Protein AF-0000000084589475 (afdb_homodimer)

Structure (mmCIF, N/CA/C/O backbone):
data_AF-0000000084589475-model_v1
#
loop_
_entity.id
_entity.type
_entity.pdbx_description
1 polymer "Pyridoxamine 5'-phosphate oxidase"
#
loop_
_atom_site.group_PDB
_atom_site.id
_atom_site.type_symbol
_atom_site.label_atom_id
_atom_site.label_alt_id
_atom_site.label_comp_id
_atom_site.label_asym_id
_atom_site.label_entity_id
_atom_site.label_seq_id
_atom_site.pdbx_PDB_ins_code
_atom_site.Cartn_x
_atom_site.Cartn_y
_atom_site.Cartn_z
_atom_site.occupancy
_atom_site.B_iso_or_equiv
_atom_site.auth_seq_id
_atom_site.auth_comp_id
_atom_site.auth_asym_id
_atom_site.auth_atom_id
_atom_site.pdbx_PDB_model_num
ATOM 1 N N . MET A 1 1 ? -31.75 2.504 0.513 1 37.03 1 MET A N 1
ATOM 2 C CA . MET A 1 1 ? -30.656 1.593 0.862 1 37.03 1 MET A CA 1
ATOM 3 C C . MET A 1 1 ? -29.625 1.536 -0.251 1 37.03 1 MET A C 1
ATOM 5 O O . MET A 1 1 ? -28.75 0.668 -0.245 1 37.03 1 MET A O 1
ATOM 9 N N . GLU A 1 2 ? -30.094 1.992 -1.42 1 51.59 2 GLU A N 1
ATOM 10 C CA . GLU A 1 2 ? -29.609 2.178 -2.785 1 51.59 2 GLU A CA 1
ATOM 11 C C . GLU A 1 2 ? -28.406 3.117 -2.82 1 51.59 2 GLU A C 1
ATOM 13 O O . GLU A 1 2 ? -27.469 2.904 -3.592 1 51.59 2 GLU A O 1
ATOM 18 N N . GLY A 1 3 ? -28.344 4.043 -1.794 1 65.69 3 GLY A N 1
ATOM 19 C CA . GLY A 1 3 ? -27.375 5.129 -1.724 1 65.69 3 GLY A CA 1
ATOM 20 C C . GLY A 1 3 ? -26.062 4.727 -1.061 1 65.69 3 GLY A C 1
ATOM 21 O O . GLY A 1 3 ? -25.109 5.508 -1.027 1 65.69 3 GLY A O 1
ATOM 22 N N . ASN A 1 4 ? -25.984 3.459 -0.778 1 86.69 4 ASN A N 1
ATOM 23 C CA . ASN A 1 4 ? -24.875 3.037 0.055 1 86.69 4 ASN A CA 1
ATOM 24 C C . ASN A 1 4 ? -23.828 2.271 -0.754 1 86.69 4 ASN A C 1
ATOM 26 O O . ASN A 1 4 ? -22.812 1.828 -0.208 1 86.69 4 ASN A O 1
ATOM 30 N N . LYS A 1 5 ? -24.172 2.186 -2.025 1 92.44 5 LYS A N 1
ATOM 31 C CA . LYS A 1 5 ? -23.25 1.469 -2.896 1 92.44 5 LYS A CA 1
ATOM 32 C C . LYS A 1 5 ? -22.922 2.285 -4.145 1 92.44 5 LYS A C 1
ATOM 34 O O . LYS A 1 5 ? -23.781 3.031 -4.641 1 92.44 5 LYS A O 1
ATOM 39 N N . PHE A 1 6 ? -21.812 2.109 -4.605 1 95 6 PHE A N 1
ATOM 40 C CA . PHE A 1 6 ? -21.484 2.664 -5.91 1 95 6 PHE A CA 1
ATOM 41 C C . PHE A 1 6 ? -22.047 1.799 -7.027 1 95 6 PHE A C 1
ATOM 43 O O . PHE A 1 6 ? -22.031 0.57 -6.938 1 95 6 PHE A O 1
ATOM 50 N N . GLU A 1 7 ? -22.5 2.445 -8.008 1 92.38 7 GLU A N 1
ATOM 51 C CA . GLU A 1 7 ? -22.938 1.721 -9.203 1 92.38 7 GLU A CA 1
ATOM 52 C C . GLU A 1 7 ? -21.75 1.103 -9.93 1 92.38 7 GLU A C 1
ATOM 54 O O . GLU A 1 7 ? -20.688 1.721 -10.039 1 92.38 7 GLU A O 1
ATOM 59 N N . LYS A 1 8 ? -22 -0.109 -10.422 1 91.31 8 LYS A N 1
ATOM 60 C CA . LYS A 1 8 ? -20.969 -0.748 -11.219 1 91.31 8 LYS A CA 1
ATOM 61 C C . LYS A 1 8 ? -20.812 -0.072 -12.578 1 91.31 8 LYS A C 1
ATOM 63 O O . LYS A 1 8 ? -21.812 0.191 -13.258 1 91.31 8 LYS A O 1
ATOM 68 N N . THR A 1 9 ? -19.656 0.261 -12.961 1 89.5 9 THR A N 1
ATOM 69 C CA . THR A 1 9 ? -19.281 0.829 -14.25 1 89.5 9 THR A CA 1
ATOM 70 C C . THR A 1 9 ? -18.109 0.063 -14.867 1 89.5 9 THR A C 1
ATOM 72 O O . THR A 1 9 ? -17.609 -0.896 -14.273 1 89.5 9 THR A O 1
ATOM 75 N N . THR A 1 10 ? -17.734 0.438 -16.031 1 85.12 10 THR A N 1
ATOM 76 C CA . THR A 1 10 ? -16.578 -0.18 -16.656 1 85.12 10 THR A CA 1
ATOM 77 C C . THR A 1 10 ? -15.312 0.078 -15.836 1 85.12 10 THR A C 1
ATOM 79 O O . THR A 1 10 ? -14.398 -0.744 -15.828 1 85.12 10 THR A O 1
ATOM 82 N N . LEU A 1 11 ? -15.312 1.094 -15.078 1 86 11 LEU A N 1
ATOM 83 C CA . LEU A 1 11 ? -14.117 1.531 -14.359 1 86 11 LEU A CA 1
ATOM 84 C C . LEU A 1 11 ? -13.945 0.752 -13.062 1 86 11 LEU A C 1
ATOM 86 O O . LEU A 1 11 ? -12.828 0.355 -12.711 1 86 11 LEU A O 1
ATOM 90 N N . ASN A 1 12 ? -15 0.449 -12.422 1 87.75 12 ASN A N 1
ATOM 91 C CA . ASN A 1 12 ? -14.828 -0.038 -11.055 1 87.75 12 ASN A CA 1
ATOM 92 C C . ASN A 1 12 ? -15.18 -1.52 -10.945 1 87.75 12 ASN A C 1
ATOM 94 O O . ASN A 1 12 ? -15.016 -2.117 -9.875 1 87.75 12 ASN A O 1
ATOM 98 N N . THR A 1 13 ? -15.594 -2.09 -11.945 1 87.75 13 THR A N 1
ATOM 99 C CA . THR A 1 13 ? -16.094 -3.455 -11.828 1 87.75 13 THR A CA 1
ATOM 100 C C . THR A 1 13 ? -14.945 -4.449 -11.703 1 87.75 13 THR A C 1
ATOM 102 O O . THR A 1 13 ? -14.062 -4.492 -12.562 1 87.75 13 THR A O 1
ATOM 105 N N . VAL A 1 14 ? -15.016 -5.207 -10.672 1 87.62 14 VAL A N 1
ATOM 106 C CA . VAL A 1 14 ? -14.07 -6.305 -10.477 1 87.62 14 VAL A CA 1
ATOM 107 C C . VAL A 1 14 ? -14.414 -7.457 -11.414 1 87.62 14 VAL A C 1
ATOM 109 O O . VAL A 1 14 ? -15.492 -8.047 -11.32 1 87.62 14 VAL A O 1
ATOM 112 N N . ARG A 1 15 ? -13.516 -7.793 -12.266 1 81.5 15 ARG A N 1
ATOM 113 C CA . ARG A 1 15 ? -13.812 -8.789 -13.289 1 81.5 15 ARG A CA 1
ATOM 114 C C . ARG A 1 15 ? -13.258 -10.156 -12.898 1 81.5 15 ARG A C 1
ATOM 116 O O . ARG A 1 15 ? -13.953 -11.172 -13.023 1 81.5 15 ARG A O 1
ATOM 123 N N . ARG A 1 16 ? -12.031 -10.203 -12.523 1 81.25 16 ARG A N 1
ATOM 124 C CA . ARG A 1 16 ? -11.477 -11.469 -12.062 1 81.25 16 ARG A CA 1
ATOM 125 C C . ARG A 1 16 ? -11.953 -11.797 -10.648 1 81.25 16 ARG A C 1
ATOM 127 O O . ARG A 1 16 ? -11.734 -11.016 -9.719 1 81.25 16 ARG A O 1
ATOM 134 N N . ARG A 1 17 ? -12.547 -12.93 -10.453 1 87.06 17 ARG A N 1
ATOM 135 C CA . ARG A 1 17 ? -13.141 -13.336 -9.188 1 87.06 17 ARG A CA 1
ATOM 136 C C . ARG A 1 17 ? -14.141 -12.289 -8.695 1 87.06 17 ARG A C 1
ATOM 138 O O . ARG A 1 17 ? -13.984 -11.727 -7.609 1 87.06 17 ARG A O 1
ATOM 145 N N . PRO A 1 18 ? -15.242 -12.078 -9.484 1 86.19 18 PRO A N 1
ATOM 146 C CA . PRO A 1 18 ? -16.219 -11.023 -9.188 1 86.19 18 PRO A CA 1
ATOM 147 C C . PRO A 1 18 ? -16.906 -11.211 -7.836 1 86.19 18 PRO A C 1
ATOM 149 O O . PRO A 1 18 ? -17.438 -10.25 -7.273 1 86.19 18 PRO A O 1
ATOM 152 N N . ASP A 1 19 ? -16.781 -12.383 -7.352 1 89.81 19 ASP A N 1
ATOM 153 C CA . ASP A 1 19 ? -17.375 -12.656 -6.051 1 89.81 19 ASP A CA 1
ATOM 154 C C . ASP A 1 19 ? -16.641 -11.938 -4.93 1 89.81 19 ASP A C 1
ATOM 156 O O . ASP A 1 19 ? -17.172 -11.766 -3.832 1 89.81 19 ASP A O 1
ATOM 160 N N . ARG A 1 20 ? -15.484 -11.445 -5.199 1 92.75 20 ARG A N 1
ATOM 161 C CA . ARG A 1 20 ? -14.68 -10.734 -4.211 1 92.75 20 ARG A CA 1
ATOM 162 C C . ARG A 1 20 ? -14.906 -9.227 -4.305 1 92.75 20 ARG A C 1
ATOM 164 O O . ARG A 1 20 ? -14.352 -8.461 -3.514 1 92.75 20 ARG A O 1
ATOM 171 N N . GLY A 1 21 ? -15.719 -8.852 -5.262 1 95.75 21 GLY A N 1
ATOM 172 C CA . GLY A 1 21 ? -15.992 -7.438 -5.461 1 95.75 21 GLY A CA 1
ATOM 173 C C . GLY A 1 21 ? -17.062 -6.902 -4.531 1 95.75 21 GLY A C 1
ATOM 174 O O . GLY A 1 21 ? -18.094 -7.539 -4.34 1 95.75 21 GLY A O 1
ATOM 175 N N . ILE A 1 22 ? -16.766 -5.816 -3.904 1 95.75 22 ILE A N 1
ATOM 176 C CA . ILE A 1 22 ? -17.688 -5.125 -3.012 1 95.75 22 ILE A CA 1
ATOM 177 C C . ILE A 1 22 ? -17.812 -3.66 -3.424 1 95.75 22 ILE A C 1
ATOM 179 O O . ILE A 1 22 ? -16.812 -3 -3.689 1 95.75 22 ILE A O 1
ATOM 183 N N . TYR A 1 23 ? -19 -3.139 -3.34 1 96.69 23 TYR A N 1
ATOM 184 C CA . TYR A 1 23 ? -19.219 -1.808 -3.9 1 96.69 23 TYR A CA 1
ATOM 185 C C . TYR A 1 23 ? -19.891 -0.89 -2.889 1 96.69 23 TYR A C 1
ATOM 187 O O . TYR A 1 23 ? -20.219 0.259 -3.201 1 96.69 23 TYR A O 1
ATOM 195 N N . ASP A 1 24 ? -20.094 -1.402 -1.76 1 96.5 24 ASP A N 1
ATOM 196 C CA . ASP A 1 24 ? -20.75 -0.555 -0.771 1 96.5 24 ASP A CA 1
ATOM 197 C C . ASP A 1 24 ? -19.766 0.432 -0.148 1 96.5 24 ASP A C 1
ATOM 199 O O . ASP A 1 24 ? -18.609 0.094 0.082 1 96.5 24 ASP A O 1
ATOM 203 N N . LYS A 1 25 ? -20.234 1.585 0.193 1 97.25 25 LYS A N 1
ATOM 204 C CA . LYS A 1 25 ? -19.438 2.705 0.682 1 97.25 25 LYS A CA 1
ATOM 205 C C . LYS A 1 25 ? -18.828 2.389 2.045 1 97.25 25 LYS A C 1
ATOM 207 O O . LYS A 1 25 ? -17.688 2.768 2.322 1 97.25 25 LYS A O 1
ATOM 212 N N . GLU A 1 26 ? -19.516 1.747 2.855 1 96.94 26 GLU A N 1
ATOM 213 C CA . GLU A 1 26 ? -19.062 1.461 4.215 1 96.94 26 GLU A CA 1
ATOM 214 C C . GLU A 1 26 ? -17.797 0.602 4.207 1 96.94 26 GLU A C 1
ATOM 216 O O . GLU A 1 26 ? -16.844 0.889 4.926 1 96.94 26 GLU A O 1
ATOM 221 N N . THR A 1 27 ? -17.797 -0.473 3.424 1 97.62 27 THR A N 1
ATOM 222 C CA . THR A 1 27 ? -16.641 -1.348 3.32 1 97.62 27 THR A CA 1
ATOM 223 C C . THR A 1 27 ? -15.438 -0.588 2.764 1 97.62 27 THR A C 1
ATOM 225 O O . THR A 1 27 ? -14.336 -0.678 3.303 1 97.62 27 THR A O 1
ATOM 228 N N . ILE A 1 28 ? -15.68 0.18 1.75 1 98.06 28 ILE A N 1
ATOM 229 C CA . ILE A 1 28 ? -14.617 0.95 1.11 1 98.06 28 ILE A CA 1
ATOM 230 C C . ILE A 1 28 ? -14.047 1.958 2.104 1 98.06 28 ILE A C 1
ATOM 232 O O . ILE A 1 28 ? -12.828 2.039 2.277 1 98.06 28 ILE A O 1
ATOM 236 N N . ALA A 1 29 ? -14.906 2.613 2.803 1 97.38 29 ALA A N 1
ATOM 237 C CA . ALA A 1 29 ? -14.484 3.59 3.803 1 97.38 29 ALA A CA 1
ATOM 238 C C . ALA A 1 29 ? -13.672 2.926 4.91 1 97.38 29 ALA A C 1
ATOM 240 O O . ALA A 1 29 ? -12.656 3.467 5.352 1 97.38 29 ALA A O 1
ATOM 241 N N . SER A 1 30 ? -14.109 1.786 5.34 1 97.06 30 SER A N 1
ATOM 242 C CA . SER A 1 30 ? -13.438 1.089 6.434 1 97.06 30 SER A CA 1
ATOM 243 C C . SER A 1 30 ? -12.031 0.664 6.035 1 97.06 30 SER A C 1
ATOM 245 O O . SER A 1 30 ? -11.102 0.742 6.844 1 97.06 30 SER A O 1
ATOM 247 N N . ILE A 1 31 ? -11.844 0.221 4.82 1 97.38 31 ILE A N 1
ATOM 248 C CA . ILE A 1 31 ? -10.531 -0.182 4.324 1 97.38 31 ILE A CA 1
ATOM 249 C C . ILE A 1 31 ? -9.602 1.027 4.293 1 97.38 31 ILE A C 1
ATOM 251 O O . ILE A 1 31 ? -8.461 0.953 4.758 1 97.38 31 ILE A O 1
ATOM 255 N N . ILE A 1 32 ? -10.102 2.117 3.785 1 97.44 32 ILE A N 1
ATOM 256 C CA . ILE A 1 32 ? -9.305 3.328 3.645 1 97.44 32 ILE A CA 1
ATOM 257 C C . ILE A 1 32 ? -8.922 3.855 5.027 1 97.44 32 ILE A C 1
ATOM 259 O O . ILE A 1 32 ? -7.77 4.23 5.258 1 97.44 32 ILE A O 1
ATOM 263 N N . LYS A 1 33 ? -9.859 3.824 5.906 1 94.69 33 LYS A N 1
ATOM 264 C CA . LYS A 1 33 ? -9.625 4.309 7.262 1 94.69 33 LYS A CA 1
ATOM 265 C C . LYS A 1 33 ? -8.547 3.475 7.957 1 94.69 33 LYS A C 1
ATOM 267 O O . LYS A 1 33 ? -7.695 4.02 8.664 1 94.69 33 LYS A O 1
ATOM 272 N N . GLU A 1 34 ? -8.609 2.236 7.789 1 93.69 34 GLU A N 1
ATOM 273 C CA . GLU A 1 34 ? -7.641 1.357 8.438 1 93.69 34 GLU A CA 1
ATOM 274 C C . GLU A 1 34 ? -6.266 1.471 7.793 1 93.69 34 GLU A C 1
ATOM 276 O O . GLU A 1 34 ? -5.246 1.463 8.484 1 93.69 34 GLU A O 1
ATOM 281 N N . ALA A 1 35 ? -6.188 1.608 6.5 1 94.62 35 ALA A N 1
ATOM 282 C CA . ALA A 1 35 ? -4.922 1.671 5.781 1 94.62 35 ALA A CA 1
ATOM 283 C C . ALA A 1 35 ? -4.191 2.982 6.062 1 94.62 35 ALA A C 1
ATOM 285 O O . ALA A 1 35 ? -2.961 3.01 6.148 1 94.62 35 ALA A O 1
ATOM 286 N N . LYS A 1 36 ? -4.906 4.086 6.176 1 93.38 36 LYS A N 1
ATOM 287 C CA . LYS A 1 36 ? -4.426 5.441 6.418 1 93.38 36 LYS A CA 1
ATOM 288 C C . LYS A 1 36 ? -3.689 5.992 5.199 1 93.38 36 LYS A C 1
ATOM 290 O O . LYS A 1 36 ? -3.822 7.172 4.867 1 93.38 36 LYS A O 1
ATOM 295 N N . VAL A 1 37 ? -2.898 5.117 4.555 1 96.56 37 VAL A N 1
ATOM 296 C CA . VAL A 1 37 ? -2.137 5.516 3.375 1 96.56 37 VAL A CA 1
ATOM 297 C C . VAL A 1 37 ? -2.828 5 2.115 1 96.56 37 VAL A C 1
ATOM 299 O O . VAL A 1 37 ? -3.322 3.869 2.09 1 96.56 37 VAL A O 1
ATOM 302 N N . MET A 1 38 ? -2.857 5.836 1.142 1 98.12 38 MET A N 1
ATOM 303 C CA . MET A 1 38 ? -3.32 5.457 -0.189 1 98.12 38 MET A CA 1
ATOM 304 C C . MET A 1 38 ? -2.264 5.766 -1.243 1 98.12 38 MET A C 1
ATOM 306 O O . MET A 1 38 ? -1.429 6.652 -1.051 1 98.12 38 MET A O 1
ATOM 310 N N . HIS A 1 39 ? -2.24 4.984 -2.26 1 98.69 39 HIS A N 1
ATOM 311 C CA . HIS A 1 39 ? -1.357 5.219 -3.396 1 98.69 39 HIS A CA 1
ATOM 312 C C . HIS A 1 39 ? -2.076 5.98 -4.504 1 98.69 39 HIS A C 1
ATOM 314 O O . HIS A 1 39 ? -2.961 5.43 -5.168 1 98.69 39 HIS A O 1
ATOM 320 N N . VAL A 1 40 ? -1.652 7.195 -4.699 1 98.31 40 VAL A N 1
ATOM 321 C CA . VAL A 1 40 ? -2.312 8.125 -5.609 1 98.31 40 VAL A CA 1
ATOM 322 C C . VAL A 1 40 ? -1.626 8.086 -6.973 1 98.31 40 VAL A C 1
ATOM 324 O O . VAL A 1 40 ? -0.446 8.43 -7.09 1 98.31 40 VAL A O 1
ATOM 327 N N . ALA A 1 41 ? -2.387 7.723 -7.957 1 98.25 41 ALA A N 1
ATOM 328 C CA . ALA A 1 41 ? -1.882 7.645 -9.328 1 98.25 41 ALA A CA 1
ATOM 329 C C . ALA A 1 41 ? -2.498 8.734 -10.203 1 98.25 41 ALA A C 1
ATOM 331 O O . ALA A 1 41 ? -3.688 9.039 -10.078 1 98.25 41 ALA A O 1
ATOM 332 N N . PHE A 1 42 ? -1.718 9.312 -11.062 1 97.38 42 PHE A N 1
ATOM 333 C CA . PHE A 1 42 ? -2.105 10.359 -12 1 97.38 42 PHE A CA 1
ATOM 334 C C . PHE A 1 42 ? -1.171 10.383 -13.203 1 97.38 42 PHE A C 1
ATOM 336 O O . PHE A 1 42 ? -0.174 9.664 -13.242 1 97.38 42 PHE A O 1
ATOM 343 N N . VAL A 1 43 ? -1.585 11.133 -14.195 1 96.62 43 VAL A N 1
ATOM 344 C CA . VAL A 1 43 ? -0.767 11.312 -15.391 1 96.62 43 VAL A CA 1
ATOM 345 C C . VAL A 1 43 ? -0.083 12.68 -15.352 1 96.62 43 VAL A C 1
ATOM 347 O O . VAL A 1 43 ? -0.746 13.703 -15.203 1 96.62 43 VAL A O 1
ATOM 350 N N . ASP A 1 44 ? 1.213 12.648 -15.445 1 94.06 44 ASP A N 1
ATOM 351 C CA . ASP A 1 44 ? 1.903 13.93 -15.359 1 94.06 44 ASP A CA 1
ATOM 352 C C . ASP A 1 44 ? 1.852 14.68 -16.688 1 94.06 44 ASP A C 1
ATOM 354 O O . ASP A 1 44 ? 1.195 14.234 -17.625 1 94.06 44 ASP A O 1
ATOM 358 N N . THR A 1 45 ? 2.518 15.836 -16.766 1 91.56 45 THR A N 1
ATOM 359 C CA . THR A 1 45 ? 2.418 16.734 -17.906 1 91.56 45 THR A CA 1
ATOM 360 C C . THR A 1 45 ? 3.076 16.109 -19.141 1 91.56 45 THR A C 1
ATOM 362 O O . THR A 1 45 ? 2.838 16.547 -20.266 1 91.56 45 THR A O 1
ATOM 365 N N . GLU A 1 46 ? 3.879 15.102 -18.969 1 92.25 46 GLU A N 1
ATOM 366 C CA . GLU A 1 46 ? 4.555 14.43 -20.062 1 92.25 46 GLU A CA 1
ATOM 367 C C . GLU A 1 46 ? 3.791 13.188 -20.5 1 92.25 46 GLU A C 1
ATOM 369 O O . GLU A 1 46 ? 4.266 12.43 -21.359 1 92.25 46 GLU A O 1
ATOM 374 N N . GLY A 1 47 ? 2.67 12.969 -19.891 1 93.69 47 GLY A N 1
ATOM 375 C CA . GLY A 1 47 ? 1.846 11.828 -20.25 1 93.69 47 GLY A CA 1
ATOM 376 C C . GLY A 1 47 ? 2.281 10.539 -19.562 1 93.69 47 GLY A C 1
ATOM 377 O O . GLY A 1 47 ? 1.857 9.453 -19.953 1 93.69 47 GLY A O 1
ATOM 378 N N . LEU A 1 48 ? 3.148 10.656 -18.609 1 95.25 48 LEU A N 1
ATOM 379 C CA . LEU A 1 48 ? 3.684 9.492 -17.922 1 95.25 48 LEU A CA 1
ATOM 380 C C . LEU A 1 48 ? 2.9 9.211 -16.641 1 95.25 48 LEU A C 1
ATOM 382 O O . LEU A 1 48 ? 2.496 10.133 -15.945 1 95.25 48 LEU A O 1
ATOM 386 N N . PRO A 1 49 ? 2.732 7.922 -16.344 1 97.12 49 PRO A N 1
ATOM 387 C CA . PRO A 1 49 ? 2.088 7.602 -15.07 1 97.12 49 PRO A CA 1
ATOM 388 C C . PRO A 1 49 ? 2.953 7.957 -13.859 1 97.12 49 PRO A C 1
ATOM 390 O O . PRO A 1 49 ? 4.18 7.863 -13.93 1 97.12 49 PRO A O 1
ATOM 393 N N . GLN A 1 50 ? 2.338 8.391 -12.859 1 97.19 50 GLN A N 1
ATOM 394 C CA . GLN A 1 50 ? 2.934 8.625 -11.555 1 97.19 50 GLN A CA 1
ATOM 395 C C . GLN A 1 50 ? 2.143 7.922 -10.453 1 97.19 50 GLN A C 1
ATOM 397 O O . GLN A 1 50 ? 0.951 7.652 -10.609 1 97.19 50 GLN A O 1
ATOM 402 N N . CYS A 1 51 ? 2.807 7.648 -9.375 1 97.69 51 CYS A N 1
ATOM 403 C CA . CYS A 1 51 ? 2.15 7.012 -8.234 1 97.69 51 CYS A CA 1
ATOM 404 C C . CYS A 1 51 ? 2.939 7.246 -6.953 1 97.69 51 CYS A C 1
ATOM 406 O O . CYS A 1 51 ? 4.078 6.793 -6.828 1 97.69 51 CYS A O 1
ATOM 408 N N . ILE A 1 52 ? 2.367 7.871 -6.004 1 96.81 52 ILE A N 1
ATOM 409 C CA . ILE A 1 52 ? 3.039 8.148 -4.742 1 96.81 52 ILE A CA 1
ATOM 410 C C . ILE A 1 52 ? 2.107 7.824 -3.576 1 96.81 52 ILE A C 1
ATOM 412 O O . ILE A 1 52 ? 0.889 7.977 -3.688 1 96.81 52 ILE A O 1
ATOM 416 N N . PRO A 1 53 ? 2.689 7.379 -2.51 1 97.38 53 PRO A N 1
ATOM 417 C CA . PRO A 1 53 ? 1.862 7.168 -1.319 1 97.38 53 PRO A CA 1
ATOM 418 C C . PRO A 1 53 ? 1.582 8.461 -0.558 1 97.38 53 PRO A C 1
ATOM 420 O O . PRO A 1 53 ? 2.479 9.289 -0.393 1 97.38 53 PRO A O 1
ATOM 423 N N . MET A 1 54 ? 0.388 8.648 -0.139 1 96.38 54 MET A N 1
ATOM 424 C CA . MET A 1 54 ? -0.023 9.812 0.638 1 96.38 54 MET A CA 1
ATOM 425 C C . MET A 1 54 ? -0.972 9.406 1.762 1 96.38 54 MET A C 1
ATOM 427 O O . MET A 1 54 ? -1.689 8.414 1.648 1 96.38 54 MET A O 1
ATOM 431 N N . LEU A 1 55 ? -0.933 10.18 2.771 1 94.81 55 LEU A N 1
ATOM 432 C CA . LEU A 1 55 ? -1.979 10.062 3.781 1 94.81 55 LEU A CA 1
ATOM 433 C C . LEU A 1 55 ? -3.312 10.578 3.244 1 94.81 55 LEU A C 1
ATOM 435 O O . LEU A 1 55 ? -3.408 11.719 2.791 1 94.81 55 LEU A O 1
ATOM 439 N N . GLY A 1 56 ? -4.277 9.711 3.26 1 94.31 56 GLY A N 1
ATOM 440 C CA . GLY A 1 56 ? -5.582 10.07 2.734 1 94.31 56 GLY A CA 1
ATOM 441 C C . GLY A 1 56 ? -6.719 9.75 3.684 1 94.31 56 GLY A C 1
ATOM 442 O O . GLY A 1 56 ? -6.648 8.773 4.434 1 94.31 56 GLY A O 1
ATOM 443 N N . VAL A 1 57 ? -7.758 10.531 3.574 1 96.19 57 VAL A N 1
ATOM 444 C CA . VAL A 1 57 ? -8.922 10.289 4.418 1 96.19 57 VAL A CA 1
ATOM 445 C C . VAL A 1 57 ? -10.195 10.336 3.572 1 96.19 57 VAL A C 1
ATOM 447 O O . VAL A 1 57 ? -10.312 11.156 2.666 1 96.19 57 VAL A O 1
ATOM 450 N N . TRP A 1 58 ? -11.07 9.469 3.885 1 97.19 58 TRP A N 1
ATOM 451 C CA . TRP A 1 58 ? -12.383 9.344 3.262 1 97.19 58 TRP A CA 1
ATOM 452 C C . TRP A 1 58 ? -13.414 10.211 3.986 1 97.19 58 TRP A C 1
ATOM 454 O O . TRP A 1 58 ? -13.414 10.289 5.219 1 97.19 58 TRP A O 1
ATOM 464 N N . ASP A 1 59 ? -14.188 10.875 3.211 1 96.06 59 ASP A N 1
ATOM 465 C CA . ASP A 1 59 ? -15.289 11.656 3.762 1 96.06 59 ASP A CA 1
ATOM 466 C C . ASP A 1 59 ? -16.547 11.492 2.918 1 96.06 59 ASP A C 1
ATOM 468 O O . ASP A 1 59 ? -16.469 11.297 1.704 1 96.06 59 ASP A O 1
ATOM 472 N N . GLU A 1 60 ? -17.656 11.539 3.576 1 95.94 60 GLU A N 1
ATOM 473 C CA . GLU A 1 60 ? -18.969 11.547 2.92 1 95.94 60 GLU A CA 1
ATOM 474 C C . GLU A 1 60 ? -19.844 12.68 3.449 1 95.94 60 GLU A C 1
ATOM 476 O O . GLU A 1 60 ? -20.031 12.805 4.66 1 95.94 60 GLU A O 1
ATOM 481 N N . ASP A 1 61 ? -20.375 13.43 2.564 1 94.19 61 ASP A N 1
ATOM 482 C CA . ASP A 1 61 ? -21.219 14.523 3.041 1 94.19 61 ASP A CA 1
ATOM 483 C C . ASP A 1 61 ? -22.672 14.094 3.174 1 94.19 61 ASP A C 1
ATOM 485 O O . ASP A 1 61 ? -23 12.922 2.969 1 94.19 61 ASP A O 1
ATOM 489 N N . GLU A 1 62 ? -23.469 15.008 3.471 1 94 62 GLU A N 1
ATOM 490 C CA . GLU A 1 62 ? -24.859 14.719 3.811 1 94 62 GLU A CA 1
ATOM 491 C C . GLU A 1 62 ? -25.641 14.227 2.59 1 94 62 GLU A C 1
ATOM 493 O O . GLU A 1 62 ? -26.688 13.586 2.729 1 94 62 GLU A O 1
ATOM 498 N N . THR A 1 63 ? -25.219 14.477 1.399 1 94.56 63 THR A N 1
ATOM 499 C CA . THR A 1 63 ? -25.922 14.07 0.186 1 94.56 63 THR A CA 1
ATOM 500 C C . THR A 1 63 ? -25.484 12.672 -0.25 1 94.56 63 THR A C 1
ATOM 502 O O . THR A 1 63 ? -26.047 12.102 -1.183 1 94.56 63 THR A O 1
ATOM 505 N N . GLY A 1 64 ? -24.453 12.211 0.41 1 94.88 64 GLY A N 1
ATOM 506 C CA . GLY A 1 64 ? -23.938 10.914 0.023 1 94.88 64 GLY A CA 1
ATOM 507 C C . GLY A 1 64 ? -22.75 11.008 -0.921 1 94.88 64 GLY A C 1
ATOM 508 O O . GLY A 1 64 ? -22.203 9.984 -1.352 1 94.88 64 GLY A O 1
ATOM 509 N N . GLN A 1 65 ? -22.391 12.258 -1.244 1 96.62 65 GLN A N 1
ATOM 510 C CA . GLN A 1 65 ? -21.188 12.438 -2.051 1 96.62 65 GLN A CA 1
ATOM 511 C C . GLN A 1 65 ? -19.938 12.141 -1.24 1 96.62 65 GLN A C 1
ATOM 513 O O . GLN A 1 65 ? -19.781 12.633 -0.122 1 96.62 65 GLN A O 1
ATOM 518 N N . CYS A 1 66 ? -19.109 11.344 -1.852 1 97.88 66 CYS A N 1
ATOM 519 C CA . CYS A 1 66 ? -17.875 10.961 -1.178 1 97.88 66 CYS A CA 1
ATOM 520 C C . CYS A 1 66 ? -16.703 11.789 -1.687 1 97.88 66 CYS A C 1
ATOM 522 O O . CYS A 1 66 ? -16.672 12.172 -2.855 1 97.88 66 CYS A O 1
ATOM 524 N N . TYR A 1 67 ? -15.797 12 -0.761 1 97.62 67 TYR A N 1
ATOM 525 C CA . TYR A 1 67 ? -14.578 12.758 -1.054 1 97.62 67 TYR A CA 1
ATOM 526 C C . TYR A 1 67 ? -13.359 12.078 -0.459 1 97.62 67 TYR A C 1
ATOM 528 O O . TYR A 1 67 ? -13.469 11.289 0.48 1 97.62 67 TYR A O 1
ATOM 536 N N . LEU A 1 68 ? -12.258 12.336 -1.066 1 97.62 68 LEU A N 1
ATOM 537 C CA . LEU A 1 68 ? -10.961 12.07 -0.466 1 97.62 68 LEU A CA 1
ATOM 538 C C . LEU A 1 68 ? -10.195 13.367 -0.225 1 97.62 68 LEU A C 1
ATOM 540 O O . LEU A 1 68 ? -10.242 14.281 -1.053 1 97.62 68 LEU A O 1
ATOM 544 N N . TYR A 1 69 ? -9.5 13.406 0.857 1 96.75 69 TYR A N 1
ATOM 545 C CA . TYR A 1 69 ? -8.555 14.477 1.148 1 96.75 69 TYR A CA 1
ATOM 546 C C . TYR A 1 69 ? -7.145 13.922 1.326 1 96.75 69 TYR A C 1
ATOM 548 O O . TYR A 1 69 ? -6.941 12.938 2.045 1 96.75 69 TYR A O 1
ATOM 556 N N . PHE A 1 70 ? -6.215 14.531 0.651 1 95.69 70 PHE A N 1
ATOM 557 C CA . PHE A 1 70 ? -4.82 14.125 0.776 1 95.69 70 PHE A CA 1
ATOM 558 C C . PHE A 1 70 ? -3.967 15.281 1.291 1 95.69 70 PHE A C 1
ATOM 560 O O . PHE A 1 70 ? -4.117 16.422 0.841 1 95.69 70 PHE A O 1
ATOM 567 N N . HIS A 1 71 ? -3.111 14.93 2.158 1 91.75 71 HIS A N 1
ATOM 568 C CA . HIS A 1 71 ? -2.172 15.883 2.736 1 91.75 71 HIS A CA 1
ATOM 569 C C . HIS A 1 71 ? -0.878 15.938 1.931 1 91.75 71 HIS A C 1
ATOM 571 O O . HIS A 1 71 ? -0.367 14.898 1.497 1 91.75 71 HIS A O 1
ATOM 577 N N . GLY A 1 72 ? -0.356 17.141 1.684 1 86.38 72 GLY A N 1
ATOM 578 C CA . GLY A 1 72 ? 0.938 17.312 1.045 1 86.38 72 GLY A CA 1
ATOM 579 C C . GLY A 1 72 ? 1.486 18.719 1.187 1 86.38 72 GLY A C 1
ATOM 580 O O . GLY A 1 72 ? 0.977 19.516 1.98 1 86.38 72 GLY A O 1
ATOM 581 N N . TYR A 1 73 ? 2.645 18.891 0.526 1 84.5 73 TYR A N 1
ATOM 582 C CA . TYR A 1 73 ? 3.225 20.219 0.464 1 84.5 73 TYR A CA 1
ATOM 583 C C . TYR A 1 73 ? 2.738 20.969 -0.771 1 84.5 73 TYR A C 1
ATOM 585 O O . TYR A 1 73 ? 2.645 20.391 -1.857 1 84.5 73 TYR A O 1
ATOM 593 N N . PRO A 1 74 ? 2.422 22.234 -0.618 1 83.62 74 PRO A N 1
ATOM 594 C CA . PRO A 1 74 ? 1.744 22.984 -1.682 1 83.62 74 PRO A CA 1
ATOM 595 C C . PRO A 1 74 ? 2.572 23.062 -2.961 1 83.62 74 PRO A C 1
ATOM 597 O O . PRO A 1 74 ? 2.016 23.219 -4.055 1 83.62 74 PRO A O 1
ATOM 600 N N . THR A 1 75 ? 3.91 22.906 -2.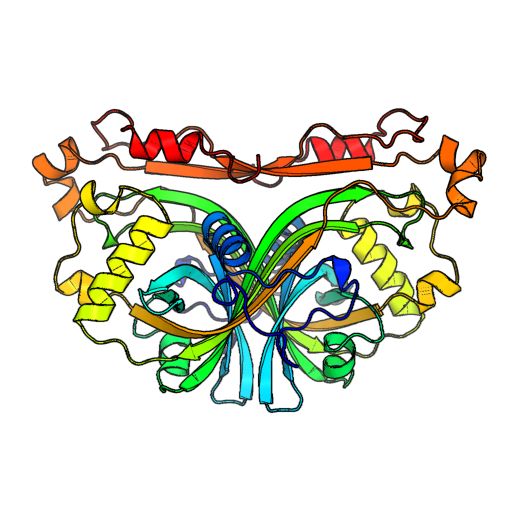857 1 81.44 75 THR A N 1
ATOM 601 C CA . THR A 1 75 ? 4.727 23.172 -4.039 1 81.44 75 THR A CA 1
ATOM 602 C C . THR A 1 75 ? 5.332 21.875 -4.578 1 81.44 75 THR A C 1
ATOM 604 O O . THR A 1 75 ? 6.293 21.906 -5.348 1 81.44 75 THR A O 1
ATOM 607 N N . THR A 1 76 ? 4.758 20.844 -4.117 1 82.88 76 THR A N 1
ATOM 608 C CA . THR A 1 76 ? 5.273 19.562 -4.59 1 82.88 76 THR A CA 1
ATOM 609 C C . THR A 1 76 ? 4.793 19.266 -6.012 1 82.88 76 THR A C 1
ATOM 611 O O . THR A 1 76 ? 3.812 19.859 -6.473 1 82.88 76 THR A O 1
ATOM 614 N N . ARG A 1 77 ? 5.473 18.391 -6.672 1 80.19 77 ARG A N 1
ATOM 615 C CA . ARG A 1 77 ? 5.148 18 -8.039 1 80.19 77 ARG A CA 1
ATOM 616 C C . ARG A 1 77 ? 3.713 17.5 -8.141 1 80.19 77 ARG A C 1
ATOM 618 O O . ARG A 1 77 ? 2.992 17.844 -9.078 1 80.19 77 ARG A O 1
ATOM 625 N N . ILE A 1 78 ? 3.268 16.688 -7.207 1 83.06 78 ILE A N 1
ATOM 626 C CA . ILE A 1 78 ? 1.926 16.125 -7.277 1 83.06 78 ILE A CA 1
ATOM 627 C C . ILE A 1 78 ? 0.888 17.234 -7.148 1 83.06 78 ILE A C 1
ATOM 629 O O . ILE A 1 78 ? -0.094 17.266 -7.895 1 83.06 78 ILE A O 1
ATOM 633 N N . MET A 1 79 ? 1.135 18.141 -6.27 1 86 79 MET A N 1
ATOM 634 C CA . MET A 1 79 ? 0.191 19.234 -6.078 1 86 79 MET A CA 1
ATOM 635 C C . MET A 1 79 ? 0.1 20.109 -7.332 1 86 79 MET A C 1
ATOM 637 O O . MET A 1 79 ? -0.988 20.547 -7.711 1 86 79 MET A O 1
ATOM 641 N N . ASN A 1 80 ? 1.25 20.281 -7.918 1 85.25 80 ASN A N 1
ATOM 642 C CA . ASN A 1 80 ? 1.269 21.047 -9.156 1 85.25 80 ASN A CA 1
ATOM 643 C C . ASN A 1 80 ? 0.575 20.312 -10.297 1 85.25 80 ASN A C 1
ATOM 645 O O . ASN A 1 80 ? -0.173 20.906 -11.062 1 85.25 80 ASN A O 1
ATOM 649 N N . ASN A 1 81 ? 0.809 19.062 -10.398 1 85.81 81 ASN A N 1
ATOM 650 C CA . ASN A 1 81 ? 0.211 18.25 -11.453 1 85.81 81 ASN A CA 1
ATOM 651 C C . ASN A 1 81 ? -1.3 18.141 -11.281 1 85.81 81 ASN A C 1
ATOM 653 O O . ASN A 1 81 ? -2.029 17.953 -12.258 1 85.81 81 ASN A O 1
ATOM 657 N N . LEU A 1 82 ? -1.697 18.219 -10.047 1 89.44 82 LEU A N 1
ATOM 658 C CA . LEU A 1 82 ? -3.113 18.031 -9.75 1 89.44 82 LEU A CA 1
ATOM 659 C C . LEU A 1 82 ? -3.779 19.359 -9.406 1 89.44 82 LEU A C 1
ATOM 661 O O . LEU A 1 82 ? -4.695 19.406 -8.578 1 89.44 82 LEU A O 1
ATOM 665 N N . SER A 1 83 ? -3.227 20.391 -9.945 1 86.5 83 SER A N 1
ATOM 666 C CA . SER A 1 83 ? -3.742 21.734 -9.656 1 86.5 83 SER A CA 1
ATOM 667 C C . SER A 1 83 ? -4.977 22.047 -10.5 1 86.5 83 SER A C 1
ATOM 669 O O . SER A 1 83 ? -5.781 22.906 -10.141 1 86.5 83 SER A O 1
ATOM 671 N N . ASP A 1 84 ? -5.203 21.359 -11.602 1 91.5 84 ASP A N 1
ATOM 672 C CA . ASP A 1 84 ? -6.316 21.625 -12.5 1 91.5 84 ASP A CA 1
ATOM 673 C C . ASP A 1 84 ? -7.574 20.875 -12.07 1 91.5 84 ASP A C 1
ATOM 675 O O . ASP A 1 84 ? -7.59 19.641 -12.055 1 91.5 84 ASP A O 1
ATOM 679 N N . PRO A 1 85 ? -8.602 21.656 -11.812 1 93.88 85 PRO A N 1
ATOM 680 C CA . PRO A 1 85 ? -9.859 20.984 -11.469 1 93.88 85 PRO A CA 1
ATOM 681 C C . PRO A 1 85 ? -10.328 20.031 -12.555 1 93.88 85 PRO A C 1
ATOM 683 O O . PRO A 1 85 ? -10.203 20.328 -13.75 1 93.88 85 PRO A O 1
ATOM 686 N N . GLY A 1 86 ? -10.812 18.891 -12.094 1 96.12 86 GLY A N 1
ATOM 687 C CA . GLY A 1 86 ? -11.305 17.906 -13.055 1 96.12 86 GLY A CA 1
ATOM 688 C C . GLY A 1 86 ? -10.258 16.891 -13.461 1 96.12 86 GLY A C 1
ATOM 689 O O . GLY A 1 86 ? -10.57 15.914 -14.141 1 96.12 86 GLY A O 1
ATOM 690 N N . THR A 1 87 ? -8.969 17.094 -13.117 1 96.44 87 THR A N 1
ATOM 691 C CA . THR A 1 87 ? -7.922 16.141 -13.438 1 96.44 87 THR A CA 1
ATOM 692 C C . THR A 1 87 ? -8.234 14.766 -12.828 1 96.44 87 THR A C 1
ATOM 694 O O . THR A 1 87 ? -8.492 14.664 -11.633 1 96.44 87 THR A O 1
ATOM 697 N N . PRO A 1 88 ? -8.242 13.711 -13.609 1 97.19 88 PRO A N 1
ATOM 698 C CA . PRO A 1 88 ? -8.539 12.383 -13.078 1 97.19 88 PRO A CA 1
ATOM 699 C C . PRO A 1 88 ? -7.41 11.828 -12.219 1 97.19 88 PRO A C 1
ATOM 701 O O . PRO A 1 88 ? -6.234 12.039 -12.523 1 97.19 88 PRO A O 1
ATOM 704 N N . ILE A 1 89 ? -7.754 11.164 -11.172 1 97.25 89 ILE A N 1
ATOM 705 C CA . ILE A 1 89 ? -6.793 10.438 -10.352 1 97.25 89 ILE A CA 1
ATOM 706 C C . ILE A 1 89 ? -7.383 9.094 -9.938 1 97.25 89 ILE A C 1
ATOM 708 O O . ILE A 1 89 ? -8.594 8.891 -9.992 1 97.25 89 ILE A O 1
ATOM 712 N N . VAL A 1 90 ? -6.562 8.203 -9.547 1 98.19 90 VAL A N 1
ATOM 713 C CA . VAL A 1 90 ? -6.934 6.941 -8.914 1 98.19 90 VAL A CA 1
ATOM 714 C C . VAL A 1 90 ? -6.18 6.781 -7.598 1 98.19 90 VAL A C 1
ATOM 716 O O . VAL A 1 90 ? -4.969 7.004 -7.539 1 98.19 90 VAL A O 1
ATOM 719 N N . ALA A 1 91 ? -6.852 6.484 -6.559 1 98.56 91 ALA A N 1
ATOM 720 C CA . ALA A 1 91 ? -6.242 6.238 -5.254 1 98.56 91 ALA A CA 1
ATOM 721 C C . ALA A 1 91 ? -6.574 4.836 -4.746 1 98.56 91 ALA A C 1
ATOM 723 O O . ALA A 1 91 ? -7.742 4.438 -4.727 1 98.56 91 ALA A O 1
ATOM 724 N N . THR A 1 92 ? -5.574 4.117 -4.32 1 98.81 92 THR A N 1
ATOM 725 C CA . THR A 1 92 ? -5.758 2.721 -3.934 1 98.81 92 THR A CA 1
ATOM 726 C C . THR A 1 92 ? -5.27 2.484 -2.508 1 98.81 92 THR A C 1
ATOM 728 O O . THR A 1 92 ? -4.164 2.891 -2.148 1 98.81 92 THR A O 1
ATOM 731 N N . ALA A 1 93 ? -6.078 1.901 -1.681 1 98.62 93 ALA A N 1
ATOM 732 C CA . ALA A 1 93 ? -5.719 1.429 -0.345 1 98.62 93 ALA A CA 1
ATOM 733 C C . ALA A 1 93 ? -5.676 -0.096 -0.297 1 98.62 93 ALA A C 1
ATOM 735 O O . ALA A 1 93 ? -6.523 -0.768 -0.891 1 98.62 93 ALA A O 1
ATOM 736 N N . THR A 1 94 ? -4.707 -0.611 0.418 1 98.19 94 THR A N 1
ATOM 737 C CA . THR A 1 94 ? -4.543 -2.059 0.474 1 98.19 94 THR A CA 1
ATOM 738 C C . THR A 1 94 ? -4.152 -2.506 1.879 1 98.19 94 THR A C 1
ATOM 740 O O . THR A 1 94 ? -3.305 -1.88 2.521 1 98.19 94 THR A O 1
ATOM 743 N N . LEU A 1 95 ? -4.758 -3.504 2.354 1 96.81 95 LEU A N 1
ATOM 744 C CA . LEU A 1 95 ? -4.422 -4.234 3.572 1 96.81 95 LEU A CA 1
ATOM 745 C C . LEU A 1 95 ? -4.137 -5.699 3.266 1 96.81 95 LEU A C 1
ATOM 747 O O . LEU A 1 95 ? -4.949 -6.379 2.635 1 96.81 95 LEU A O 1
ATOM 751 N N . VAL A 1 96 ? -3.002 -6.172 3.668 1 96.06 96 VAL A N 1
ATOM 752 C CA . VAL A 1 96 ? -2.658 -7.582 3.535 1 96.06 96 VAL A CA 1
ATOM 753 C C . VAL A 1 96 ? -2.957 -8.312 4.844 1 96.06 96 VAL A C 1
ATOM 755 O O . VAL A 1 96 ? -2.373 -7.996 5.883 1 96.06 96 VAL A O 1
ATOM 758 N N . ASP A 1 97 ? -3.766 -9.344 4.746 1 96.62 97 ASP A N 1
ATOM 759 C CA . ASP A 1 97 ? -4.289 -9.938 5.973 1 96.62 97 ASP A CA 1
ATOM 760 C C . ASP A 1 97 ? -3.762 -11.359 6.168 1 96.62 97 ASP A C 1
ATOM 762 O O . ASP A 1 97 ? -3.98 -11.969 7.215 1 96.62 97 ASP A O 1
ATOM 766 N N . GLY A 1 98 ? -3.061 -11.883 5.16 1 96.94 98 GLY A N 1
ATOM 767 C CA . GLY A 1 98 ? -2.529 -13.219 5.383 1 96.94 98 GLY A CA 1
ATOM 768 C C . GLY A 1 98 ? -1.924 -13.836 4.137 1 96.94 98 GLY A C 1
ATOM 769 O O . GLY A 1 98 ? -2.281 -13.461 3.018 1 96.94 98 GLY A O 1
ATOM 770 N N . LEU A 1 99 ? -1.025 -14.758 4.344 1 96.75 99 LEU A N 1
ATOM 771 C CA . LEU A 1 99 ? -0.474 -15.602 3.291 1 96.75 99 LEU A CA 1
ATOM 772 C C . LEU A 1 99 ? -1.229 -16.922 3.209 1 96.75 99 LEU A C 1
ATOM 774 O O . LEU A 1 99 ? -1.414 -17.609 4.223 1 96.75 99 LEU A O 1
ATOM 778 N N . VAL A 1 100 ? -1.685 -17.219 2.092 1 97.69 100 VAL A N 1
ATOM 779 C CA . VAL A 1 100 ? -2.432 -18.453 1.873 1 97.69 100 VAL A CA 1
ATOM 780 C C . VAL A 1 100 ? -1.559 -19.469 1.131 1 97.69 100 VAL A C 1
ATOM 782 O O . VAL A 1 100 ? -1.234 -19.266 -0.044 1 97.69 100 VAL A O 1
ATOM 785 N N . LEU A 1 101 ? -1.225 -20.516 1.77 1 97.75 101 LEU A N 1
ATOM 786 C CA . LEU A 1 101 ? -0.319 -21.531 1.245 1 97.75 101 LEU A CA 1
ATOM 787 C C . LEU A 1 101 ? -1.078 -22.812 0.889 1 97.75 101 LEU A C 1
ATOM 789 O O . LEU A 1 101 ? -1.708 -23.422 1.753 1 97.75 101 LEU A O 1
ATOM 793 N N . ALA A 1 102 ? -0.984 -23.188 -0.347 1 97.56 102 ALA A N 1
ATOM 794 C CA . ALA A 1 102 ? -1.774 -24.281 -0.903 1 97.56 102 ALA A CA 1
ATOM 795 C C . ALA A 1 102 ? -0.889 -25.484 -1.256 1 97.56 102 ALA A C 1
ATOM 797 O O . ALA A 1 102 ? 0.323 -25.453 -1.035 1 97.56 102 ALA A O 1
ATOM 798 N N . LEU A 1 103 ? -1.54 -26.562 -1.775 1 97.25 103 LEU A N 1
ATOM 799 C CA . LEU A 1 103 ? -0.831 -27.766 -2.189 1 97.25 103 LEU A CA 1
ATOM 800 C C . LEU A 1 103 ? 0.008 -27.5 -3.436 1 97.25 103 LEU A C 1
ATOM 802 O O . LEU A 1 103 ? 1.104 -28.047 -3.578 1 97.25 103 LEU A O 1
ATOM 806 N N . SER A 1 104 ? -0.508 -26.672 -4.262 1 96.56 104 SER A N 1
ATOM 807 C CA . SER A 1 104 ? 0.186 -26.344 -5.504 1 96.56 104 SER A CA 1
ATOM 808 C C . SER A 1 104 ? 0.673 -24.891 -5.488 1 96.56 104 SER A C 1
ATOM 810 O O . SER A 1 104 ? -0.001 -24.016 -4.953 1 96.56 104 SER A O 1
ATOM 812 N N . ALA A 1 105 ? 1.82 -24.641 -6.109 1 95.12 105 ALA A N 1
ATOM 813 C CA . ALA A 1 105 ? 2.336 -23.281 -6.281 1 95.12 105 ALA A CA 1
ATOM 814 C C . ALA A 1 105 ? 1.307 -22.391 -6.969 1 95.12 105 ALA A C 1
ATOM 816 O O . ALA A 1 105 ? 1.227 -21.188 -6.68 1 95.12 105 ALA A O 1
ATOM 817 N N . PHE A 1 106 ? 0.454 -23 -7.801 1 94.81 106 PHE A N 1
ATOM 818 C CA . PHE A 1 106 ? -0.545 -22.297 -8.594 1 94.81 106 PHE A CA 1
ATOM 819 C C . PHE A 1 106 ? -1.668 -21.781 -7.703 1 94.81 106 PHE A C 1
ATOM 821 O O . PHE A 1 106 ? -2.24 -20.719 -7.969 1 94.81 106 PHE A O 1
ATOM 828 N N . SER A 1 107 ? -1.91 -22.422 -6.629 1 95.31 107 SER A N 1
ATOM 829 C CA . SER A 1 107 ? -3.117 -22.141 -5.859 1 95.31 107 SER A CA 1
ATOM 830 C C . SER A 1 107 ? -2.811 -21.25 -4.656 1 95.31 107 SER A C 1
ATOM 832 O O . SER A 1 107 ? -3.713 -20.906 -3.895 1 95.31 107 SER A O 1
ATOM 834 N N . HIS A 1 108 ? -1.488 -20.891 -4.473 1 95.56 108 HIS A N 1
ATOM 835 C CA . HIS A 1 108 ? -1.18 -19.938 -3.416 1 95.56 108 HIS A CA 1
ATOM 836 C C . HIS A 1 108 ? -1.939 -18.625 -3.617 1 95.56 108 HIS A C 1
ATOM 838 O O . HIS A 1 108 ? -2.268 -18.266 -4.75 1 95.56 108 HIS A O 1
ATOM 844 N N . SER A 1 109 ? -2.16 -17.969 -2.535 1 95.06 109 SER A N 1
ATOM 845 C CA . SER A 1 109 ? -2.875 -16.703 -2.58 1 95.06 109 SER A CA 1
ATOM 846 C C . SER A 1 109 ? -2.551 -15.844 -1.361 1 95.06 109 SER A C 1
ATOM 848 O O . SER A 1 109 ? -1.528 -16.047 -0.704 1 95.06 109 SER A O 1
ATOM 850 N N . MET A 1 110 ? -3.279 -14.789 -1.275 1 95.81 110 MET A N 1
ATOM 851 C CA . MET A 1 110 ? -3.219 -13.883 -0.129 1 95.81 110 MET A CA 1
ATOM 852 C C . MET A 1 110 ? -4.617 -13.453 0.3 1 95.81 110 MET A C 1
ATOM 854 O O . MET A 1 110 ? -5.492 -13.25 -0.541 1 95.81 110 MET A O 1
ATOM 858 N N . ASN A 1 111 ? -4.797 -13.453 1.594 1 97.38 111 ASN A N 1
ATOM 859 C CA . ASN A 1 111 ? -5.945 -12.711 2.104 1 97.38 111 ASN A CA 1
ATOM 860 C C . ASN A 1 111 ? -5.66 -11.219 2.176 1 97.38 111 ASN A C 1
ATOM 862 O O . ASN A 1 111 ? -4.594 -10.805 2.637 1 97.38 111 ASN A O 1
ATOM 866 N N . TYR A 1 112 ? -6.621 -10.445 1.706 1 97.5 112 TYR A N 1
ATOM 867 C CA . TYR A 1 112 ? -6.398 -9.008 1.59 1 97.5 112 TYR A CA 1
ATOM 868 C C . TYR A 1 112 ? -7.723 -8.258 1.545 1 97.5 112 TYR A C 1
ATOM 870 O O . TYR A 1 112 ? -8.773 -8.852 1.307 1 97.5 112 TYR A O 1
ATOM 878 N N . ARG A 1 113 ? -7.688 -7.016 1.794 1 98.19 113 ARG A N 1
ATOM 879 C CA . ARG A 1 113 ? -8.719 -6.012 1.539 1 98.19 113 ARG A CA 1
ATOM 880 C C . ARG A 1 113 ? -8.141 -4.82 0.781 1 98.19 113 ARG A C 1
ATOM 882 O O . ARG A 1 113 ? -7.156 -4.219 1.212 1 98.19 113 ARG A O 1
ATOM 889 N N . SER A 1 114 ? -8.703 -4.488 -0.341 1 98.5 114 SER A N 1
ATOM 890 C CA . SER A 1 114 ? -8.25 -3.33 -1.104 1 98.5 114 SER A CA 1
ATOM 891 C C . SER A 1 114 ? -9.43 -2.498 -1.597 1 98.5 114 SER A C 1
ATOM 893 O O . SER A 1 114 ? -10.547 -3.012 -1.741 1 98.5 114 SER A O 1
ATOM 895 N N . ALA A 1 115 ? -9.219 -1.234 -1.772 1 98.56 115 ALA A N 1
ATOM 896 C CA . ALA A 1 115 ? -10.18 -0.289 -2.334 1 98.56 115 ALA A CA 1
ATOM 897 C C . ALA A 1 115 ? -9.539 0.567 -3.422 1 98.56 115 ALA A C 1
ATOM 899 O O . ALA A 1 115 ? -8.461 1.128 -3.221 1 98.56 115 ALA A O 1
ATOM 900 N N . VAL A 1 116 ? -10.148 0.59 -4.539 1 98.44 116 VAL A N 1
ATOM 901 C CA . VAL A 1 116 ? -9.734 1.451 -5.641 1 98.44 116 VAL A CA 1
ATOM 902 C C . VAL A 1 116 ? -10.773 2.541 -5.871 1 98.44 116 VAL A C 1
ATOM 904 O O . VAL A 1 116 ? -11.945 2.246 -6.105 1 98.44 116 VAL A O 1
ATOM 907 N N . VAL A 1 117 ? -10.32 3.777 -5.836 1 98.62 117 VAL A N 1
ATOM 908 C CA . VAL A 1 117 ? -11.203 4.93 -5.941 1 98.62 117 VAL A CA 1
ATOM 909 C C . VAL A 1 117 ? -10.82 5.762 -7.168 1 98.62 117 VAL A C 1
ATOM 911 O O . VAL A 1 117 ? -9.664 6.145 -7.332 1 98.62 117 VAL A O 1
ATOM 914 N N . HIS A 1 118 ? -11.797 5.969 -7.988 1 98.38 118 HIS A N 1
ATOM 915 C CA . HIS A 1 118 ? -11.648 6.867 -9.125 1 98.38 118 HIS A CA 1
ATOM 916 C C . HIS A 1 118 ? -12.328 8.211 -8.859 1 98.38 118 HIS A C 1
ATOM 918 O O . HIS A 1 118 ? -13.477 8.25 -8.406 1 98.38 118 HIS A O 1
ATOM 924 N N . GLY A 1 119 ? -11.586 9.219 -9.164 1 98 119 GLY A N 1
ATOM 925 C CA . GLY A 1 119 ? -12.164 10.531 -8.938 1 98 119 GLY A CA 1
ATOM 926 C C . GLY A 1 119 ? -11.469 11.641 -9.703 1 98 119 GLY A C 1
ATOM 927 O O . GLY A 1 119 ? -10.617 11.367 -10.555 1 98 119 GLY A O 1
ATOM 928 N N . VAL A 1 120 ? -11.906 12.922 -9.398 1 98 120 VAL A N 1
ATOM 929 C CA . VAL A 1 120 ? -11.32 14.094 -10.039 1 98 120 VAL A CA 1
ATOM 930 C C . VAL A 1 120 ? -10.984 15.148 -8.984 1 98 120 VAL A C 1
ATOM 932 O O . VAL A 1 120 ? -11.664 15.258 -7.965 1 98 120 VAL A O 1
ATOM 935 N N . VAL A 1 121 ? -9.992 15.898 -9.328 1 97.31 121 VAL A N 1
ATOM 936 C CA . VAL A 1 121 ? -9.531 16.938 -8.414 1 97.31 121 VAL A CA 1
ATOM 937 C C . VAL A 1 121 ? -10.555 18.078 -8.367 1 97.31 121 VAL A C 1
ATOM 939 O O . VAL A 1 121 ? -11.102 18.469 -9.398 1 97.31 121 VAL A O 1
ATOM 942 N N . LEU A 1 122 ? -10.797 18.562 -7.188 1 96.5 122 LEU A N 1
ATOM 943 C CA . LEU A 1 122 ? -11.617 19.766 -6.977 1 96.5 122 LEU A CA 1
ATOM 944 C C . LEU A 1 122 ? -10.773 20.906 -6.418 1 96.5 122 LEU A C 1
ATOM 946 O O . LEU A 1 122 ? -9.812 20.672 -5.68 1 96.5 122 LEU A O 1
ATOM 950 N N . PRO A 1 123 ? -11.219 22.109 -6.734 1 93.12 123 PRO A N 1
ATOM 951 C CA . PRO A 1 123 ? -10.578 23.234 -6.055 1 93.12 123 PRO A CA 1
ATOM 952 C C . PRO A 1 123 ? -10.781 23.203 -4.543 1 93.12 123 PRO A C 1
ATOM 954 O O . PRO A 1 123 ? -11.805 22.703 -4.062 1 93.12 123 PRO A O 1
ATOM 957 N N . VAL A 1 124 ? -9.828 23.688 -3.807 1 92.5 124 VAL A N 1
ATOM 958 C CA . VAL A 1 124 ? -9.914 23.75 -2.352 1 92.5 124 VAL A CA 1
ATOM 959 C C . VAL A 1 124 ? -9.953 25.203 -1.889 1 92.5 124 VAL A C 1
ATOM 961 O O . VAL A 1 124 ? -8.984 25.938 -2.066 1 92.5 124 VAL A O 1
ATOM 964 N N . SER A 1 125 ? -11.078 25.641 -1.323 1 91.5 125 SER A N 1
ATOM 965 C CA . SER A 1 125 ? -11.148 26.953 -0.684 1 91.5 125 SER A CA 1
ATOM 966 C C . SER A 1 125 ? -10.359 26.969 0.622 1 91.5 125 SER A C 1
ATOM 968 O O . SER A 1 125 ? -9.914 25.922 1.104 1 91.5 125 SER A O 1
ATOM 970 N N . GLU A 1 126 ? -10.18 28.141 1.106 1 89.88 126 GLU A N 1
ATOM 971 C CA . GLU A 1 126 ? -9.492 28.25 2.389 1 89.88 126 GLU A CA 1
ATOM 972 C C . GLU A 1 126 ? -10.242 27.5 3.482 1 89.88 126 GLU A C 1
ATOM 974 O O . GLU A 1 126 ? -9.625 26.859 4.344 1 89.88 126 GLU A O 1
ATOM 979 N N . GLU A 1 127 ? -11.523 27.609 3.461 1 91.5 127 GLU A N 1
ATOM 980 C CA . GLU A 1 127 ? -12.344 26.906 4.438 1 91.5 127 GLU A CA 1
ATOM 981 C C . GLU A 1 127 ? -12.227 25.391 4.27 1 91.5 127 GLU A C 1
ATOM 983 O O . GLU A 1 127 ? -12.148 24.656 5.254 1 91.5 127 GLU A O 1
ATOM 988 N N . GLU A 1 128 ? -12.195 24.969 3.088 1 90.56 128 GLU A N 1
ATOM 989 C CA . GLU A 1 128 ? -12.062 23.531 2.805 1 90.56 128 GLU A CA 1
ATOM 990 C C . GLU A 1 128 ? -10.68 23.031 3.199 1 90.56 128 GLU A C 1
ATOM 992 O O . GLU A 1 128 ? -10.539 21.875 3.639 1 90.56 128 GLU A O 1
ATOM 997 N N . LYS A 1 129 ? -9.75 23.859 2.965 1 91.75 129 LYS A N 1
ATOM 998 C CA . LYS A 1 129 ? -8.391 23.484 3.365 1 91.75 129 LYS A CA 1
ATOM 999 C C . LYS A 1 129 ? -8.312 23.25 4.871 1 91.75 129 LYS A C 1
ATOM 1001 O O . LYS A 1 129 ? -7.727 22.266 5.32 1 91.75 129 LYS A O 1
ATOM 1006 N N . LYS A 1 130 ? -8.898 24.172 5.613 1 92.25 130 LYS A N 1
ATOM 1007 C CA . LYS A 1 130 ? -8.914 24.031 7.066 1 92.25 130 LYS A CA 1
ATOM 1008 C C . LYS A 1 130 ? -9.633 22.766 7.488 1 92.25 130 LYS A C 1
ATOM 1010 O O . LYS A 1 130 ? -9.133 22 8.32 1 92.25 130 LYS A O 1
ATOM 1015 N N . ALA A 1 131 ? -10.773 22.578 6.891 1 93.25 131 ALA A N 1
ATOM 1016 C CA . ALA A 1 131 ? -11.539 21.375 7.199 1 93.25 131 ALA A CA 1
ATOM 1017 C C . ALA A 1 131 ? -10.766 20.109 6.828 1 93.25 131 ALA A C 1
ATOM 1019 O O . ALA A 1 131 ? -10.773 19.125 7.574 1 93.25 131 ALA A O 1
ATOM 1020 N N . GLY A 1 132 ? -10.172 20.172 5.641 1 94.19 132 GLY A N 1
ATOM 1021 C CA . GLY A 1 132 ? -9.367 19.047 5.199 1 94.19 132 GLY A CA 1
ATOM 1022 C C . GLY A 1 132 ? -8.211 18.734 6.133 1 94.19 132 GLY A C 1
ATOM 1023 O O . GLY A 1 132 ? -7.918 17.562 6.391 1 94.19 132 GLY A O 1
ATOM 1024 N N . PHE A 1 133 ? -7.613 19.781 6.617 1 94.62 133 PHE A N 1
ATOM 1025 C CA . PHE A 1 133 ? -6.516 19.609 7.562 1 94.62 133 PHE A CA 1
ATOM 1026 C C . PHE A 1 133 ? -6.988 18.875 8.812 1 94.62 133 PHE A C 1
ATOM 1028 O O . PHE A 1 133 ? -6.371 17.891 9.227 1 94.62 133 PHE A O 1
ATOM 1035 N N . GLN A 1 134 ? -8.039 19.297 9.344 1 95.62 134 GLN A N 1
ATOM 1036 C CA . GLN A 1 134 ? -8.617 18.641 10.516 1 95.62 134 GLN A CA 1
ATOM 1037 C C . GLN A 1 134 ? -8.953 17.188 10.219 1 95.62 134 GLN A C 1
ATOM 1039 O O . GLN A 1 134 ? -8.664 16.297 11.023 1 95.62 134 GLN A O 1
ATOM 1044 N N . LYS A 1 135 ? -9.547 16.938 9.086 1 95.31 135 LYS A N 1
ATOM 1045 C CA . LYS A 1 135 ? -9.938 15.578 8.703 1 95.31 135 LYS A CA 1
ATOM 1046 C C . LYS A 1 135 ? -8.719 14.664 8.602 1 95.31 135 LYS A C 1
ATOM 1048 O O . LYS A 1 135 ? -8.766 13.508 9.047 1 95.31 135 LYS A O 1
ATOM 1053 N N . VAL A 1 136 ? -7.688 15.172 8.055 1 93.69 136 VAL A N 1
ATOM 1054 C CA . VAL A 1 136 ? -6.469 14.391 7.883 1 93.69 136 VAL A CA 1
ATOM 1055 C C . VAL A 1 136 ? -5.875 14.047 9.25 1 93.69 136 VAL A C 1
ATOM 1057 O O . VAL A 1 136 ? -5.535 12.891 9.516 1 93.69 136 VAL A O 1
ATOM 1060 N N . VAL A 1 137 ? -5.77 14.992 10.156 1 94.69 137 VAL A N 1
ATOM 1061 C CA . VAL A 1 137 ? -5.215 14.766 11.492 1 94.69 137 VAL A CA 1
ATOM 1062 C C . VAL A 1 137 ? -6.07 13.75 12.242 1 94.69 137 VAL A C 1
ATOM 1064 O O . VAL A 1 137 ? -5.547 12.797 12.82 1 94.69 137 VAL A O 1
ATOM 1067 N N . GLU A 1 138 ? -7.383 13.883 12.125 1 95 138 GLU A N 1
ATOM 1068 C CA . GLU A 1 138 ? -8.297 12.977 12.805 1 95 138 GLU A CA 1
ATOM 1069 C C . GLU A 1 138 ? -8.258 11.586 12.172 1 95 138 GLU A C 1
ATOM 1071 O O . GLU A 1 138 ? -8.5 10.586 12.852 1 95 138 GLU A O 1
ATOM 1076 N N . GLY A 1 139 ? -8 11.57 10.914 1 90.88 139 GLY A N 1
ATOM 1077 C CA . GLY A 1 139 ? -7.875 10.297 10.227 1 90.88 139 GLY A CA 1
ATOM 1078 C C . GLY A 1 139 ? -6.664 9.5 10.672 1 90.88 139 GLY A C 1
ATOM 1079 O O . GLY A 1 139 ? -6.695 8.266 10.688 1 90.88 139 GLY A O 1
ATOM 1080 N N . ILE A 1 140 ? -5.621 10.172 11.031 1 86.69 140 ILE A N 1
ATOM 1081 C CA . ILE A 1 140 ? -4.387 9.539 11.477 1 86.69 140 ILE A CA 1
ATOM 1082 C C . ILE A 1 140 ? -4.516 9.133 12.945 1 86.69 140 ILE A C 1
ATOM 1084 O O . ILE A 1 140 ? -4.164 8.008 13.312 1 86.69 140 ILE A O 1
ATOM 1088 N N . ALA A 1 141 ? -5.004 10.094 13.68 1 92.56 141 ALA A N 1
ATOM 1089 C CA . ALA A 1 141 ? -5.113 9.891 15.125 1 92.56 141 ALA A CA 1
ATOM 1090 C C . ALA A 1 141 ? -6.391 10.531 15.664 1 92.56 141 ALA A C 1
ATOM 1092 O O . ALA A 1 141 ? -6.398 11.703 16.047 1 92.56 141 ALA A O 1
ATOM 1093 N N . PRO A 1 142 ? -7.387 9.664 15.75 1 93.31 142 PRO A N 1
ATOM 1094 C CA . PRO A 1 142 ? -8.648 10.203 16.266 1 93.31 142 PRO A CA 1
ATOM 1095 C C . PRO A 1 142 ? -8.492 10.883 17.609 1 93.31 142 PRO A C 1
ATOM 1097 O O . PRO A 1 142 ? -7.848 10.336 18.516 1 93.31 142 PRO A O 1
ATOM 1100 N N . GLY A 1 143 ? -9.062 12.109 17.75 1 94.06 143 GLY A N 1
ATOM 1101 C CA . GLY A 1 143 ? -9 12.875 18.984 1 94.06 143 GLY A CA 1
ATOM 1102 C C . GLY A 1 143 ? -7.82 13.828 19.047 1 94.06 143 GLY A C 1
ATOM 1103 O O . GLY A 1 143 ? -7.746 14.68 19.922 1 94.06 143 GLY A O 1
ATOM 1104 N N . ARG A 1 144 ? -6.992 13.758 18.141 1 95.25 144 ARG A N 1
ATOM 1105 C CA . ARG A 1 144 ? -5.723 14.477 18.25 1 95.25 144 ARG A CA 1
ATOM 1106 C C . ARG A 1 144 ? -5.902 15.953 17.906 1 95.25 144 ARG A C 1
ATOM 1108 O O . ARG A 1 144 ? -5.168 16.797 18.422 1 95.25 144 ARG A O 1
ATOM 1115 N N . TRP A 1 145 ? -6.852 16.266 17.062 1 95.19 145 TRP A N 1
ATOM 1116 C CA . TRP A 1 145 ? -7.055 17.656 16.672 1 95.19 145 TRP A CA 1
ATOM 1117 C C . TRP A 1 145 ? -7.27 18.531 17.906 1 95.19 145 TRP A C 1
ATOM 1119 O O . TRP A 1 145 ? -6.672 19.609 18.031 1 95.19 145 TRP A O 1
ATOM 1129 N N . GLU A 1 146 ? -7.996 18.078 18.875 1 93.81 146 GLU A N 1
ATOM 1130 C CA . GLU A 1 146 ? -8.289 18.859 20.078 1 93.81 146 GLU A CA 1
ATOM 1131 C C . GLU A 1 146 ? -7.227 18.641 21.141 1 93.81 146 GLU A C 1
ATOM 1133 O O . GLU A 1 146 ? -7.203 19.359 22.156 1 93.81 146 GLU A O 1
ATOM 1138 N N . ASN A 1 147 ? -6.344 17.719 20.953 1 94.62 147 ASN A N 1
ATOM 1139 C CA . ASN A 1 147 ? -5.336 17.406 21.953 1 94.62 147 ASN A CA 1
ATOM 1140 C C . ASN A 1 147 ? -3.936 17.781 21.484 1 94.62 147 ASN A C 1
ATOM 1142 O O . ASN A 1 147 ? -2.949 17.203 21.922 1 94.62 147 ASN A O 1
ATOM 1146 N N . SER A 1 148 ? -3.885 18.641 20.547 1 95.75 148 SER A N 1
ATOM 1147 C CA . SER A 1 148 ? -2.648 19.266 20.094 1 95.75 148 SER A CA 1
ATOM 1148 C C . SER A 1 148 ? -2.877 20.719 19.688 1 95.75 148 SER A C 1
ATOM 1150 O O . SER A 1 148 ? -4.02 21.172 19.609 1 95.75 148 SER A O 1
ATOM 1152 N N . ARG A 1 149 ? -1.788 21.391 19.562 1 96.81 149 ARG A N 1
ATOM 1153 C CA . ARG A 1 149 ? -1.931 22.781 19.125 1 96.81 149 ARG A CA 1
ATOM 1154 C C . ARG A 1 149 ? -2.42 22.859 17.688 1 96.81 149 ARG A C 1
ATOM 1156 O O . ARG A 1 149 ? -1.865 22.203 16.797 1 96.81 149 ARG A O 1
ATOM 1163 N N . GLN A 1 150 ? -3.416 23.688 17.453 1 95.12 150 GLN A N 1
ATOM 1164 C CA . GLN A 1 150 ? -3.889 23.891 16.094 1 95.12 150 GLN A CA 1
ATOM 1165 C C . GLN A 1 150 ? -2.859 24.656 15.266 1 95.12 150 GLN A C 1
ATOM 1167 O O . GLN A 1 150 ? -2.029 25.391 15.82 1 95.12 150 GLN A O 1
ATOM 1172 N N . PRO A 1 151 ? -2.936 24.469 14.023 1 94.81 151 PRO A N 1
ATOM 1173 C CA . PRO A 1 151 ? -1.981 25.188 13.172 1 94.81 151 PRO A CA 1
ATOM 1174 C C . PRO A 1 151 ? -2.209 26.703 13.18 1 94.81 151 PRO A C 1
ATOM 1176 O O . PRO A 1 151 ? -3.354 27.156 13.234 1 94.81 151 PRO A O 1
ATOM 1179 N N . ASP A 1 152 ? -1.12 27.375 13.18 1 93.81 152 ASP A N 1
ATOM 1180 C CA . ASP A 1 152 ? -1.249 28.812 12.969 1 93.81 152 ASP A CA 1
ATOM 1181 C C . ASP A 1 152 ? -1.387 29.141 11.484 1 93.81 152 ASP A C 1
ATOM 1183 O O . ASP A 1 152 ? -1.442 28.25 10.648 1 93.81 152 ASP A O 1
ATOM 1187 N N . GLU A 1 153 ? -1.499 30.406 11.195 1 92.25 153 GLU A N 1
ATOM 1188 C CA . GLU A 1 153 ? -1.773 30.812 9.82 1 92.25 153 GLU A CA 1
ATOM 1189 C C . GLU A 1 153 ? -0.63 30.438 8.891 1 92.25 153 GLU A C 1
ATOM 1191 O O . GLU A 1 153 ? -0.865 29.969 7.773 1 92.25 153 GLU A O 1
ATOM 1196 N N . GLY A 1 154 ? 0.599 30.656 9.344 1 92.62 154 GLY A N 1
ATOM 1197 C CA . GLY A 1 154 ? 1.748 30.266 8.539 1 92.62 154 GLY A CA 1
ATOM 1198 C C . GLY A 1 154 ? 1.799 28.766 8.258 1 92.62 154 GLY A C 1
ATOM 1199 O O . GLY A 1 154 ? 2.088 28.359 7.137 1 92.62 154 GLY A O 1
ATOM 1200 N N . GLU A 1 155 ? 1.495 27.969 9.258 1 93.31 155 GLU A N 1
ATOM 1201 C CA . GLU A 1 155 ? 1.461 26.516 9.133 1 93.31 155 GLU A CA 1
ATOM 1202 C C . GLU A 1 155 ? 0.351 26.062 8.188 1 93.31 155 GLU A C 1
ATOM 1204 O O . GLU A 1 155 ? 0.537 25.141 7.395 1 93.31 155 GLU A O 1
ATOM 1209 N N . ARG A 1 156 ? -0.763 26.672 8.25 1 92 156 ARG A N 1
ATOM 1210 C CA . ARG A 1 156 ? -1.862 26.359 7.344 1 92 156 ARG A CA 1
ATOM 1211 C C . ARG A 1 156 ? -1.486 26.672 5.898 1 92 156 ARG A C 1
ATOM 1213 O O . ARG A 1 156 ? -1.766 25.875 4.996 1 92 156 ARG A O 1
ATOM 1220 N N . GLN A 1 157 ? -0.795 27.766 5.691 1 88.62 157 GLN A N 1
ATOM 1221 C CA . GLN A 1 157 ? -0.371 28.156 4.352 1 88.62 157 GLN A CA 1
ATOM 1222 C C . GLN A 1 157 ? 0.685 27.203 3.807 1 88.62 157 GLN A C 1
ATOM 1224 O O . GLN A 1 157 ? 0.748 26.969 2.6 1 88.62 157 GLN A O 1
ATOM 1229 N N . GLY A 1 158 ? 1.453 26.672 4.738 1 89.81 158 GLY A N 1
ATOM 1230 C 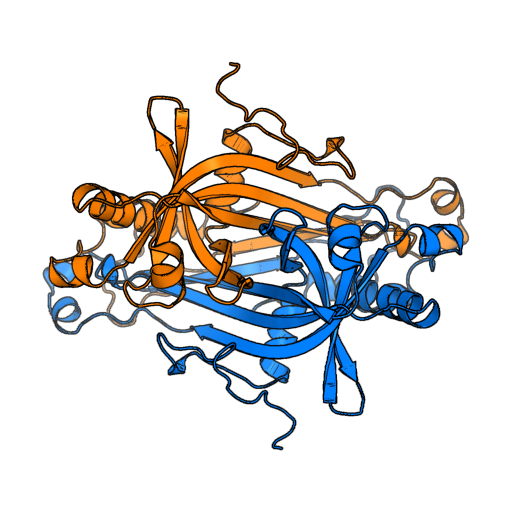CA . GLY A 1 158 ? 2.518 25.75 4.352 1 89.81 158 GLY A CA 1
ATOM 1231 C C . GLY A 1 158 ? 2.037 24.328 4.141 1 89.81 158 GLY A C 1
ATOM 1232 O O . GLY A 1 158 ? 2.834 23.438 3.848 1 89.81 158 GLY A O 1
ATOM 1233 N N . THR A 1 159 ? 0.761 24.109 4.293 1 89.94 159 THR A N 1
ATOM 1234 C CA . THR A 1 159 ? 0.182 22.781 4.133 1 89.94 159 THR A CA 1
ATOM 1235 C C . THR A 1 159 ? -0.631 22.703 2.846 1 89.94 159 THR A C 1
ATOM 1237 O O . THR A 1 159 ? -1.403 23.609 2.531 1 89.94 159 THR A O 1
ATOM 1240 N N . GLY A 1 160 ? -0.334 21.703 2.082 1 91.69 160 GLY A N 1
ATOM 1241 C CA . GLY A 1 160 ? -1.149 21.406 0.913 1 91.69 160 GLY A CA 1
ATOM 1242 C C . GLY A 1 160 ? -2.205 20.359 1.168 1 91.69 160 GLY A C 1
ATOM 1243 O O . GLY A 1 160 ? -1.934 19.344 1.82 1 91.69 160 GLY A O 1
ATOM 1244 N N . ILE A 1 161 ? -3.438 20.672 0.712 1 94.12 161 ILE A N 1
ATOM 1245 C CA . ILE A 1 161 ? -4.527 19.703 0.77 1 94.12 161 ILE A CA 1
ATOM 1246 C C . ILE A 1 161 ? -5.113 19.5 -0.626 1 94.12 161 ILE A C 1
ATOM 1248 O O . ILE A 1 161 ? -5.43 20.469 -1.321 1 94.12 161 ILE A O 1
ATOM 1252 N N . LEU A 1 162 ? -5.168 18.25 -1.048 1 95.06 162 LEU A N 1
ATOM 1253 C CA . LEU A 1 162 ? -5.906 17.875 -2.25 1 95.06 162 LEU A CA 1
ATOM 1254 C C . LEU A 1 162 ? -7.301 17.375 -1.895 1 95.06 162 LEU A C 1
ATOM 1256 O O . LEU A 1 162 ? -7.465 16.625 -0.928 1 95.06 162 LEU A O 1
ATOM 1260 N N . ARG A 1 163 ? -8.219 17.844 -2.627 1 96.25 163 ARG A N 1
ATOM 1261 C CA . ARG A 1 163 ? -9.602 17.375 -2.5 1 96.25 163 ARG A CA 1
ATOM 1262 C C . ARG A 1 163 ? -10.062 16.688 -3.775 1 96.25 163 ARG A C 1
ATOM 1264 O O . ARG A 1 163 ? -9.945 17.234 -4.871 1 96.25 163 ARG A O 1
ATOM 1271 N N . ILE A 1 164 ? -10.578 15.492 -3.615 1 97.5 164 ILE A N 1
ATOM 1272 C CA . ILE A 1 164 ? -11.008 14.672 -4.742 1 97.5 164 ILE A CA 1
ATOM 1273 C C . ILE A 1 164 ? -12.5 14.383 -4.625 1 97.5 164 ILE A C 1
ATOM 1275 O O . ILE A 1 164 ? -12.977 13.945 -3.572 1 97.5 164 ILE A O 1
ATOM 1279 N N . LYS A 1 165 ? -13.164 14.664 -5.641 1 98.25 165 LYS A N 1
ATOM 1280 C CA . LYS A 1 165 ? -14.523 14.141 -5.742 1 98.25 165 LYS A CA 1
ATOM 1281 C C . LYS A 1 165 ? -14.523 12.688 -6.223 1 98.25 165 LYS A C 1
ATOM 1283 O O . LYS A 1 165 ? -14.047 12.398 -7.324 1 98.25 165 LYS A O 1
ATOM 1288 N N . VAL A 1 166 ? -15.086 11.836 -5.43 1 98.19 166 VAL A N 1
ATOM 1289 C CA . VAL A 1 166 ? -15.133 10.43 -5.805 1 98.19 166 VAL A CA 1
ATOM 1290 C C . VAL A 1 166 ? -16.234 10.211 -6.848 1 98.19 166 VAL A C 1
ATOM 1292 O O . VAL A 1 166 ? -17.391 10.562 -6.629 1 98.19 166 VAL A O 1
ATOM 1295 N N . GLU A 1 167 ? -15.859 9.633 -7.887 1 97.62 167 GLU A N 1
ATOM 1296 C CA . GLU A 1 167 ? -16.828 9.312 -8.938 1 97.62 167 GLU A CA 1
ATOM 1297 C C . GLU A 1 167 ? -17.312 7.871 -8.805 1 97.62 167 GLU A C 1
ATOM 1299 O O . GLU A 1 167 ? -18.516 7.605 -8.961 1 97.62 167 GLU A O 1
ATOM 1304 N N . THR A 1 168 ? -16.453 6.996 -8.602 1 97.75 168 THR A N 1
ATOM 1305 C CA . THR A 1 168 ? -16.781 5.594 -8.383 1 97.75 168 THR A CA 1
ATOM 1306 C C . THR A 1 168 ? -15.664 4.887 -7.621 1 97.75 168 THR A C 1
ATOM 1308 O O . THR A 1 168 ? -14.539 5.391 -7.547 1 97.75 168 THR A O 1
ATOM 1311 N N . ALA A 1 169 ? -16.047 3.758 -7.031 1 98 169 ALA A N 1
ATOM 1312 C CA . ALA A 1 169 ? -15.078 2.984 -6.258 1 98 169 ALA A CA 1
ATOM 1313 C C . ALA A 1 169 ? -15.5 1.523 -6.148 1 98 169 ALA A C 1
ATOM 1315 O O . ALA A 1 169 ? -16.656 1.187 -6.41 1 98 169 ALA A O 1
ATOM 1316 N N . SER A 1 170 ? -14.539 0.704 -5.816 1 98.06 170 SER A N 1
ATOM 1317 C CA . SER A 1 170 ? -14.789 -0.702 -5.516 1 98.06 170 SER A CA 1
ATOM 1318 C C . SER A 1 170 ? -13.758 -1.253 -4.539 1 98.06 170 SER A C 1
ATOM 1320 O O . SER A 1 170 ? -12.656 -0.716 -4.422 1 98.06 170 SER A O 1
ATOM 1322 N N . ALA A 1 171 ? -14.211 -2.219 -3.848 1 98.06 171 ALA A N 1
ATOM 1323 C CA . ALA A 1 171 ? -13.312 -3.004 -3.01 1 98.06 171 ALA A CA 1
ATOM 1324 C C . ALA A 1 171 ? -13.172 -4.43 -3.535 1 98.06 171 ALA A C 1
ATOM 1326 O O . ALA A 1 171 ? -14.062 -4.93 -4.23 1 98.06 171 ALA A O 1
ATOM 1327 N N . LYS A 1 172 ? -12.117 -4.98 -3.346 1 97.44 172 LYS A N 1
ATOM 1328 C CA . LYS A 1 172 ? -11.859 -6.406 -3.549 1 97.44 172 LYS A CA 1
ATOM 1329 C C . LYS A 1 172 ? -11.312 -7.051 -2.277 1 97.44 172 LYS A C 1
ATOM 1331 O O . LYS A 1 172 ? -10.328 -6.578 -1.706 1 97.44 172 LYS A O 1
ATOM 1336 N N . VAL A 1 173 ? -11.992 -8.086 -1.783 1 97.88 173 VAL A N 1
ATOM 1337 C CA . VAL A 1 173 ? -11.664 -8.688 -0.493 1 97.88 173 VAL A CA 1
ATOM 1338 C C . VAL A 1 173 ? -11.594 -10.203 -0.631 1 97.88 173 VAL A C 1
ATOM 1340 O O . VAL A 1 173 ? -12.484 -10.82 -1.224 1 97.88 173 VAL A O 1
ATOM 1343 N N . ARG A 1 174 ? -10.547 -10.734 -0.106 1 97.69 174 ARG A N 1
ATOM 1344 C CA . ARG A 1 174 ? -10.422 -12.188 -0.009 1 97.69 174 ARG A CA 1
ATOM 1345 C C . ARG A 1 174 ? -10.141 -12.617 1.428 1 97.69 174 ARG A C 1
ATOM 1347 O O . ARG A 1 174 ? -9.289 -12.031 2.104 1 97.69 174 ARG A O 1
ATOM 1354 N N . THR A 1 175 ? -10.812 -13.641 1.835 1 96.75 175 THR A N 1
ATOM 1355 C CA . THR A 1 175 ? -10.578 -14.305 3.111 1 96.75 175 THR A CA 1
ATOM 1356 C C . THR A 1 175 ? -10.664 -15.82 2.957 1 96.75 175 THR A C 1
ATOM 1358 O O . THR A 1 175 ? -11.219 -16.312 1.972 1 96.75 175 THR A O 1
ATOM 1361 N N . GLY A 1 176 ? -10.055 -16.484 3.904 1 96.25 176 GLY A N 1
ATOM 1362 C CA . GLY A 1 176 ? -10.289 -17.922 3.977 1 96.25 176 GLY A CA 1
ATOM 1363 C C . GLY A 1 176 ? -9.062 -18.734 3.619 1 96.25 176 GLY A C 1
ATOM 1364 O O . GLY A 1 176 ? -7.996 -18.172 3.334 1 96.25 176 GLY A O 1
ATOM 1365 N N . PRO A 1 177 ? -9.195 -20.016 3.686 1 97.25 177 PRO A N 1
ATOM 1366 C CA . PRO A 1 177 ? -8.102 -20.953 3.43 1 97.25 177 PRO A CA 1
ATOM 1367 C C . PRO A 1 177 ? -7.824 -21.156 1.94 1 97.25 177 PRO A C 1
ATOM 1369 O O . PRO A 1 177 ? -8.523 -20.578 1.101 1 97.25 177 PRO A O 1
ATOM 1372 N N . PRO A 1 178 ? -6.73 -21.891 1.63 1 97.12 178 PRO A N 1
ATOM 1373 C CA . PRO A 1 178 ? -6.48 -22.203 0.221 1 97.12 178 PRO A CA 1
ATOM 1374 C C . PRO A 1 178 ? -7.609 -23.016 -0.415 1 97.12 178 PRO A C 1
ATOM 1376 O O . PRO A 1 178 ? -8.305 -23.75 0.279 1 97.12 178 PRO A O 1
ATOM 1379 N N . LYS A 1 179 ? -7.734 -22.781 -1.664 1 94.12 179 LYS A N 1
ATOM 1380 C CA . LYS A 1 179 ? -8.672 -23.578 -2.463 1 94.12 179 LYS A CA 1
ATOM 1381 C C . LYS A 1 179 ? -7.934 -24.562 -3.359 1 94.12 179 LYS A C 1
ATOM 1383 O O . LYS A 1 179 ? -7.75 -24.312 -4.551 1 94.12 179 LYS A O 1
ATOM 1388 N N . ASP A 1 180 ? -7.676 -25.688 -2.855 1 94.94 180 ASP A N 1
ATOM 1389 C CA . ASP A 1 180 ? -6.918 -26.703 -3.576 1 94.94 180 ASP A CA 1
ATOM 1390 C C . ASP A 1 180 ? -7.832 -27.547 -4.465 1 94.94 180 ASP A C 1
ATOM 1392 O O . ASP A 1 180 ? -8.984 -27.797 -4.117 1 94.94 180 ASP A O 1
ATOM 1396 N N . ASP A 1 181 ? -7.297 -27.938 -5.492 1 93.88 181 ASP A N 1
ATOM 1397 C CA . ASP A 1 181 ? -8.031 -28.828 -6.383 1 93.88 181 ASP A CA 1
ATOM 1398 C C . ASP A 1 181 ? -8.258 -30.203 -5.734 1 93.88 181 ASP A C 1
ATOM 1400 O O . ASP A 1 181 ? -7.387 -30.703 -5.02 1 93.88 181 ASP A O 1
ATOM 1404 N N . LYS A 1 182 ? -9.305 -30.781 -6.121 1 93.25 182 LYS A N 1
ATOM 1405 C CA . LYS A 1 182 ? -9.648 -32.094 -5.582 1 93.25 182 LYS A CA 1
ATOM 1406 C C . LYS A 1 182 ? -8.562 -33.125 -5.895 1 93.25 182 LYS A C 1
ATOM 1408 O O . LYS A 1 182 ? -8.211 -33.938 -5.043 1 93.25 182 LYS A O 1
ATOM 1413 N N . LYS A 1 183 ? -8.117 -33.062 -7.086 1 94 183 LYS A N 1
ATOM 1414 C CA . LYS A 1 183 ? -7.105 -34 -7.512 1 94 183 LYS A CA 1
ATOM 1415 C C . LYS A 1 183 ? -5.863 -33.938 -6.625 1 94 183 LYS A C 1
ATOM 1417 O O . LYS A 1 183 ? -5.227 -34.938 -6.34 1 94 183 LYS A O 1
ATOM 1422 N N . ASP A 1 184 ? -5.5 -32.781 -6.188 1 94.88 184 ASP A N 1
ATOM 1423 C CA . ASP A 1 184 ? -4.34 -32.594 -5.32 1 94.88 184 ASP A CA 1
ATOM 1424 C C . ASP A 1 184 ? -4.641 -33.062 -3.895 1 94.88 184 ASP A C 1
ATOM 1426 O O . ASP A 1 184 ? -3.801 -33.688 -3.246 1 94.88 184 ASP A O 1
ATOM 1430 N N . MET A 1 185 ? -5.836 -32.781 -3.436 1 92.88 185 MET A N 1
ATOM 1431 C CA . MET A 1 185 ? -6.23 -33.156 -2.084 1 92.88 185 MET A CA 1
ATOM 1432 C C . MET A 1 185 ? -6.285 -34.688 -1.949 1 92.88 185 MET A C 1
ATOM 1434 O O . MET A 1 185 ? -6 -35.219 -0.881 1 92.88 185 MET A O 1
ATOM 1438 N N . GLU A 1 186 ? -6.594 -35.281 -3 1 93.38 186 GLU A N 1
ATOM 1439 C CA . GLU A 1 186 ? -6.727 -36.75 -2.992 1 93.38 186 GLU A CA 1
ATOM 1440 C C . GLU A 1 186 ? -5.375 -37.406 -3.211 1 93.38 186 GLU A C 1
ATOM 1442 O O . GLU A 1 186 ? -5.246 -38.625 -3.031 1 93.38 186 GLU A O 1
ATOM 1447 N N . ASN A 1 187 ? -4.484 -36.688 -3.68 1 94.31 187 ASN A N 1
ATOM 1448 C CA . ASN A 1 187 ? -3.123 -37.219 -3.783 1 94.31 187 ASN A CA 1
ATOM 1449 C C . ASN A 1 187 ? -2.463 -37.312 -2.412 1 94.31 187 ASN A C 1
ATOM 1451 O O . ASN A 1 187 ? -1.87 -36.344 -1.921 1 94.31 187 ASN A O 1
ATOM 1455 N N . LYS A 1 188 ? -2.486 -38.438 -1.839 1 92.38 188 LYS A N 1
ATOM 1456 C CA . LYS A 1 188 ? -2.051 -38.688 -0.465 1 92.38 188 LYS A CA 1
ATOM 1457 C C . LYS A 1 188 ? -0.569 -38.344 -0.296 1 92.38 188 LYS A C 1
ATOM 1459 O O . LYS A 1 188 ? -0.156 -37.844 0.744 1 92.38 188 LYS A O 1
ATOM 1464 N N . GLU A 1 189 ? 0.184 -38.688 -1.307 1 93.81 189 GLU A N 1
ATOM 1465 C CA . GLU A 1 189 ? 1.613 -38.406 -1.238 1 93.81 189 GLU A CA 1
ATOM 1466 C C . GLU A 1 189 ? 1.867 -36.906 -1.141 1 93.81 189 GLU A C 1
ATOM 1468 O O . GLU A 1 189 ? 2.65 -36.469 -0.302 1 93.81 189 GLU A O 1
ATOM 1473 N N . LEU A 1 190 ? 1.183 -36.188 -1.964 1 94.25 190 LEU A N 1
ATOM 1474 C CA . LEU A 1 190 ? 1.312 -34.75 -1.956 1 94.25 190 LEU A CA 1
ATOM 1475 C C . LEU A 1 190 ? 0.818 -34.156 -0.636 1 94.25 190 LEU A C 1
ATOM 1477 O O . LEU A 1 190 ? 1.507 -33.344 -0.015 1 94.25 190 LEU A O 1
ATOM 1481 N N . ALA A 1 191 ? -0.33 -34.594 -0.256 1 91.12 191 ALA A N 1
ATOM 1482 C CA . ALA A 1 191 ? -0.978 -34.062 0.939 1 91.12 191 ALA A CA 1
ATOM 1483 C C . ALA A 1 191 ? -0.162 -34.375 2.191 1 91.12 191 ALA A C 1
ATOM 1485 O O . ALA A 1 191 ? -0.153 -33.562 3.145 1 91.12 191 ALA A O 1
ATOM 1486 N N . SER A 1 192 ? 0.54 -35.469 2.154 1 92.06 192 SER A N 1
ATOM 1487 C CA . SER A 1 192 ? 1.274 -35.906 3.338 1 92.06 192 SER A CA 1
ATOM 1488 C C . SER A 1 192 ? 2.621 -35.188 3.441 1 92.06 192 SER A C 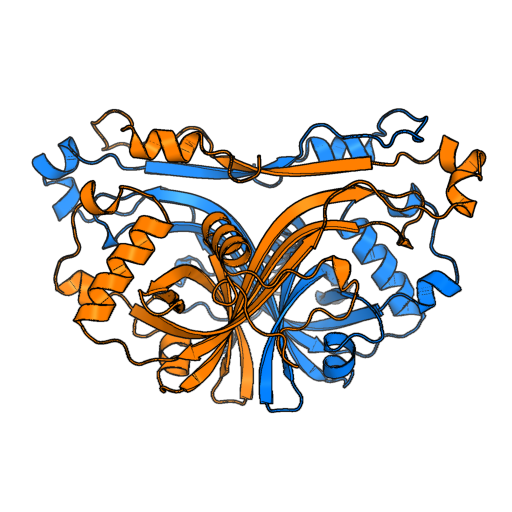1
ATOM 1490 O O . SER A 1 192 ? 3.299 -35.281 4.469 1 92.06 192 SER A O 1
ATOM 1492 N N . LYS A 1 193 ? 2.986 -34.438 2.465 1 93.38 193 LYS A N 1
ATOM 1493 C CA . LYS A 1 193 ? 4.305 -33.781 2.482 1 93.38 193 LYS A CA 1
ATOM 1494 C C . LYS A 1 193 ? 4.184 -32.281 2.455 1 93.38 193 LYS A C 1
ATOM 1496 O O . LYS A 1 193 ? 5.188 -31.562 2.564 1 93.38 193 LYS A O 1
ATOM 1501 N N . THR A 1 194 ? 2.977 -31.797 2.258 1 96.81 194 THR A N 1
ATOM 1502 C CA . THR A 1 194 ? 2.807 -30.359 2.029 1 96.81 194 THR A CA 1
ATOM 1503 C C . THR A 1 194 ? 1.897 -29.75 3.092 1 96.81 194 THR A C 1
ATOM 1505 O O . THR A 1 194 ? 0.737 -30.141 3.225 1 96.81 194 THR A O 1
ATOM 1508 N N . TRP A 1 195 ? 2.434 -28.859 3.795 1 97.06 195 TRP A N 1
ATOM 1509 C CA . TRP A 1 195 ? 1.614 -28.109 4.738 1 97.06 195 TRP A CA 1
ATOM 1510 C C . TRP A 1 195 ? 0.747 -27.078 4.012 1 97.06 195 TRP A C 1
ATOM 1512 O O . TRP A 1 195 ? 1.224 -26.375 3.119 1 97.06 195 TRP A O 1
ATOM 1522 N N . THR A 1 196 ? -0.513 -27.016 4.344 1 97.62 196 THR A N 1
ATOM 1523 C CA . THR A 1 196 ? -1.427 -26.016 3.787 1 97.62 196 THR A CA 1
ATOM 1524 C C . THR A 1 196 ? -2.115 -25.234 4.898 1 97.62 196 THR A C 1
ATOM 1526 O O . THR A 1 196 ? -2.408 -25.781 5.965 1 97.62 196 THR A O 1
ATOM 1529 N N . GLY A 1 197 ? -2.342 -23.984 4.645 1 97.81 197 GLY A N 1
ATOM 1530 C CA . GLY A 1 197 ? -3.008 -23.141 5.629 1 97.81 197 GLY A CA 1
ATOM 1531 C C . GLY A 1 197 ? -2.814 -21.656 5.375 1 97.81 197 GLY A C 1
ATOM 1532 O O . GLY A 1 197 ? -2.512 -21.25 4.25 1 97.81 197 GLY A O 1
ATOM 1533 N N . VAL A 1 198 ? -3.146 -20.922 6.41 1 98.06 198 VAL A N 1
ATOM 1534 C CA . VAL A 1 198 ? -3.023 -19.469 6.359 1 98.06 198 VAL A CA 1
ATOM 1535 C C . VAL A 1 198 ? -2.062 -19 7.449 1 98.06 198 VAL A C 1
ATOM 1537 O O . VAL A 1 198 ? -2.113 -19.484 8.586 1 98.06 198 VAL A O 1
ATOM 1540 N N . ILE A 1 199 ? -1.155 -18.203 7.062 1 96.81 199 ILE A N 1
ATOM 1541 C CA . ILE A 1 199 ? -0.417 -17.406 8.047 1 96.81 199 ILE A CA 1
ATOM 1542 C C . ILE A 1 199 ? -1.021 -16.016 8.141 1 96.81 199 ILE A C 1
ATOM 1544 O O . ILE A 1 199 ? -0.827 -15.18 7.254 1 96.81 199 ILE A O 1
ATOM 1548 N N . PRO A 1 200 ? -1.789 -15.758 9.172 1 96.19 200 PRO A N 1
ATOM 1549 C CA . PRO A 1 200 ? -2.389 -14.43 9.289 1 96.19 200 PRO A CA 1
ATOM 1550 C C . PRO A 1 200 ? -1.344 -13.32 9.398 1 96.19 200 PRO A C 1
ATOM 1552 O O . PRO A 1 200 ? -0.274 -13.531 9.977 1 96.19 200 PRO A O 1
ATOM 1555 N N . LEU A 1 201 ? -1.637 -12.25 8.812 1 94.44 201 LEU A N 1
ATOM 1556 C CA . LEU A 1 201 ? -0.849 -11.031 8.953 1 94.44 201 LEU A CA 1
ATOM 1557 C C . LEU A 1 201 ? -1.707 -9.891 9.484 1 94.44 201 LEU A C 1
ATOM 1559 O O . LEU A 1 201 ? -2.863 -9.734 9.086 1 94.44 201 LEU A O 1
ATOM 1563 N N . ARG A 1 202 ? -1.105 -9.109 10.383 1 91 202 ARG A N 1
ATOM 1564 C CA . ARG A 1 202 ? -1.813 -7.957 10.922 1 91 202 ARG A CA 1
ATOM 1565 C C . ARG A 1 202 ? -0.842 -6.84 11.289 1 91 202 ARG A C 1
ATOM 1567 O O . ARG A 1 202 ? 0.246 -7.102 11.805 1 91 202 ARG A O 1
ATOM 1574 N N . THR A 1 203 ? -1.248 -5.641 10.961 1 91.38 203 THR A N 1
ATOM 1575 C CA . THR A 1 203 ? -0.522 -4.492 11.5 1 91.38 203 THR A CA 1
ATOM 1576 C C . THR A 1 203 ? -0.924 -4.227 12.945 1 91.38 203 THR A C 1
ATOM 1578 O O . THR A 1 203 ? -2.105 -4.035 13.242 1 91.38 203 THR A O 1
ATOM 1581 N N . VAL A 1 204 ? 0.016 -4.172 13.828 1 90.5 204 VAL A N 1
ATOM 1582 C CA . VAL A 1 204 ? -0.273 -4.004 15.25 1 90.5 204 VAL A CA 1
ATOM 1583 C C . VAL A 1 204 ? 0.513 -2.818 15.805 1 90.5 204 VAL A C 1
ATOM 1585 O O . VAL A 1 204 ? 1.681 -2.625 15.453 1 90.5 204 VAL A O 1
ATOM 1588 N N . PRO A 1 205 ? -0.244 -2.027 16.547 1 93.38 205 PRO A N 1
ATOM 1589 C CA . PRO A 1 205 ? 0.496 -0.972 17.25 1 93.38 205 PRO A CA 1
ATOM 1590 C C . PRO A 1 205 ? 1.353 -1.508 18.391 1 93.38 205 PRO A C 1
ATOM 1592 O O . PRO A 1 205 ? 0.995 -2.506 19.031 1 93.38 205 PRO A O 1
ATOM 1595 N N . GLY A 1 206 ? 2.494 -0.869 18.594 1 92.81 206 GLY A N 1
ATOM 1596 C CA . GLY A 1 206 ? 3.33 -1.152 19.75 1 92.81 206 GLY A CA 1
ATOM 1597 C C . GLY A 1 206 ? 3.062 -0.224 20.922 1 92.81 206 GLY A C 1
ATOM 1598 O O . GLY A 1 206 ? 2.102 0.547 20.906 1 92.81 206 GLY A O 1
ATOM 1599 N N . VAL A 1 207 ? 3.873 -0.455 21.953 1 94.12 207 VAL A N 1
ATOM 1600 C CA . VAL A 1 207 ? 3.805 0.407 23.125 1 94.12 207 VAL A CA 1
ATOM 1601 C C . VAL A 1 207 ? 4.188 1.835 22.734 1 94.12 207 VAL A C 1
ATOM 1603 O O . VAL A 1 207 ? 5.223 2.059 22.109 1 94.12 207 VAL A O 1
ATOM 1606 N N . PRO A 1 208 ? 3.275 2.764 23.062 1 96.44 208 PRO A N 1
ATOM 1607 C CA . PRO A 1 208 ? 3.639 4.152 22.781 1 96.44 208 PRO A CA 1
ATOM 1608 C C . PRO A 1 208 ? 5.016 4.527 23.312 1 96.44 208 PRO A C 1
ATOM 1610 O O . PRO A 1 208 ? 5.355 4.168 24.453 1 96.44 208 PRO A O 1
ATOM 1613 N N . GLU A 1 209 ? 5.785 5.219 22.5 1 97.56 209 GLU A N 1
ATOM 1614 C CA . GLU A 1 209 ? 7.125 5.676 22.859 1 97.56 209 GLU A CA 1
ATOM 1615 C C . GLU A 1 209 ? 7.16 7.195 23.031 1 97.56 209 GLU A C 1
ATOM 1617 O O . GLU A 1 209 ? 7.27 7.93 22.047 1 97.56 209 GLU A O 1
ATOM 1622 N N . PRO A 1 210 ? 7.066 7.641 24.281 1 97.12 210 PRO A N 1
ATOM 1623 C CA . PRO A 1 210 ? 7.051 9.086 24.5 1 97.12 210 PRO A CA 1
ATOM 1624 C C . PRO A 1 210 ? 8.383 9.758 24.156 1 97.12 210 PRO A C 1
ATOM 1626 O O . PRO A 1 210 ? 9.43 9.109 24.203 1 97.12 210 PRO A O 1
ATOM 1629 N N . THR A 1 211 ? 8.234 11.008 23.797 1 96.25 211 THR A N 1
ATOM 1630 C CA . THR A 1 211 ? 9.461 11.789 23.656 1 96.25 211 THR A CA 1
ATOM 1631 C C . THR A 1 211 ? 10.102 12.031 25.031 1 96.25 211 THR A C 1
ATOM 1633 O O . THR A 1 211 ? 9.477 11.789 26.062 1 96.25 211 THR A O 1
ATOM 1636 N N . SER A 1 212 ? 11.32 12.508 24.922 1 91.81 212 SER A N 1
ATOM 1637 C CA . SER A 1 212 ? 12.023 12.789 26.156 1 91.81 212 SER A CA 1
ATOM 1638 C C . SER A 1 212 ? 11.43 14 26.875 1 91.81 212 SER A C 1
ATOM 1640 O O . SER A 1 212 ? 11.609 14.172 28.078 1 91.81 212 SER A O 1
ATOM 1642 N N . TYR A 1 213 ? 10.695 14.82 26.203 1 89.25 213 TYR A N 1
ATOM 1643 C CA . TYR A 1 213 ? 10.234 16.078 26.797 1 89.25 213 TYR A CA 1
ATOM 1644 C C . TYR A 1 213 ? 8.75 16.016 27.125 1 89.25 213 TYR A C 1
ATOM 1646 O O . TYR A 1 213 ? 8.188 16.969 27.656 1 89.25 213 TYR A O 1
ATOM 1654 N N . THR A 1 214 ? 8.164 14.891 26.734 1 92.56 214 THR A N 1
ATOM 1655 C CA . THR A 1 214 ? 6.773 14.75 27.156 1 92.56 214 THR A CA 1
ATOM 1656 C C . THR A 1 214 ? 6.68 14.562 28.672 1 92.56 214 THR A C 1
ATOM 1658 O O . THR A 1 214 ? 7.445 13.797 29.25 1 92.56 214 THR A O 1
ATOM 1661 N N . THR A 1 215 ? 5.738 15.258 29.297 1 89.69 215 THR A N 1
ATOM 1662 C CA . THR A 1 215 ? 5.648 15.211 30.75 1 89.69 215 THR A CA 1
ATOM 1663 C C . THR A 1 215 ? 4.297 14.648 31.203 1 89.69 215 THR A C 1
ATOM 1665 O O . THR A 1 215 ? 3.986 14.625 32.375 1 89.69 215 THR A O 1
ATOM 1668 N N . VAL A 1 216 ? 3.496 14.273 30.281 1 93.44 216 VAL A N 1
ATOM 1669 C CA . VAL A 1 216 ? 2.156 13.789 30.609 1 93.44 216 VAL A CA 1
ATOM 1670 C C . VAL A 1 216 ? 2.072 12.289 30.359 1 93.44 216 VAL A C 1
ATOM 1672 O O . VAL A 1 216 ? 2.75 11.758 29.484 1 93.44 216 VAL A O 1
ATOM 1675 N N . PRO A 1 217 ? 1.294 11.695 31.188 1 94.38 217 PRO A N 1
ATOM 1676 C CA . PRO A 1 217 ? 1.058 10.273 30.906 1 94.38 217 PRO A CA 1
ATOM 1677 C C . PRO A 1 217 ? 0.34 10.062 29.578 1 94.38 217 PRO A C 1
ATOM 1679 O O . PRO A 1 217 ? -0.206 11.008 29 1 94.38 217 PRO A O 1
ATOM 1682 N N . THR A 1 218 ? 0.386 8.844 29.078 1 94.81 218 THR A N 1
ATOM 1683 C CA . THR A 1 218 ? -0.293 8.508 27.828 1 94.81 218 THR A CA 1
ATOM 1684 C C . THR A 1 218 ? -1.799 8.719 27.953 1 94.81 218 THR A C 1
ATOM 1686 O O . THR A 1 218 ? -2.455 8.047 28.766 1 94.81 218 THR A O 1
ATOM 1689 N N . PRO A 1 219 ? -2.301 9.633 27.219 1 94.56 219 PRO A N 1
ATOM 1690 C CA . PRO A 1 219 ? -3.738 9.891 27.328 1 94.56 219 PRO A CA 1
ATOM 1691 C C . PRO A 1 219 ? -4.586 8.797 26.688 1 94.56 219 PRO A C 1
ATOM 1693 O O . PRO A 1 219 ? -4.051 7.922 26 1 94.56 219 PRO A O 1
ATOM 1696 N N . ALA A 1 220 ? -5.879 8.922 26.875 1 92.69 220 ALA A N 1
ATOM 1697 C CA . ALA A 1 220 ? -6.82 7.891 26.453 1 92.69 220 ALA A CA 1
ATOM 1698 C C . ALA A 1 220 ? -6.824 7.746 24.938 1 92.69 220 ALA A C 1
ATOM 1700 O O . ALA A 1 220 ? -6.871 6.629 24.406 1 92.69 220 ALA A O 1
ATOM 1701 N N . HIS A 1 221 ? -6.773 8.812 24.234 1 91.62 221 HIS A N 1
ATOM 1702 C CA . HIS A 1 221 ? -6.871 8.742 22.781 1 91.62 221 HIS A CA 1
ATOM 1703 C C . HIS A 1 221 ? -5.621 8.117 22.172 1 91.62 221 HIS A C 1
ATOM 1705 O O . HIS A 1 221 ? -5.684 7.5 21.109 1 91.62 221 HIS A O 1
ATOM 1711 N N . VAL A 1 222 ? -4.5 8.266 22.797 1 93.56 222 VAL A N 1
ATOM 1712 C CA . VAL A 1 222 ? -3.266 7.629 22.359 1 93.56 222 VAL A CA 1
ATOM 1713 C C . VAL A 1 222 ? -3.299 6.145 22.703 1 93.56 222 VAL A C 1
ATOM 1715 O O . VAL A 1 222 ? -2.91 5.297 21.906 1 93.56 222 VAL A O 1
ATOM 1718 N N . SER A 1 223 ? -3.795 5.863 23.875 1 92.88 223 SER A N 1
ATOM 1719 C CA . SER A 1 223 ? -3.939 4.473 24.297 1 92.88 223 SER A CA 1
ATOM 1720 C C . SER A 1 223 ? -4.863 3.707 23.344 1 92.88 223 SER A C 1
ATOM 1722 O O . SER A 1 223 ? -4.609 2.543 23.031 1 92.88 223 SER A O 1
ATOM 1724 N N . ALA A 1 224 ? -5.848 4.363 22.984 1 90.56 224 ALA A N 1
ATOM 1725 C CA . ALA A 1 224 ? -6.797 3.746 22.062 1 90.56 224 ALA A CA 1
ATOM 1726 C C . ALA A 1 224 ? -6.129 3.396 20.734 1 90.56 224 ALA A C 1
ATOM 1728 O O . ALA A 1 224 ? -6.426 2.355 20.141 1 90.56 224 ALA A O 1
ATOM 1729 N N . LEU A 1 225 ? -5.266 4.227 20.266 1 88.88 225 LEU A N 1
ATOM 1730 C CA . LEU A 1 225 ? -4.516 3.992 19.047 1 88.88 225 LEU A CA 1
ATOM 1731 C C . LEU A 1 225 ? -3.564 2.811 19.203 1 88.88 225 LEU A C 1
ATOM 1733 O O . LEU A 1 225 ? -3.301 2.084 18.25 1 88.88 225 LEU A O 1
ATOM 1737 N N . ALA A 1 226 ? -3.162 2.676 20.453 1 88.19 226 ALA A N 1
ATOM 1738 C CA . ALA A 1 226 ? -2.162 1.653 20.734 1 88.19 226 ALA A CA 1
ATOM 1739 C C . ALA A 1 226 ? -2.811 0.284 20.922 1 88.19 226 ALA A C 1
ATOM 1741 O O . ALA A 1 226 ? -2.121 -0.736 20.969 1 88.19 226 ALA A O 1
ATOM 1742 N N . THR A 1 227 ? -4.074 0.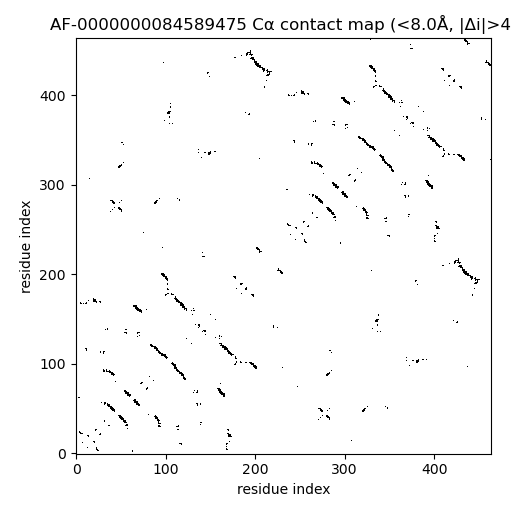212 21.125 1 78.44 227 THR A N 1
ATOM 1743 C CA . THR A 1 227 ? -4.758 -1.054 21.359 1 78.44 227 THR A CA 1
ATOM 1744 C C . THR A 1 227 ? -5.645 -1.425 20.188 1 78.44 227 THR A C 1
ATOM 1746 O O . THR A 1 227 ? -6.176 -2.535 20.125 1 78.44 227 THR A O 1
ATOM 1749 N N . ALA A 1 228 ? -5.902 -0.408 19.391 1 64.06 228 ALA A N 1
ATOM 1750 C CA . ALA A 1 228 ? -6.836 -0.675 18.297 1 64.06 228 ALA A CA 1
ATOM 1751 C C . ALA A 1 228 ? -6.316 -1.786 17.391 1 64.06 228 ALA A C 1
ATOM 1753 O O . ALA A 1 228 ? -5.172 -1.737 16.922 1 64.06 228 ALA A O 1
ATOM 1754 N N . PRO A 1 229 ? -6.996 -2.881 17.484 1 53.44 229 PRO A N 1
ATOM 1755 C CA . PRO A 1 229 ? -6.59 -3.895 16.516 1 53.44 229 PRO A CA 1
ATOM 1756 C C . PRO A 1 229 ? -6.781 -3.438 15.07 1 53.44 229 PRO A C 1
ATOM 1758 O O . PRO A 1 229 ? -7.793 -2.809 14.75 1 53.44 229 PRO A O 1
ATOM 1761 N N . HIS A 1 230 ? -5.887 -2.908 14.352 1 47.09 230 HIS A N 1
ATOM 1762 C CA . HIS A 1 230 ? -6.262 -2.623 12.969 1 47.09 230 HIS A CA 1
ATOM 1763 C C . HIS A 1 230 ? -7.074 -3.77 12.375 1 47.09 230 HIS A C 1
ATOM 1765 O O . HIS A 1 230 ? -7.84 -3.568 11.43 1 47.09 230 HIS A O 1
ATOM 1771 N N . GLY A 1 231 ? -6.867 -5.176 12.445 1 37.59 231 GLY A N 1
ATOM 1772 C CA . GLY A 1 231 ? -7.383 -6.344 11.742 1 37.59 231 GLY A CA 1
ATOM 1773 C C . GLY A 1 231 ? -8.469 -7.074 12.516 1 37.59 231 GLY A C 1
ATOM 1774 O O . GLY A 1 231 ? -9.039 -8.047 12.016 1 37.59 231 GLY A O 1
ATOM 1775 N N . ALA A 1 232 ? -8.75 -6.988 13.773 1 31.16 232 ALA A N 1
ATOM 1776 C CA . ALA A 1 232 ? -9.586 -8.07 14.281 1 31.16 232 ALA A CA 1
ATOM 1777 C C . ALA A 1 232 ? -11.062 -7.793 14.016 1 31.16 232 ALA A C 1
ATOM 1779 O O . ALA A 1 232 ? -11.516 -6.652 14.133 1 31.16 232 ALA A O 1
ATOM 1780 N N . MET B 1 1 ? 31.469 0.347 -6.512 1 37.5 1 MET B N 1
ATOM 1781 C CA . MET B 1 1 ? 30.5 0.588 -5.441 1 37.5 1 MET B CA 1
ATOM 1782 C C . MET B 1 1 ? 29.328 1.414 -5.945 1 37.5 1 MET B C 1
ATOM 1784 O O . MET B 1 1 ? 28.516 1.896 -5.156 1 37.5 1 MET B O 1
ATOM 1788 N N . GLU B 1 2 ? 29.594 2.057 -7.082 1 52.03 2 GLU B N 1
ATOM 1789 C CA . GLU B 1 2 ? 28.891 2.955 -7.996 1 52.03 2 GLU B CA 1
ATOM 1790 C C . GLU B 1 2 ? 27.641 2.301 -8.562 1 52.03 2 GLU B C 1
ATOM 1792 O O . GLU B 1 2 ? 26.609 2.963 -8.742 1 52.03 2 GLU B O 1
ATOM 1797 N N . GLY B 1 3 ? 27.656 0.919 -8.617 1 66 3 GLY B N 1
ATOM 1798 C CA . GLY B 1 3 ? 26.625 0.11 -9.273 1 66 3 GLY B CA 1
ATOM 1799 C C . GLY B 1 3 ? 25.484 -0.25 -8.352 1 66 3 GLY B C 1
ATOM 1800 O O . GLY B 1 3 ? 24.5 -0.85 -8.789 1 66 3 GLY B O 1
ATOM 1801 N N . ASN B 1 4 ? 25.547 0.344 -7.188 1 86.81 4 ASN B N 1
ATOM 1802 C CA . ASN B 1 4 ? 24.609 -0.116 -6.172 1 86.81 4 ASN B CA 1
ATOM 1803 C C . ASN B 1 4 ? 23.5 0.914 -5.918 1 86.81 4 ASN B C 1
ATOM 1805 O O . ASN B 1 4 ? 22.625 0.696 -5.086 1 86.81 4 ASN B O 1
ATOM 1809 N N . LYS B 1 5 ? 23.656 1.978 -6.695 1 92.62 5 LYS B N 1
ATOM 1810 C CA . LYS B 1 5 ? 22.656 3.033 -6.539 1 92.62 5 LYS B CA 1
ATOM 1811 C C . LYS B 1 5 ? 22.094 3.461 -7.887 1 92.62 5 LYS B C 1
ATOM 1813 O O . LYS B 1 5 ? 22.797 3.438 -8.898 1 92.62 5 LYS B O 1
ATOM 1818 N N . PHE B 1 6 ? 20.938 3.842 -7.871 1 95.19 6 PHE B N 1
ATOM 1819 C CA . PHE B 1 6 ? 20.359 4.48 -9.055 1 95.19 6 PHE B CA 1
ATOM 1820 C C . PHE B 1 6 ? 20.828 5.93 -9.156 1 95.19 6 PHE B C 1
ATOM 1822 O O . PHE B 1 6 ? 20.906 6.633 -8.148 1 95.19 6 PHE B O 1
ATOM 1829 N N . GLU B 1 7 ? 21.062 6.316 -10.328 1 92.75 7 GLU B N 1
ATOM 1830 C CA . GLU B 1 7 ? 21.359 7.727 -10.562 1 92.75 7 GLU B CA 1
ATOM 1831 C C . GLU B 1 7 ? 20.125 8.594 -10.352 1 92.75 7 GLU B C 1
ATOM 1833 O O . GLU B 1 7 ? 19.016 8.203 -10.727 1 92.75 7 GLU B O 1
ATOM 1838 N N . LYS B 1 8 ? 20.391 9.75 -9.758 1 91.69 8 LYS B N 1
ATOM 1839 C CA . LYS B 1 8 ? 19.281 10.688 -9.594 1 91.69 8 LYS B CA 1
ATOM 1840 C C . LYS B 1 8 ? 18.875 11.297 -10.938 1 91.69 8 LYS B C 1
ATOM 1842 O O . LYS B 1 8 ? 19.734 11.719 -11.719 1 91.69 8 LYS B O 1
ATOM 1847 N N . THR B 1 9 ? 17.641 11.289 -11.234 1 90 9 THR B N 1
ATOM 1848 C CA . THR B 1 9 ? 17.031 11.891 -12.406 1 90 9 THR B CA 1
ATOM 1849 C C . THR B 1 9 ? 15.844 12.766 -12.016 1 90 9 THR B C 1
ATOM 1851 O O . THR B 1 9 ? 15.516 12.875 -10.828 1 90 9 THR B O 1
ATOM 1854 N N . THR B 1 10 ? 15.258 13.406 -12.977 1 85.62 10 THR B N 1
ATOM 1855 C CA . THR B 1 10 ? 14.062 14.195 -12.703 1 85.62 10 THR B CA 1
ATOM 1856 C C . THR B 1 10 ? 12.93 13.312 -12.195 1 85.62 10 THR B C 1
ATOM 1858 O O . THR B 1 10 ? 12.094 13.766 -11.398 1 85.62 10 THR B O 1
ATOM 1861 N N . LEU B 1 11 ? 12.969 12.078 -12.5 1 86.31 11 LEU B N 1
ATOM 1862 C CA . LEU B 1 11 ? 11.859 11.18 -12.203 1 86.31 11 LEU B CA 1
ATOM 1863 C C . LEU B 1 11 ? 11.961 10.648 -10.773 1 86.31 11 LEU B C 1
ATOM 1865 O O . LEU B 1 11 ? 10.953 10.555 -10.07 1 86.31 11 LEU B O 1
ATOM 1869 N N . ASN B 1 12 ? 13.125 10.422 -10.312 1 88.25 12 ASN B N 1
ATOM 1870 C CA . ASN B 1 12 ? 13.211 9.664 -9.07 1 88.25 12 ASN B CA 1
ATOM 1871 C C . ASN B 1 12 ? 13.68 10.539 -7.91 1 88.25 12 ASN B C 1
ATOM 1873 O O . ASN B 1 12 ? 13.734 10.086 -6.766 1 88.25 12 ASN B O 1
ATOM 1877 N N . THR B 1 13 ? 13.984 11.703 -8.156 1 88.12 13 THR B N 1
ATOM 1878 C CA . THR B 1 13 ? 14.609 12.516 -7.113 1 88.12 13 THR B CA 1
ATOM 1879 C C . THR B 1 13 ? 13.57 12.961 -6.082 1 88.12 13 THR B C 1
ATOM 1881 O O . THR B 1 13 ? 12.57 13.586 -6.434 1 88.12 13 THR B O 1
ATOM 1884 N N . VAL B 1 14 ? 13.852 12.641 -4.871 1 88 14 VAL B N 1
ATOM 1885 C CA . VAL B 1 14 ? 13.039 13.109 -3.754 1 88 14 VAL B CA 1
ATOM 1886 C C . VAL B 1 14 ? 13.32 14.586 -3.498 1 88 14 VAL B C 1
ATOM 1888 O O . VAL B 1 14 ? 14.438 14.961 -3.148 1 88 14 VAL B O 1
ATOM 1891 N N . ARG B 1 15 ? 12.328 15.398 -3.619 1 82 15 ARG B N 1
ATOM 1892 C CA . ARG B 1 15 ? 12.531 16.844 -3.523 1 82 15 ARG B CA 1
ATOM 1893 C C . ARG B 1 15 ? 12.156 17.359 -2.139 1 82 15 ARG B C 1
ATOM 1895 O O . ARG B 1 15 ? 12.898 18.125 -1.536 1 82 15 ARG B O 1
ATOM 1902 N N . ARG B 1 16 ? 11.008 17.016 -1.685 1 81.5 16 ARG B N 1
ATOM 1903 C CA . ARG B 1 16 ? 10.625 17.406 -0.334 1 81.5 16 ARG B CA 1
ATOM 1904 C C . ARG B 1 16 ? 11.328 16.547 0.71 1 81.5 16 ARG B C 1
ATOM 1906 O O . ARG B 1 16 ? 11.195 15.32 0.708 1 81.5 16 ARG B O 1
ATOM 1913 N N . ARG B 1 17 ? 12.031 17.156 1.613 1 87.38 17 ARG B N 1
ATOM 1914 C CA . ARG B 1 17 ? 12.844 16.469 2.609 1 87.38 17 ARG B CA 1
ATOM 1915 C C . ARG B 1 17 ? 13.828 15.5 1.946 1 87.38 17 ARG B C 1
ATOM 1917 O O . ARG B 1 17 ? 13.789 14.297 2.197 1 87.38 17 ARG B O 1
ATOM 1924 N N . PRO B 1 18 ? 14.773 16.062 1.134 1 86.81 18 PRO B N 1
ATOM 1925 C CA . PRO B 1 18 ? 15.695 15.234 0.347 1 86.81 18 PRO B CA 1
ATOM 1926 C C . PRO B 1 18 ? 16.594 14.352 1.218 1 86.81 18 PRO B C 1
ATOM 1928 O O . PRO B 1 18 ? 17.141 13.352 0.741 1 86.81 18 PRO B O 1
ATOM 1931 N N . ASP B 1 19 ? 16.641 14.711 2.439 1 90.25 19 ASP B N 1
ATOM 1932 C CA . ASP B 1 19 ? 17.453 13.922 3.361 1 90.25 19 ASP B CA 1
ATOM 1933 C C . ASP B 1 19 ? 16.844 12.547 3.605 1 90.25 19 ASP B C 1
ATOM 1935 O O . ASP B 1 19 ? 17.516 11.633 4.07 1 90.25 19 ASP B O 1
ATOM 1939 N N . ARG B 1 20 ? 15.633 12.359 3.236 1 93.12 20 ARG B N 1
ATOM 1940 C CA . ARG B 1 20 ? 14.938 11.086 3.418 1 93.12 20 ARG B CA 1
ATOM 1941 C C . ARG B 1 20 ? 15.039 10.227 2.162 1 93.12 20 ARG B C 1
ATOM 1943 O O . ARG B 1 20 ? 14.555 9.094 2.143 1 93.12 20 ARG B O 1
ATOM 1950 N N . GLY B 1 21 ? 15.664 10.797 1.16 1 95.94 21 GLY B N 1
ATOM 1951 C CA . GLY B 1 21 ? 15.797 10.078 -0.097 1 95.94 21 GLY B CA 1
ATOM 1952 C C . GLY B 1 21 ? 16.953 9.102 -0.105 1 95.94 21 GLY B C 1
ATOM 1953 O O . GLY B 1 21 ? 18.047 9.422 0.35 1 95.94 21 GLY B O 1
ATOM 1954 N N . ILE B 1 22 ? 16.688 7.902 -0.513 1 96.06 22 ILE B N 1
ATOM 1955 C CA . ILE B 1 22 ? 17.688 6.844 -0.642 1 96.06 22 ILE B CA 1
ATOM 1956 C C . ILE B 1 22 ? 17.625 6.25 -2.047 1 96.06 22 ILE B C 1
ATOM 1958 O O . ILE B 1 22 ? 16.547 5.961 -2.562 1 96.06 22 ILE B O 1
ATOM 1962 N N . TYR B 1 23 ? 18.766 5.949 -2.588 1 96.81 23 TYR B N 1
ATOM 1963 C CA . TYR B 1 23 ? 18.781 5.562 -3.994 1 96.81 23 TYR B CA 1
ATOM 1964 C C . TYR B 1 23 ? 19.547 4.25 -4.188 1 96.81 23 TYR B C 1
ATOM 1966 O O . TYR B 1 23 ? 19.719 3.797 -5.32 1 96.81 23 TYR B O 1
ATOM 1974 N N . ASP B 1 24 ? 19.953 3.723 -3.129 1 96.62 24 ASP B N 1
ATOM 1975 C CA . ASP B 1 24 ? 20.703 2.473 -3.279 1 96.62 24 ASP B CA 1
ATOM 1976 C C . ASP B 1 24 ? 19.75 1.298 -3.512 1 96.62 24 ASP B C 1
ATOM 1978 O O . ASP B 1 24 ? 18.656 1.248 -2.934 1 96.62 24 ASP B O 1
ATOM 1982 N N . LYS B 1 25 ? 20.172 0.34 -4.266 1 97.31 25 LYS B N 1
ATOM 1983 C CA . LYS B 1 25 ? 19.375 -0.8 -4.707 1 97.31 25 LYS B CA 1
ATOM 1984 C C . LYS B 1 25 ? 19.016 -1.702 -3.533 1 97.31 25 LYS B C 1
ATOM 1986 O O . LYS B 1 25 ? 17.906 -2.238 -3.48 1 97.31 25 LYS B O 1
ATOM 1991 N N . GLU B 1 26 ? 19.859 -1.876 -2.639 1 96.94 26 GLU B N 1
ATOM 1992 C CA . GLU B 1 26 ? 19.641 -2.781 -1.516 1 96.94 26 GLU B CA 1
ATOM 1993 C C . GLU B 1 26 ? 18.453 -2.326 -0.661 1 96.94 26 GLU B C 1
ATOM 1995 O O . GLU B 1 26 ? 17.609 -3.135 -0.291 1 96.94 26 GLU B O 1
ATOM 2000 N N . THR B 1 27 ? 18.422 -1.043 -0.309 1 97.62 27 THR B N 1
ATOM 2001 C CA . THR B 1 27 ? 17.328 -0.499 0.483 1 97.62 27 THR B CA 1
ATOM 2002 C C . THR B 1 27 ? 16 -0.634 -0.263 1 97.62 27 THR B C 1
ATOM 2004 O O . THR B 1 27 ? 15 -1.078 0.31 1 97.62 27 THR B O 1
ATOM 2007 N N . ILE B 1 28 ? 16.031 -0.32 -1.514 1 98.06 28 ILE B N 1
ATOM 2008 C CA . ILE B 1 28 ? 14.828 -0.389 -2.34 1 98.06 28 ILE B CA 1
ATOM 2009 C C . ILE B 1 28 ? 14.344 -1.833 -2.42 1 98.06 28 ILE B C 1
ATOM 2011 O O . ILE B 1 28 ? 13.164 -2.109 -2.188 1 98.06 28 ILE B O 1
ATOM 2015 N N . ALA B 1 29 ? 15.258 -2.719 -2.629 1 97.44 29 ALA B N 1
ATOM 2016 C CA . ALA B 1 29 ? 14.922 -4.137 -2.703 1 97.44 29 ALA B CA 1
ATOM 2017 C C . ALA B 1 29 ? 14.336 -4.637 -1.385 1 97.44 29 ALA B C 1
ATOM 2019 O O . ALA B 1 29 ? 13.359 -5.395 -1.375 1 97.44 29 ALA B O 1
ATOM 2020 N N . SER B 1 30 ? 14.906 -4.219 -0.308 1 97.12 30 SER B N 1
ATOM 2021 C CA . SER B 1 30 ? 14.469 -4.676 1.006 1 97.12 30 SER B CA 1
ATOM 2022 C C . SER B 1 30 ? 13.047 -4.203 1.306 1 97.12 30 SER B C 1
ATOM 2024 O O . SER B 1 30 ? 12.25 -4.945 1.887 1 97.12 30 SER B O 1
ATOM 2026 N N . ILE B 1 31 ? 12.719 -3.002 0.93 1 97.44 31 ILE B N 1
ATOM 2027 C CA . ILE B 1 31 ? 11.375 -2.461 1.137 1 97.44 31 ILE B CA 1
ATOM 2028 C C . ILE B 1 31 ? 10.367 -3.266 0.325 1 97.44 31 ILE B C 1
ATOM 2030 O O . ILE B 1 31 ? 9.32 -3.664 0.844 1 97.44 31 ILE B O 1
ATOM 2034 N N . ILE B 1 32 ? 10.703 -3.525 -0.903 1 97.5 32 ILE B N 1
ATOM 2035 C CA . ILE B 1 32 ? 9.805 -4.238 -1.802 1 97.5 32 ILE B CA 1
ATOM 2036 C C . ILE B 1 32 ? 9.602 -5.668 -1.302 1 97.5 32 ILE B C 1
ATOM 2038 O O . ILE B 1 32 ? 8.469 -6.168 -1.272 1 97.5 32 ILE B O 1
ATOM 2042 N N . LYS B 1 33 ? 10.672 -6.258 -0.887 1 94.75 33 LYS B N 1
ATOM 2043 C CA . LYS B 1 33 ? 10.609 -7.629 -0.389 1 94.75 33 LYS B CA 1
ATOM 2044 C C . LYS B 1 33 ? 9.719 -7.723 0.847 1 94.75 33 LYS B C 1
ATOM 2046 O O . LYS B 1 33 ? 8.945 -8.672 0.991 1 94.75 33 LYS B O 1
ATOM 2051 N N . GLU B 1 34 ? 9.836 -6.812 1.688 1 93.75 34 GLU B N 1
ATOM 2052 C CA . GLU B 1 34 ? 9.047 -6.836 2.918 1 93.75 34 GLU B CA 1
ATOM 2053 C C . GLU B 1 34 ? 7.582 -6.508 2.643 1 93.75 34 GLU B C 1
ATOM 2055 O O . GLU B 1 34 ? 6.684 -7.117 3.229 1 93.75 34 GLU B O 1
ATOM 2060 N N . ALA B 1 35 ? 7.301 -5.598 1.757 1 94.69 35 ALA B N 1
ATOM 2061 C CA . ALA B 1 35 ? 5.934 -5.172 1.459 1 94.69 35 ALA B CA 1
ATOM 2062 C C . ALA B 1 35 ? 5.164 -6.273 0.73 1 94.69 35 ALA B C 1
ATOM 2064 O O . ALA B 1 35 ? 3.963 -6.445 0.945 1 94.69 35 ALA B O 1
ATOM 2065 N N . LYS B 1 36 ? 5.809 -6.992 -0.167 1 93.44 36 LYS B N 1
ATOM 2066 C CA . LYS B 1 36 ? 5.277 -8.07 -0.995 1 93.44 36 LYS B CA 1
ATOM 2067 C C . LYS B 1 36 ? 4.316 -7.531 -2.053 1 93.44 36 LYS B C 1
ATOM 2069 O O . LYS B 1 36 ? 4.297 -8.016 -3.186 1 93.44 36 LYS B O 1
ATOM 2074 N N . VAL B 1 37 ? 3.506 -6.539 -1.652 1 96.62 37 VAL B N 1
ATOM 2075 C CA . VAL B 1 37 ? 2.543 -5.93 -2.564 1 96.62 37 VAL B CA 1
ATOM 2076 C C . VAL B 1 37 ? 3.066 -4.578 -3.047 1 96.62 37 VAL B C 1
ATOM 2078 O O . VAL B 1 37 ? 3.635 -3.812 -2.264 1 96.62 37 VAL B O 1
ATOM 2081 N N . MET B 1 38 ? 2.883 -4.348 -4.293 1 98.19 38 MET B N 1
ATOM 2082 C CA . MET B 1 38 ? 3.164 -3.045 -4.883 1 98.19 38 MET B CA 1
ATOM 2083 C C . MET B 1 38 ? 1.938 -2.5 -5.609 1 98.19 38 MET B C 1
ATOM 2085 O O . MET B 1 38 ? 1.086 -3.268 -6.059 1 98.19 38 MET B O 1
ATOM 2089 N N . HIS B 1 39 ? 1.804 -1.226 -5.609 1 98.69 39 HIS B N 1
ATOM 2090 C CA . HIS B 1 39 ? 0.74 -0.557 -6.352 1 98.69 39 HIS B CA 1
ATOM 2091 C C . HIS B 1 39 ? 1.22 -0.123 -7.73 1 98.69 39 HIS B C 1
ATOM 2093 O O . HIS B 1 39 ? 2.025 0.802 -7.852 1 98.69 39 HIS B O 1
ATOM 2099 N N . VAL B 1 40 ? 0.68 -0.764 -8.727 1 98.31 40 VAL B N 1
ATOM 2100 C CA . VAL B 1 40 ? 1.121 -0.597 -10.109 1 98.31 40 VAL B CA 1
ATOM 2101 C C . VAL B 1 40 ? 0.236 0.428 -10.812 1 98.31 40 VAL B C 1
ATOM 2103 O O . VAL B 1 40 ? -0.969 0.215 -10.969 1 98.31 40 VAL B O 1
ATOM 2106 N N . ALA B 1 41 ? 0.86 1.48 -11.258 1 98.25 41 ALA B N 1
ATOM 2107 C CA . ALA B 1 41 ? 0.157 2.549 -11.961 1 98.25 41 ALA B CA 1
ATOM 2108 C C . ALA B 1 41 ? 0.55 2.582 -13.438 1 98.25 41 ALA B C 1
ATOM 2110 O O . ALA B 1 41 ? 1.719 2.387 -13.781 1 98.25 41 ALA B O 1
ATOM 2111 N N . PHE B 1 42 ? -0.391 2.826 -14.297 1 97.38 42 PHE B N 1
ATOM 2112 C CA . PHE B 1 42 ? -0.231 2.92 -15.742 1 97.38 42 PHE B CA 1
ATOM 2113 C C . PHE B 1 42 ? -1.342 3.764 -16.359 1 97.38 42 PHE B C 1
ATOM 2115 O O . PHE B 1 42 ? -2.271 4.176 -15.664 1 97.38 42 PHE B O 1
ATOM 2122 N N . VAL B 1 43 ? -1.147 4.094 -17.609 1 96.62 43 VAL B N 1
ATOM 2123 C CA . VAL B 1 43 ? -2.152 4.844 -18.344 1 96.62 43 VAL B CA 1
ATOM 2124 C C . VAL B 1 43 ? -2.922 3.902 -19.281 1 96.62 43 VAL B C 1
ATOM 2126 O O . VAL B 1 43 ? -2.322 3.186 -20.078 1 96.62 43 VAL B O 1
ATOM 2129 N N . ASP B 1 44 ? -4.215 3.895 -19.109 1 94 44 ASP B N 1
ATOM 2130 C CA . ASP B 1 44 ? -4.977 2.965 -19.938 1 94 44 ASP B CA 1
ATOM 2131 C C . ASP B 1 44 ? -5.191 3.525 -21.344 1 94 44 ASP B C 1
ATOM 2133 O O . ASP B 1 44 ? -4.668 4.59 -21.672 1 94 44 ASP B O 1
ATOM 2137 N N . THR B 1 45 ? -5.945 2.807 -22.172 1 91.44 45 THR B N 1
ATOM 2138 C CA . THR B 1 45 ? -6.094 3.135 -23.578 1 91.44 45 THR B CA 1
ATOM 2139 C C . THR B 1 45 ? -6.891 4.426 -23.75 1 91.44 45 THR B C 1
ATOM 2141 O O . THR B 1 45 ? -6.863 5.039 -24.828 1 91.44 45 THR B O 1
ATOM 2144 N N . GLU B 1 46 ? -7.574 4.855 -22.75 1 92.19 46 GLU B N 1
ATOM 2145 C CA . GLU B 1 46 ? -8.367 6.082 -22.797 1 92.19 46 GLU B CA 1
ATOM 2146 C C . GLU B 1 46 ? -7.59 7.266 -22.234 1 92.19 46 GLU B C 1
ATOM 2148 O O . GLU B 1 46 ? -8.133 8.367 -22.094 1 92.19 46 GLU B O 1
ATOM 2153 N N . GLY B 1 47 ? -6.375 7.012 -21.859 1 93.62 47 GLY B N 1
ATOM 2154 C CA . GLY B 1 47 ? -5.535 8.07 -21.328 1 93.62 47 GLY B CA 1
ATOM 2155 C C . GLY B 1 47 ? -5.758 8.32 -19.844 1 93.62 47 GLY B C 1
ATOM 2156 O O . GLY B 1 47 ? -5.316 9.336 -19.312 1 93.62 47 GLY B O 1
ATOM 2157 N N . LEU B 1 48 ? -6.473 7.445 -19.203 1 95.25 48 LEU B N 1
ATOM 2158 C CA . LEU B 1 48 ? -6.801 7.609 -17.797 1 95.25 48 LEU B CA 1
ATOM 2159 C C . LEU B 1 48 ? -5.809 6.859 -16.922 1 95.25 48 LEU B C 1
ATOM 2161 O O . LEU B 1 48 ? -5.371 5.758 -17.266 1 95.25 48 LEU B O 1
ATOM 2165 N N . PRO B 1 49 ? -5.492 7.449 -15.773 1 97.12 49 PRO B N 1
ATOM 2166 C CA . PRO B 1 49 ? -4.637 6.715 -14.844 1 97.12 49 PRO B CA 1
ATOM 2167 C C . PRO B 1 49 ? -5.324 5.492 -14.242 1 97.12 49 PRO B C 1
ATOM 2169 O O . PRO B 1 49 ? -6.539 5.512 -14.016 1 97.12 49 PRO B O 1
ATOM 2172 N N . GLN B 1 50 ? -4.598 4.496 -14.047 1 97.19 50 GLN B N 1
ATOM 2173 C CA . GLN B 1 50 ? -5 3.289 -13.336 1 97.19 50 GLN B CA 1
ATOM 2174 C C . GLN B 1 50 ? -3.996 2.943 -12.234 1 97.19 50 GLN B C 1
ATOM 2176 O O . GLN B 1 50 ? -2.824 3.32 -12.312 1 97.19 50 GLN B O 1
ATOM 2181 N N . CYS B 1 51 ? -4.461 2.236 -11.258 1 97.69 51 CYS B N 1
ATOM 2182 C CA . CYS B 1 51 ? -3.59 1.804 -10.172 1 97.69 51 CYS B CA 1
ATOM 2183 C C . CYS B 1 51 ? -4.184 0.603 -9.445 1 97.69 51 CYS B C 1
ATOM 2185 O O . CYS B 1 51 ? -5.254 0.703 -8.836 1 97.69 51 CYS B O 1
ATOM 2187 N N . ILE B 1 52 ? -3.51 -0.48 -9.438 1 96.81 52 ILE B N 1
ATOM 2188 C CA . ILE B 1 52 ? -3.998 -1.689 -8.781 1 96.81 52 ILE B CA 1
ATOM 2189 C C . ILE B 1 52 ? -2.877 -2.314 -7.953 1 96.81 52 ILE B C 1
ATOM 2191 O O . ILE B 1 52 ? -1.703 -2.23 -8.32 1 96.81 52 ILE B O 1
ATOM 2195 N N . PRO B 1 53 ? -3.262 -2.904 -6.863 1 97.38 53 PRO B N 1
ATOM 2196 C CA . PRO B 1 53 ? -2.248 -3.633 -6.098 1 97.38 53 PRO B CA 1
ATOM 2197 C C . PRO B 1 53 ? -1.95 -5.016 -6.676 1 97.38 53 PRO B C 1
ATOM 2199 O O . PRO B 1 53 ? -2.869 -5.727 -7.082 1 97.38 53 PRO B O 1
ATOM 2202 N N . MET B 1 54 ? -0.716 -5.367 -6.746 1 96.38 54 MET B N 1
ATOM 2203 C CA . MET B 1 54 ? -0.279 -6.672 -7.238 1 96.38 54 MET B CA 1
ATOM 2204 C C . MET B 1 54 ? 0.858 -7.223 -6.383 1 96.38 54 MET B C 1
ATOM 2206 O O . MET B 1 54 ? 1.617 -6.457 -5.785 1 96.38 54 MET B O 1
ATOM 2210 N N . LEU B 1 55 ? 0.92 -8.5 -6.359 1 94.94 55 LEU B N 1
ATOM 2211 C CA . LEU B 1 55 ? 2.113 -9.133 -5.809 1 94.94 55 LEU B CA 1
ATOM 2212 C C . LEU B 1 55 ? 3.309 -8.945 -6.738 1 94.94 55 LEU B C 1
ATOM 2214 O O . LEU B 1 55 ? 3.252 -9.312 -7.914 1 94.94 55 LEU B O 1
ATOM 2218 N N . GLY B 1 56 ? 4.324 -8.328 -6.199 1 94.38 56 GLY B N 1
ATOM 2219 C CA . GLY B 1 56 ? 5.504 -8.047 -7.004 1 94.38 56 GLY B CA 1
ATOM 2220 C C . GLY B 1 56 ? 6.797 -8.5 -6.348 1 94.38 56 GLY B C 1
ATOM 2221 O O . GLY B 1 56 ? 6.914 -8.484 -5.121 1 94.38 56 GLY B O 1
ATOM 2222 N N . VAL B 1 57 ? 7.746 -8.828 -7.191 1 96.25 57 VAL B N 1
ATOM 2223 C CA . VAL B 1 57 ? 9.047 -9.242 -6.668 1 96.25 57 VAL B CA 1
ATOM 2224 C C . VAL B 1 57 ? 10.156 -8.516 -7.414 1 96.25 57 VAL B C 1
ATOM 2226 O O . VAL B 1 57 ? 10.078 -8.32 -8.633 1 96.25 57 VAL B O 1
ATOM 2229 N N . TRP B 1 58 ? 11.141 -8.164 -6.684 1 97.25 58 TRP B N 1
ATOM 2230 C CA . TRP B 1 58 ? 12.344 -7.504 -7.176 1 97.25 58 TRP B CA 1
ATOM 2231 C C . TRP B 1 58 ? 13.406 -8.523 -7.562 1 97.25 58 TRP B C 1
ATOM 2233 O O . TRP B 1 58 ? 13.586 -9.531 -6.867 1 97.25 58 TRP B O 1
ATOM 2243 N N . ASP B 1 59 ? 14.008 -8.273 -8.672 1 96.06 59 ASP B N 1
ATOM 2244 C CA . ASP B 1 59 ? 15.117 -9.102 -9.109 1 96.06 59 ASP B CA 1
ATOM 2245 C C . ASP B 1 59 ? 16.25 -8.25 -9.695 1 96.06 59 ASP B C 1
ATOM 2247 O O . ASP B 1 59 ? 15.992 -7.203 -10.289 1 96.06 59 ASP B O 1
ATOM 2251 N N . GLU B 1 60 ? 17.438 -8.711 -9.492 1 95.94 60 GLU B N 1
ATOM 2252 C CA . GLU B 1 60 ? 18.625 -8.109 -10.102 1 95.94 60 GLU B CA 1
ATOM 2253 C C . GLU B 1 60 ? 19.484 -9.164 -10.781 1 95.94 60 GLU B C 1
ATOM 2255 O O . GLU B 1 60 ? 19.844 -10.164 -10.164 1 95.94 60 GLU B O 1
ATOM 2260 N N . ASP B 1 61 ? 19.812 -8.914 -12 1 94.19 61 ASP B N 1
ATOM 2261 C CA . ASP B 1 61 ? 20.625 -9.914 -12.688 1 94.19 61 ASP B CA 1
ATOM 2262 C C . ASP B 1 61 ? 22.109 -9.633 -12.5 1 94.19 61 ASP B C 1
ATOM 2264 O O . ASP B 1 61 ? 22.484 -8.711 -11.766 1 94.19 61 ASP B O 1
ATOM 2268 N N . GLU B 1 62 ? 22.891 -10.375 -13.141 1 93.94 62 GLU B N 1
ATOM 2269 C CA . GLU B 1 62 ? 24.328 -10.359 -12.93 1 93.94 62 GLU B CA 1
ATOM 2270 C C . GLU B 1 62 ? 24.938 -9.047 -13.422 1 93.94 62 GLU B C 1
ATOM 2272 O O . GLU B 1 62 ? 26.031 -8.672 -13 1 93.94 62 GLU B O 1
ATOM 2277 N N . THR B 1 63 ? 24.312 -8.312 -14.289 1 94.5 63 THR B N 1
ATOM 2278 C CA . THR B 1 63 ? 24.859 -7.07 -14.836 1 94.5 63 THR B CA 1
ATOM 2279 C C . THR B 1 63 ? 24.453 -5.883 -13.953 1 94.5 63 THR B C 1
ATOM 2281 O O . THR B 1 63 ? 24.922 -4.762 -14.18 1 94.5 63 THR B O 1
ATOM 2284 N N . GLY B 1 64 ? 23.594 -6.176 -13.031 1 94.88 64 GLY B N 1
ATOM 2285 C CA . GLY B 1 64 ? 23.109 -5.094 -12.18 1 94.88 64 GLY B CA 1
ATOM 2286 C C . GLY B 1 64 ? 21.781 -4.512 -12.648 1 94.88 64 GLY B C 1
ATOM 2287 O O . GLY B 1 64 ? 21.266 -3.572 -12.039 1 94.88 64 GLY B O 1
ATOM 2288 N N . GLN B 1 65 ? 21.297 -5.074 -13.758 1 96.62 65 GLN B N 1
ATOM 2289 C CA . GLN B 1 65 ? 19.984 -4.66 -14.211 1 96.62 65 GLN B CA 1
ATOM 2290 C C . GLN B 1 65 ? 18.891 -5.188 -13.281 1 96.62 65 GLN B C 1
ATOM 2292 O O . GLN B 1 65 ? 18.875 -6.375 -12.945 1 96.62 65 GLN B O 1
ATOM 2297 N N . CYS B 1 66 ? 18.031 -4.285 -12.906 1 97.88 66 CYS B N 1
ATOM 2298 C CA . CYS B 1 66 ? 16.953 -4.664 -12.008 1 97.88 66 CYS B CA 1
ATOM 2299 C C . CYS B 1 66 ? 15.656 -4.879 -12.773 1 97.88 66 CYS B C 1
ATOM 2301 O O . CYS B 1 66 ? 15.414 -4.219 -13.789 1 97.88 66 CYS B O 1
ATOM 2303 N N . TYR B 1 67 ? 14.883 -5.789 -12.227 1 97.62 67 TYR B N 1
ATOM 2304 C CA . TYR B 1 67 ? 13.594 -6.133 -12.805 1 97.62 67 TYR B CA 1
ATOM 2305 C C . TYR B 1 67 ? 12.523 -6.258 -11.727 1 97.62 67 TYR B C 1
ATOM 2307 O O . TYR B 1 67 ? 12.844 -6.48 -10.555 1 97.62 67 TYR B O 1
ATOM 2315 N N . LEU B 1 68 ? 11.336 -6.031 -12.125 1 97.62 68 LEU B N 1
ATOM 2316 C CA . LEU B 1 68 ? 10.172 -6.43 -11.352 1 97.62 68 LEU B CA 1
ATOM 2317 C C . LEU B 1 68 ? 9.359 -7.492 -12.086 1 97.62 68 LEU B C 1
ATOM 2319 O O . LEU B 1 68 ? 9.219 -7.43 -13.312 1 97.62 68 LEU B O 1
ATOM 2323 N N . TYR B 1 69 ? 8.844 -8.398 -11.344 1 96.69 69 TYR B N 1
ATOM 2324 C CA . TYR B 1 69 ? 7.871 -9.359 -11.844 1 96.69 69 TYR B CA 1
ATOM 2325 C C . TYR B 1 69 ? 6.555 -9.258 -11.086 1 96.69 69 TYR B C 1
ATOM 2327 O O . TYR B 1 69 ? 6.543 -9.211 -9.852 1 96.69 69 TYR B O 1
ATOM 2335 N N . PHE B 1 70 ? 5.488 -9.18 -11.836 1 95.75 70 PHE B N 1
ATOM 2336 C CA . PHE B 1 70 ? 4.164 -9.125 -11.227 1 95.75 70 PHE B CA 1
ATOM 2337 C C . PHE B 1 70 ? 3.32 -10.32 -11.656 1 95.75 70 PHE B C 1
ATOM 2339 O O . PHE B 1 70 ? 3.312 -10.688 -12.836 1 95.75 70 PHE B O 1
ATOM 2346 N N . HIS B 1 71 ? 2.639 -10.828 -10.719 1 91.88 71 HIS B N 1
ATOM 2347 C CA . HIS B 1 71 ? 1.734 -11.953 -10.945 1 91.88 71 HIS B CA 1
ATOM 2348 C C . HIS B 1 71 ? 0.332 -11.461 -11.289 1 91.88 71 HIS B C 1
ATOM 2350 O O . HIS B 1 71 ? -0.167 -10.516 -10.688 1 91.88 71 HIS B O 1
ATOM 2356 N N . GLY B 1 72 ? -0.307 -12.078 -12.281 1 86.56 72 GLY B N 1
ATOM 2357 C CA . GLY B 1 72 ? -1.693 -11.797 -12.617 1 86.56 72 GLY B CA 1
ATOM 2358 C C . GLY B 1 72 ? -2.311 -12.844 -13.523 1 86.56 72 GLY B C 1
ATOM 2359 O O . GLY B 1 72 ? -1.751 -13.93 -13.703 1 86.56 72 GLY B O 1
ATOM 2360 N N . TYR B 1 73 ? -3.547 -12.516 -13.906 1 84.62 73 TYR B N 1
ATOM 2361 C CA . TYR B 1 73 ? -4.219 -13.367 -14.883 1 84.62 73 TYR B CA 1
ATOM 2362 C C . TYR B 1 73 ? -3.996 -12.844 -16.297 1 84.62 73 TYR B C 1
ATOM 2364 O O . TYR B 1 73 ? -4.035 -11.633 -16.531 1 84.62 73 TYR B O 1
ATOM 2372 N N . PRO B 1 74 ? -3.744 -13.734 -17.234 1 83.5 74 PRO B N 1
ATOM 2373 C CA . PRO B 1 74 ? -3.312 -13.328 -18.578 1 83.5 74 PRO B CA 1
ATOM 2374 C C . PRO B 1 74 ? -4.348 -12.461 -19.297 1 83.5 74 PRO B C 1
ATOM 2376 O O . PRO B 1 74 ? -3.99 -11.656 -20.156 1 83.5 74 PRO B O 1
ATOM 2379 N N . THR B 1 75 ? -5.637 -12.547 -18.891 1 81.38 75 THR B N 1
ATOM 2380 C CA . THR B 1 75 ? -6.652 -11.867 -19.688 1 81.38 75 THR B CA 1
ATOM 2381 C C . THR B 1 75 ? -7.246 -10.695 -18.922 1 81.38 75 THR B C 1
ATOM 2383 O O . THR B 1 75 ? -8.328 -10.211 -19.266 1 81.38 75 THR B O 1
ATOM 2386 N N . THR B 1 76 ? -6.531 -10.344 -17.953 1 82.69 76 THR B N 1
ATOM 2387 C CA . THR B 1 76 ? -7.023 -9.211 -17.172 1 82.69 76 THR B CA 1
ATOM 2388 C C . THR B 1 76 ? -6.754 -7.895 -17.891 1 82.69 76 THR B C 1
ATOM 2390 O O . THR B 1 76 ? -5.898 -7.832 -18.781 1 82.69 76 THR B O 1
ATOM 2393 N N . ARG B 1 77 ? -7.469 -6.883 -17.516 1 79.94 77 ARG B N 1
ATOM 2394 C CA . ARG B 1 77 ? -7.34 -5.555 -18.109 1 79.94 77 ARG B CA 1
ATOM 2395 C C . ARG B 1 77 ? -5.906 -5.043 -17.984 1 79.94 77 ARG B C 1
ATOM 2397 O O . ARG B 1 77 ? -5.367 -4.48 -18.953 1 79.94 77 ARG B O 1
ATOM 2404 N N . ILE B 1 78 ? -5.27 -5.219 -16.859 1 82.88 78 ILE B N 1
ATOM 2405 C CA . ILE B 1 78 ? -3.92 -4.699 -16.656 1 82.88 78 ILE B CA 1
ATOM 2406 C C . ILE B 1 78 ? -2.949 -5.418 -17.594 1 82.88 78 ILE B C 1
ATOM 2408 O O . ILE B 1 78 ? -2.098 -4.789 -18.219 1 82.88 78 ILE B O 1
ATOM 2412 N N . MET B 1 79 ? -3.113 -6.688 -17.719 1 85.88 79 MET B N 1
ATOM 2413 C CA . MET B 1 79 ? -2.227 -7.457 -18.594 1 85.88 79 MET B CA 1
ATOM 2414 C C . MET B 1 79 ? -2.387 -7.031 -20.047 1 85.88 79 MET B C 1
ATOM 2416 O O . MET B 1 79 ? -1.402 -6.934 -20.781 1 85.88 79 MET B O 1
ATOM 2420 N N . ASN B 1 80 ? -3.619 -6.773 -20.359 1 85 80 ASN B N 1
ATOM 2421 C CA . ASN B 1 80 ? -3.881 -6.316 -21.719 1 85 80 ASN B CA 1
ATOM 2422 C C . ASN B 1 80 ? -3.324 -4.914 -21.953 1 85 80 ASN B C 1
ATOM 2424 O O . ASN B 1 80 ? -2.75 -4.641 -23.016 1 85 80 ASN B O 1
ATOM 2428 N N . ASN B 1 81 ? -3.492 -4.066 -21.016 1 85.5 81 ASN B N 1
ATOM 2429 C CA . ASN B 1 81 ? -3.01 -2.693 -21.141 1 85.5 81 ASN B CA 1
ATOM 2430 C C . ASN B 1 81 ? -1.484 -2.639 -21.188 1 85.5 81 ASN B C 1
ATOM 2432 O O . ASN B 1 81 ? -0.907 -1.723 -21.766 1 85.5 81 ASN B O 1
ATOM 2436 N N . LEU B 1 82 ? -0.907 -3.611 -20.531 1 89.12 82 LEU B N 1
ATOM 2437 C CA . LEU B 1 82 ? 0.548 -3.609 -20.438 1 89.12 82 LEU B CA 1
ATOM 2438 C C . LEU B 1 82 ? 1.16 -4.668 -21.344 1 89.12 82 LEU B C 1
ATOM 2440 O O . LEU B 1 82 ? 2.191 -5.258 -21.016 1 89.12 82 LEU B O 1
ATOM 2444 N N . SER B 1 83 ? 0.449 -4.957 -22.391 1 86.25 83 SER B N 1
ATOM 2445 C CA . SER B 1 83 ? 0.908 -5.98 -23.312 1 86.25 83 SER B CA 1
ATOM 2446 C C . SER B 1 83 ? 1.964 -5.43 -24.266 1 86.25 83 SER B C 1
ATOM 2448 O O . SER B 1 83 ? 2.756 -6.191 -24.828 1 86.25 83 SER B O 1
ATOM 2450 N N . ASP B 1 84 ? 2.061 -4.137 -24.453 1 91.31 84 ASP B N 1
ATOM 2451 C CA . ASP B 1 84 ? 2.994 -3.529 -25.406 1 91.31 84 ASP B CA 1
ATOM 2452 C C . ASP B 1 84 ? 4.352 -3.285 -24.75 1 91.31 84 ASP B C 1
ATOM 2454 O O . ASP B 1 84 ? 4.461 -2.52 -23.797 1 91.31 84 ASP B O 1
ATOM 2458 N N . PRO B 1 85 ? 5.352 -3.887 -25.359 1 93.75 85 PRO B N 1
ATOM 2459 C CA . PRO B 1 85 ? 6.691 -3.629 -24.844 1 93.75 85 PRO B CA 1
ATOM 2460 C C . PRO B 1 85 ? 7.055 -2.145 -24.844 1 93.75 85 PRO B C 1
ATOM 2462 O O . PRO B 1 85 ? 6.723 -1.429 -25.781 1 93.75 85 PRO B O 1
ATOM 2465 N N . GLY B 1 86 ? 7.68 -1.74 -23.75 1 96.06 86 GLY B N 1
ATOM 2466 C CA . GLY B 1 86 ? 8.086 -0.347 -23.656 1 96.06 86 GLY B CA 1
ATOM 2467 C C . GLY B 1 86 ? 7.07 0.53 -22.953 1 96.06 86 GLY B C 1
ATOM 2468 O O . GLY B 1 86 ? 7.344 1.697 -22.672 1 96.06 86 GLY B O 1
ATOM 2469 N N . THR B 1 87 ? 5.844 0.035 -22.703 1 96.44 87 THR B N 1
ATOM 2470 C CA . THR B 1 87 ? 4.832 0.809 -21.984 1 96.44 87 THR B CA 1
ATOM 2471 C C . THR B 1 87 ? 5.34 1.227 -20.609 1 96.44 87 THR B C 1
ATOM 2473 O O . THR B 1 87 ? 5.801 0.389 -19.828 1 96.44 87 THR B O 1
ATOM 2476 N N . PRO B 1 88 ? 5.309 2.494 -20.281 1 97.19 88 PRO B N 1
ATOM 2477 C CA . PRO B 1 88 ? 5.781 2.945 -18.969 1 97.19 88 PRO B CA 1
ATOM 2478 C C . PRO B 1 88 ? 4.848 2.545 -17.828 1 97.19 88 PRO B C 1
ATOM 2480 O O . PRO B 1 88 ? 3.623 2.557 -18 1 97.19 88 PRO B 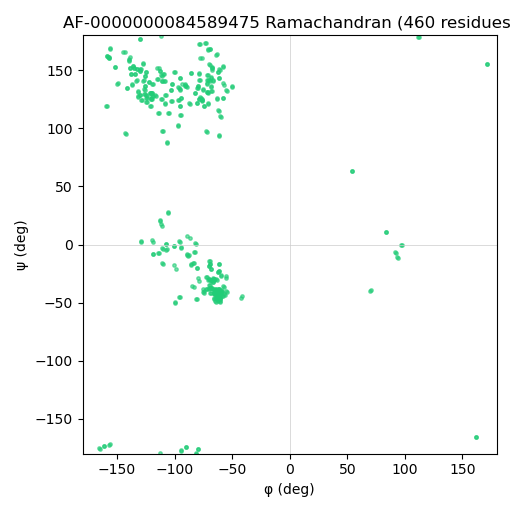O 1
ATOM 2483 N N . ILE B 1 89 ? 5.398 2.188 -16.734 1 97.25 89 ILE B N 1
ATOM 2484 C CA . ILE B 1 89 ? 4.633 1.934 -15.516 1 97.25 89 ILE B CA 1
ATOM 2485 C C . ILE B 1 89 ? 5.379 2.504 -14.305 1 97.25 89 ILE B C 1
ATOM 2487 O O . ILE B 1 89 ? 6.582 2.756 -14.375 1 97.25 89 ILE B O 1
ATOM 2491 N N . VAL B 1 90 ? 4.699 2.715 -13.258 1 98.25 90 VAL B N 1
ATOM 2492 C CA . VAL B 1 90 ? 5.258 3.047 -11.953 1 98.25 90 VAL B CA 1
ATOM 2493 C C . VAL B 1 90 ? 4.73 2.07 -10.898 1 98.25 90 VAL B C 1
ATOM 2495 O O . VAL B 1 90 ? 3.529 1.792 -10.852 1 98.25 90 VAL B O 1
ATOM 2498 N N . ALA B 1 91 ? 5.578 1.501 -10.133 1 98.56 91 ALA B N 1
ATOM 2499 C CA . ALA B 1 91 ? 5.199 0.599 -9.047 1 98.56 91 ALA B CA 1
ATOM 2500 C C . ALA B 1 91 ? 5.707 1.114 -7.703 1 98.56 91 ALA B C 1
ATOM 2502 O O . ALA B 1 91 ? 6.891 1.438 -7.562 1 98.56 91 ALA B O 1
ATOM 2503 N N . THR B 1 92 ? 4.84 1.164 -6.73 1 98.81 92 THR B N 1
ATOM 2504 C CA . THR B 1 92 ? 5.184 1.757 -5.441 1 98.81 92 THR B CA 1
ATOM 2505 C C . THR B 1 92 ? 4.941 0.765 -4.309 1 98.81 92 THR B C 1
ATOM 2507 O O . THR B 1 92 ? 3.877 0.149 -4.23 1 98.81 92 THR B O 1
ATOM 2510 N N . ALA B 1 93 ? 5.914 0.543 -3.471 1 98.62 93 ALA B N 1
ATOM 2511 C CA . ALA B 1 93 ? 5.805 -0.219 -2.23 1 98.62 93 ALA B CA 1
ATOM 2512 C C . ALA B 1 93 ? 5.879 0.699 -1.014 1 98.62 93 ALA B C 1
ATOM 2514 O O . ALA B 1 93 ? 6.672 1.643 -0.989 1 98.62 93 ALA B O 1
ATOM 2515 N N . THR B 1 94 ? 5.07 0.397 -0.025 1 98.19 94 THR B N 1
ATOM 2516 C CA . THR B 1 94 ? 5.02 1.257 1.152 1 98.19 94 THR B CA 1
ATOM 2517 C C . THR B 1 94 ? 4.883 0.425 2.424 1 98.19 94 THR B C 1
ATOM 2519 O O . THR B 1 94 ? 4.098 -0.526 2.467 1 98.19 94 THR B O 1
ATOM 2522 N N . LEU B 1 95 ? 5.629 0.734 3.393 1 96.88 95 LEU B N 1
ATOM 2523 C CA . LEU B 1 95 ? 5.535 0.231 4.758 1 96.88 95 LEU B CA 1
ATOM 2524 C C . LEU B 1 95 ? 5.316 1.374 5.746 1 96.88 95 LEU B C 1
ATOM 2526 O O . LEU B 1 95 ? 6.07 2.352 5.746 1 96.88 95 LEU B O 1
ATOM 2530 N N . VAL B 1 96 ? 4.301 1.277 6.539 1 96.06 96 VAL B N 1
ATOM 2531 C CA . VAL B 1 96 ? 4.055 2.248 7.602 1 96.06 96 VAL B CA 1
ATOM 2532 C C . VAL B 1 96 ? 4.594 1.715 8.93 1 96.06 96 VAL B C 1
ATOM 2534 O O . VAL B 1 96 ? 4.145 0.674 9.414 1 96.06 96 VAL B O 1
ATOM 2537 N N . ASP B 1 97 ? 5.461 2.496 9.539 1 96.69 97 ASP B N 1
ATOM 2538 C CA . ASP B 1 97 ? 6.203 1.958 10.672 1 96.69 97 ASP B CA 1
ATOM 2539 C C . ASP B 1 97 ? 5.812 2.664 11.969 1 96.69 97 ASP B C 1
ATOM 2541 O O . ASP B 1 97 ? 6.227 2.254 13.055 1 96.69 97 ASP B O 1
ATOM 2545 N N . GLY B 1 98 ? 5.008 3.729 11.859 1 96.88 98 GLY B N 1
ATOM 2546 C CA . GLY B 1 98 ? 4.613 4.359 13.109 1 96.88 98 GLY B CA 1
ATOM 2547 C C . GLY B 1 98 ? 3.875 5.668 12.914 1 96.88 98 GLY B C 1
ATOM 2548 O O . GLY B 1 98 ? 4.031 6.324 11.875 1 96.88 98 GLY B O 1
ATOM 2549 N N . LEU B 1 99 ? 3.088 6.023 13.883 1 96.75 99 LEU B N 1
ATOM 2550 C CA . LEU B 1 99 ? 2.447 7.328 13.969 1 96.75 99 LEU B CA 1
ATOM 2551 C C . LEU B 1 99 ? 3.271 8.281 14.828 1 96.75 99 LEU B C 1
ATOM 2553 O O . LEU B 1 99 ? 3.65 7.941 15.953 1 96.75 99 LEU B O 1
ATOM 2557 N N . VAL B 1 100 ? 3.572 9.367 14.305 1 97.69 100 VAL B N 1
ATOM 2558 C CA . VAL B 1 100 ? 4.367 10.367 15.016 1 97.69 100 VAL B CA 1
ATOM 2559 C C . VAL B 1 100 ? 3.469 11.516 15.469 1 97.69 100 VAL B C 1
ATOM 2561 O O . VAL B 1 100 ? 2.963 12.281 14.641 1 97.69 100 VAL B O 1
ATOM 2564 N N . LEU B 1 101 ? 3.305 11.656 16.719 1 97.75 101 LEU B N 1
ATOM 2565 C CA . LEU B 1 101 ? 2.408 12.641 17.312 1 97.75 101 LEU B CA 1
ATOM 2566 C C . LEU B 1 101 ? 3.197 13.773 17.969 1 97.75 101 LEU B C 1
ATOM 2568 O O . LEU B 1 101 ? 3.988 13.531 18.891 1 97.75 101 LEU B O 1
ATOM 2572 N N . ALA B 1 102 ? 2.949 14.969 17.531 1 97.56 102 ALA B N 1
ATOM 2573 C CA . ALA B 1 102 ? 3.725 16.141 17.922 1 97.56 102 ALA B CA 1
ATOM 2574 C C . ALA B 1 102 ? 2.885 17.094 18.75 1 97.56 102 ALA B C 1
ATOM 2576 O O . ALA B 1 102 ? 1.722 16.812 19.047 1 97.56 102 ALA B O 1
ATOM 2577 N N . LEU B 1 103 ? 3.52 18.234 19.156 1 97.25 103 LEU B N 1
ATOM 2578 C CA . LEU B 1 103 ? 2.844 19.25 19.938 1 97.25 103 LEU B CA 1
ATOM 2579 C C . LEU B 1 103 ? 1.811 19.984 19.094 1 97.25 103 LEU B C 1
ATOM 2581 O O . LEU B 1 103 ? 0.745 20.359 19.594 1 97.25 103 LEU B O 1
ATOM 2585 N N . SER B 1 104 ? 2.141 20.141 17.859 1 96.56 104 SER B N 1
ATOM 2586 C CA . SER B 1 104 ? 1.249 20.844 16.938 1 96.56 104 SER B CA 1
ATOM 2587 C C . SER B 1 104 ? 0.667 19.875 15.914 1 96.56 104 SER B C 1
ATOM 2589 O O . SER B 1 104 ? 1.352 18.969 15.453 1 96.56 104 SER B O 1
ATOM 2591 N N . ALA B 1 105 ? -0.583 20.109 15.516 1 95.06 105 ALA B N 1
ATOM 2592 C CA . ALA B 1 105 ? -1.213 19.344 14.438 1 95.06 105 ALA B CA 1
ATOM 2593 C C . ALA B 1 105 ? -0.373 19.406 13.164 1 95.06 105 ALA B C 1
ATOM 2595 O O . ALA B 1 105 ? -0.345 18.438 12.398 1 95.06 105 ALA B O 1
ATOM 2596 N N . PHE B 1 106 ? 0.388 20.484 13.008 1 94.69 106 PHE B N 1
ATOM 2597 C CA . PHE B 1 106 ? 1.199 20.719 11.82 1 94.69 106 PHE B CA 1
ATOM 2598 C C . PHE B 1 106 ? 2.404 19.797 11.789 1 94.69 106 PHE B C 1
ATOM 2600 O O . PHE B 1 106 ? 2.854 19.375 10.719 1 94.69 106 PHE B O 1
ATOM 2607 N N . SER B 1 107 ? 2.857 19.391 12.914 1 95.25 107 SER B N 1
ATOM 2608 C CA . SER B 1 107 ? 4.145 18.703 12.992 1 95.25 107 SER B CA 1
ATOM 2609 C C . SER B 1 107 ? 3.963 17.203 13.094 1 95.25 107 SER B C 1
ATOM 2611 O O . SER B 1 107 ? 4.941 16.453 13.164 1 95.25 107 SER B O 1
ATOM 2613 N N . HIS B 1 108 ? 2.662 16.734 13.125 1 95.5 108 HIS B N 1
ATOM 2614 C CA . HIS B 1 108 ? 2.447 15.289 13.086 1 95.5 108 HIS B CA 1
ATOM 2615 C C . HIS B 1 108 ? 3.072 14.68 11.836 1 95.5 108 HIS B C 1
ATOM 2617 O O . HIS B 1 108 ? 3.199 15.344 10.805 1 95.5 108 HIS B O 1
ATOM 2623 N N . SER B 1 109 ? 3.41 13.445 11.977 1 95.06 109 SER B N 1
ATOM 2624 C CA . SER B 1 109 ? 4.016 12.727 10.859 1 95.06 109 SER B CA 1
ATOM 2625 C C . SER B 1 109 ? 3.818 11.219 10.992 1 95.06 109 SER B C 1
ATOM 2627 O O . SER B 1 109 ? 2.924 10.766 11.711 1 95.06 109 SER B O 1
ATOM 2629 N N . MET B 1 110 ? 4.484 10.547 10.117 1 95.81 110 MET B N 1
ATOM 2630 C CA . MET B 1 110 ? 4.535 9.086 10.141 1 95.81 110 MET B CA 1
ATOM 2631 C C . MET B 1 110 ? 5.949 8.586 9.867 1 95.81 110 MET B C 1
ATOM 2633 O O . MET B 1 110 ? 6.68 9.18 9.07 1 95.81 110 MET B O 1
ATOM 2637 N N . ASN B 1 111 ? 6.309 7.586 10.633 1 97.44 111 ASN B N 1
ATOM 2638 C CA . ASN B 1 111 ? 7.461 6.805 10.188 1 97.44 111 ASN B CA 1
ATOM 2639 C C . ASN B 1 111 ? 7.074 5.789 9.117 1 97.44 111 ASN B C 1
ATOM 2641 O O . ASN B 1 111 ? 6.055 5.105 9.242 1 97.44 111 ASN B O 1
ATOM 2645 N N . TYR B 1 112 ? 7.887 5.738 8.078 1 97.56 112 TYR B N 1
ATOM 2646 C CA . TYR B 1 112 ? 7.543 4.91 6.93 1 97.56 112 TYR B CA 1
ATOM 2647 C C . TYR B 1 112 ? 8.781 4.566 6.117 1 97.56 112 TYR B C 1
ATOM 2649 O O . TYR B 1 112 ? 9.828 5.199 6.27 1 97.56 112 TYR B O 1
ATOM 2657 N N . ARG B 1 113 ? 8.695 3.59 5.309 1 98.25 113 ARG B N 1
ATOM 2658 C CA . ARG B 1 113 ? 9.602 3.229 4.219 1 98.25 113 ARG B CA 1
ATOM 2659 C C . ARG B 1 113 ? 8.828 3.016 2.92 1 98.25 113 ARG B C 1
ATOM 2661 O O . ARG B 1 113 ? 7.879 2.23 2.877 1 98.25 113 ARG B O 1
ATOM 2668 N N . SER B 1 114 ? 9.188 3.719 1.892 1 98.5 114 SER B N 1
ATOM 2669 C CA . SER B 1 114 ? 8.539 3.543 0.598 1 98.5 114 SER B CA 1
ATOM 2670 C C . SER B 1 114 ? 9.555 3.488 -0.532 1 98.5 114 SER B C 1
ATOM 2672 O O . SER B 1 114 ? 10.672 4.004 -0.396 1 98.5 114 SER B O 1
ATOM 2674 N N . ALA B 1 115 ? 9.227 2.818 -1.586 1 98.62 115 ALA B N 1
ATOM 2675 C CA . ALA B 1 115 ? 10.016 2.729 -2.812 1 98.62 115 ALA B CA 1
ATOM 2676 C C . ALA B 1 115 ? 9.148 2.986 -4.043 1 98.62 115 ALA B C 1
ATOM 2678 O O . ALA B 1 115 ? 8.07 2.404 -4.184 1 98.62 115 ALA B O 1
ATOM 2679 N N . VAL B 1 116 ? 9.578 3.877 -4.84 1 98.5 116 VAL B N 1
ATOM 2680 C CA . VAL B 1 116 ? 8.93 4.156 -6.117 1 98.5 116 VAL B CA 1
ATOM 2681 C C . VAL B 1 116 ? 9.844 3.729 -7.266 1 98.5 116 VAL B C 1
ATOM 2683 O O . VAL B 1 116 ? 10.984 4.184 -7.363 1 98.5 116 VAL B O 1
ATOM 2686 N N . VAL B 1 117 ? 9.305 2.898 -8.133 1 98.69 117 VAL B N 1
ATOM 2687 C CA . VAL B 1 117 ? 10.078 2.32 -9.227 1 98.69 117 VAL B CA 1
ATOM 2688 C C . VAL B 1 117 ? 9.453 2.717 -10.562 1 98.69 117 VAL B C 1
ATOM 2690 O O . VAL B 1 117 ? 8.25 2.518 -10.781 1 98.69 117 VAL B O 1
ATOM 2693 N N . HIS B 1 118 ? 10.266 3.293 -11.383 1 98.38 118 HIS B N 1
ATOM 2694 C CA . HIS B 1 118 ? 9.875 3.598 -12.75 1 98.38 118 HIS B CA 1
ATOM 2695 C C . HIS B 1 118 ? 10.492 2.602 -13.734 1 98.38 118 HIS B C 1
ATOM 2697 O O . HIS B 1 118 ? 11.688 2.314 -13.664 1 98.38 118 HIS B O 1
ATOM 2703 N N . GLY B 1 119 ? 9.648 2.145 -14.586 1 98 119 GLY B N 1
ATOM 2704 C CA . GLY B 1 119 ? 10.156 1.188 -15.555 1 98 119 GLY B CA 1
ATOM 2705 C C . GLY B 1 119 ? 9.266 1.035 -16.766 1 98 119 GLY B C 1
ATOM 2706 O O . GLY B 1 119 ? 8.312 1.802 -16.953 1 98 119 GLY B O 1
ATOM 2707 N N . VAL B 1 120 ? 9.641 0.021 -17.641 1 98 120 VAL B N 1
ATOM 2708 C CA . VAL B 1 120 ? 8.883 -0.266 -18.859 1 98 120 VAL B CA 1
ATOM 2709 C C . VAL B 1 120 ? 8.641 -1.77 -18.969 1 98 120 VAL B C 1
ATOM 2711 O O . VAL B 1 120 ? 9.461 -2.572 -18.531 1 98 120 VAL B O 1
ATOM 2714 N N . VAL B 1 121 ? 7.551 -2.057 -19.609 1 97.31 121 VAL B N 1
ATOM 2715 C CA . VAL B 1 121 ? 7.172 -3.455 -19.781 1 97.31 121 VAL B CA 1
ATOM 2716 C C . VAL B 1 121 ? 8.102 -4.125 -20.781 1 97.31 121 VAL B C 1
ATOM 2718 O O . VAL B 1 121 ? 8.438 -3.535 -21.812 1 97.31 121 VAL B O 1
ATOM 2721 N N . LEU B 1 122 ? 8.484 -5.332 -20.469 1 96.5 122 LEU B N 1
ATOM 2722 C CA . LEU B 1 122 ? 9.234 -6.184 -21.391 1 96.5 122 LEU B CA 1
ATOM 2723 C C . LEU B 1 122 ? 8.414 -7.406 -21.781 1 96.5 122 LEU B C 1
ATOM 2725 O O . LEU B 1 122 ? 7.602 -7.898 -21 1 96.5 122 LEU B O 1
ATOM 2729 N N . PRO B 1 123 ? 8.711 -7.891 -22.984 1 93.06 123 PRO B N 1
ATOM 2730 C CA . PRO B 1 123 ? 8.102 -9.18 -23.328 1 93.06 123 PRO B CA 1
ATOM 2731 C C . PRO B 1 123 ? 8.555 -10.312 -22.406 1 93.06 123 PRO B C 1
ATOM 2733 O O . PRO B 1 123 ? 9.672 -10.281 -21.891 1 93.06 123 PRO B O 1
ATOM 2736 N N . VAL B 1 124 ? 7.703 -11.258 -22.172 1 92.44 124 VAL B N 1
ATOM 2737 C CA . VAL B 1 124 ? 8.016 -12.406 -21.328 1 92.44 124 VAL B CA 1
ATOM 2738 C C . VAL B 1 124 ? 8.047 -13.68 -22.172 1 92.44 124 VAL B C 1
ATOM 2740 O O . VAL B 1 124 ? 7.02 -14.086 -22.719 1 92.44 124 VAL B O 1
ATOM 2743 N N . SER B 1 125 ? 9.211 -14.289 -22.312 1 91.5 125 SER B N 1
ATOM 2744 C CA . SER B 1 125 ? 9.305 -15.609 -22.938 1 91.5 125 SER B CA 1
ATOM 2745 C C . SER B 1 125 ? 8.727 -16.688 -22.031 1 91.5 125 SER B C 1
ATOM 2747 O O . SER B 1 125 ? 8.438 -16.438 -20.859 1 91.5 125 SER B O 1
ATOM 2749 N N . GLU B 1 126 ? 8.539 -17.828 -22.609 1 89.94 126 GLU B N 1
ATOM 2750 C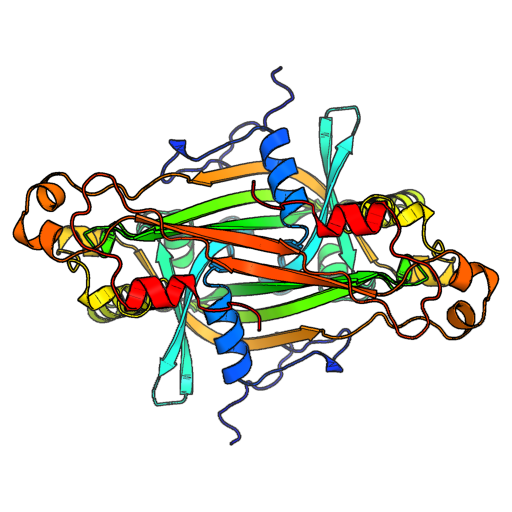 CA . GLU B 1 126 ? 8.055 -18.938 -21.797 1 89.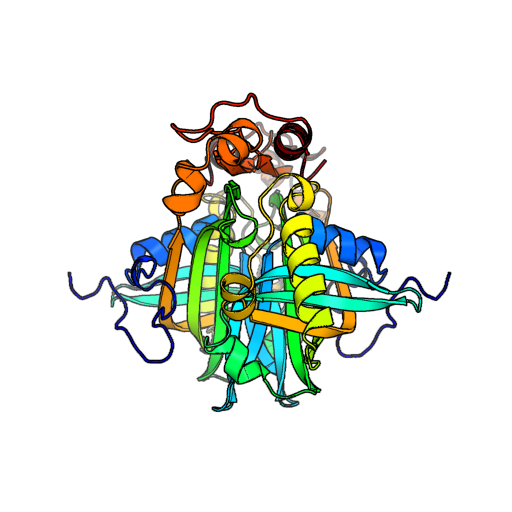94 126 GLU B CA 1
ATOM 2751 C C . GLU B 1 126 ? 9.016 -19.25 -20.641 1 89.94 126 GLU B C 1
ATOM 2753 O O . GLU B 1 126 ? 8.578 -19.562 -19.531 1 89.94 126 GLU B O 1
ATOM 2758 N N . GLU B 1 127 ? 10.258 -19.203 -20.938 1 91.56 127 GLU B N 1
ATOM 2759 C CA . GLU B 1 127 ? 11.273 -19.438 -19.906 1 91.56 127 GLU B CA 1
ATOM 2760 C C . GLU B 1 127 ? 11.219 -18.359 -18.812 1 91.56 127 GLU B C 1
ATOM 2762 O O . GLU B 1 127 ? 11.336 -18.672 -17.625 1 91.56 127 GLU B O 1
ATOM 2767 N N . GLU B 1 128 ? 11.039 -17.188 -19.219 1 90.62 128 GLU B N 1
ATOM 2768 C CA . GLU B 1 128 ? 10.953 -16.078 -18.266 1 90.62 128 GLU B CA 1
ATOM 2769 C C . GLU B 1 128 ? 9.688 -16.172 -17.422 1 90.62 128 GLU B C 1
ATOM 2771 O O . GLU B 1 128 ? 9.688 -15.805 -16.25 1 90.62 128 GLU B O 1
ATOM 2776 N N . LYS B 1 129 ? 8.68 -16.594 -18.078 1 91.88 129 LYS B N 1
ATOM 2777 C CA . LYS B 1 129 ? 7.43 -16.766 -17.344 1 91.88 129 LYS B CA 1
ATOM 2778 C C . LYS B 1 129 ? 7.594 -17.797 -16.234 1 91.88 129 LYS B C 1
ATOM 2780 O O . LYS B 1 129 ? 7.148 -17.578 -15.102 1 91.88 129 LYS B O 1
ATOM 2785 N N . LYS B 1 130 ? 8.219 -18.891 -16.578 1 92.38 130 LYS B N 1
ATOM 2786 C CA . LYS B 1 130 ? 8.469 -19.938 -15.578 1 92.38 130 LYS B CA 1
ATOM 2787 C C . LYS B 1 130 ? 9.328 -19.406 -14.438 1 92.38 130 LYS B C 1
ATOM 2789 O O . LYS B 1 130 ? 9.008 -19.609 -13.258 1 92.38 130 LYS B O 1
ATOM 2794 N N . ALA B 1 131 ? 10.375 -18.734 -14.82 1 93.38 131 ALA B N 1
ATOM 2795 C CA . ALA B 1 131 ? 11.258 -18.156 -13.812 1 93.38 131 ALA B CA 1
ATOM 2796 C C . ALA B 1 131 ? 10.523 -17.141 -12.953 1 93.38 131 ALA B C 1
ATOM 2798 O O . ALA B 1 131 ? 10.695 -17.109 -11.727 1 93.38 131 ALA B O 1
ATOM 2799 N N . GLY B 1 132 ? 9.75 -16.312 -13.641 1 94.19 132 GLY B N 1
ATOM 2800 C CA . GLY B 1 132 ? 8.953 -15.328 -12.922 1 94.19 132 GLY B CA 1
ATOM 2801 C C . GLY B 1 132 ? 7.988 -15.953 -11.93 1 94.19 132 GLY B C 1
ATOM 2802 O O . GLY B 1 132 ? 7.809 -15.438 -10.82 1 94.19 132 GLY B O 1
ATOM 2803 N N . PHE B 1 133 ? 7.406 -17.031 -12.359 1 94.69 133 PHE B N 1
ATOM 2804 C CA . PHE B 1 133 ? 6.48 -17.734 -11.484 1 94.69 133 PHE B CA 1
ATOM 2805 C C . PHE B 1 133 ? 7.191 -18.203 -10.219 1 94.69 133 PHE B C 1
ATOM 2807 O O . PHE B 1 133 ? 6.711 -17.969 -9.109 1 94.69 133 PHE B O 1
ATOM 2814 N N . GLN B 1 134 ? 8.273 -18.812 -10.375 1 95.75 134 GLN B N 1
ATOM 2815 C CA . GLN B 1 134 ? 9.07 -19.266 -9.234 1 95.75 134 GLN B CA 1
ATOM 2816 C C . GLN B 1 134 ? 9.453 -18.094 -8.336 1 95.75 134 GLN B C 1
ATOM 2818 O O . GLN B 1 134 ? 9.344 -18.172 -7.113 1 95.75 134 GLN B O 1
ATOM 2823 N N . LYS B 1 135 ? 9.883 -17 -8.93 1 95.31 135 LYS B N 1
ATOM 2824 C CA . LYS B 1 135 ? 10.297 -15.82 -8.164 1 95.31 135 LYS B CA 1
ATOM 2825 C C . LYS B 1 135 ? 9.141 -15.258 -7.344 1 95.31 135 LYS B C 1
ATOM 2827 O O . LYS B 1 135 ? 9.328 -14.875 -6.188 1 95.31 135 LYS B O 1
ATOM 2832 N N . VAL B 1 136 ? 8.008 -15.242 -7.914 1 93.75 136 VAL B N 1
ATOM 2833 C CA . VAL B 1 136 ? 6.832 -14.711 -7.234 1 93.75 136 VAL B CA 1
ATOM 2834 C C . VAL B 1 136 ? 6.48 -15.602 -6.043 1 93.75 136 VAL B C 1
ATOM 2836 O O . VAL B 1 136 ? 6.25 -15.102 -4.938 1 93.75 136 VAL B O 1
ATOM 2839 N N . VAL B 1 137 ? 6.457 -16.906 -6.207 1 94.88 137 VAL B N 1
ATOM 2840 C CA . VAL B 1 137 ? 6.133 -17.828 -5.129 1 94.88 137 VAL B CA 1
ATOM 2841 C C . VAL B 1 137 ? 7.156 -17.703 -4.004 1 94.88 137 VAL B C 1
ATOM 2843 O O . VAL B 1 137 ? 6.789 -17.594 -2.83 1 94.88 137 VAL B O 1
ATOM 2846 N N . GLU B 1 138 ? 8.422 -17.594 -4.371 1 95.06 138 GLU B N 1
ATOM 2847 C CA . GLU B 1 138 ? 9.484 -17.453 -3.385 1 95.06 138 GLU B CA 1
ATOM 2848 C C . GLU B 1 138 ? 9.43 -16.094 -2.689 1 95.06 138 GLU B C 1
ATOM 2850 O O . GLU B 1 138 ? 9.82 -15.969 -1.529 1 95.06 138 GLU B O 1
ATOM 2855 N N . GLY B 1 139 ? 8.969 -15.141 -3.424 1 91 139 GLY B N 1
ATOM 2856 C CA . GLY B 1 139 ? 8.797 -13.82 -2.84 1 91 139 GLY B CA 1
ATOM 2857 C C . GLY B 1 139 ? 7.723 -13.766 -1.771 1 91 139 GLY B C 1
ATOM 2858 O O . GLY B 1 139 ? 7.828 -13 -0.811 1 91 139 GLY B O 1
ATOM 2859 N N . ILE B 1 140 ? 6.719 -14.57 -1.921 1 87.25 140 ILE B N 1
ATOM 2860 C CA . ILE B 1 140 ? 5.613 -14.625 -0.97 1 87.25 140 ILE B CA 1
ATOM 2861 C C . ILE B 1 140 ? 6.016 -15.477 0.234 1 87.25 140 ILE B C 1
ATOM 2863 O O . ILE B 1 140 ? 5.801 -15.078 1.381 1 87.25 140 ILE B O 1
ATOM 2867 N N . ALA B 1 141 ? 6.562 -16.594 -0.12 1 92.81 141 ALA B N 1
ATOM 2868 C CA . ALA B 1 141 ? 6.934 -17.562 0.913 1 92.81 141 ALA B CA 1
ATOM 2869 C C . ALA B 1 141 ? 8.242 -18.266 0.557 1 92.81 141 ALA B C 1
ATOM 2871 O O . ALA B 1 141 ? 8.227 -19.297 -0.129 1 92.81 141 ALA B O 1
ATOM 2872 N N . PRO B 1 142 ? 9.289 -17.719 1.128 1 93.38 142 PRO B N 1
ATOM 2873 C CA . PRO B 1 142 ? 10.578 -18.344 0.833 1 93.38 142 PRO B CA 1
ATOM 2874 C C . PRO B 1 142 ? 10.594 -19.844 1.161 1 93.38 142 PRO B C 1
ATOM 2876 O O . PRO B 1 142 ? 10.141 -20.234 2.236 1 93.38 142 PRO B O 1
ATOM 2879 N N . GLY B 1 143 ? 11.102 -20.672 0.21 1 94.06 143 GLY B N 1
ATOM 2880 C CA . GLY B 1 143 ? 11.188 -22.109 0.384 1 94.06 143 GLY B CA 1
ATOM 2881 C C . GLY B 1 143 ? 9.969 -22.844 -0.129 1 94.06 143 GLY B C 1
ATOM 2882 O O . GLY B 1 143 ? 9.977 -24.078 -0.229 1 94.06 143 GLY B O 1
ATOM 2883 N N . ARG B 1 144 ? 9.016 -22.172 -0.513 1 95.31 144 ARG B N 1
ATOM 2884 C CA . ARG B 1 144 ? 7.73 -22.797 -0.809 1 95.31 144 ARG B CA 1
ATOM 2885 C C . ARG B 1 144 ? 7.754 -23.469 -2.18 1 95.31 144 ARG B C 1
ATOM 2887 O O . ARG B 1 144 ? 7.055 -24.469 -2.406 1 95.31 144 ARG B O 1
ATOM 2894 N N . TRP B 1 145 ? 8.516 -22.938 -3.096 1 95.25 145 TRP B N 1
ATOM 2895 C CA . TRP B 1 145 ? 8.555 -23.5 -4.438 1 95.25 145 TRP B CA 1
ATOM 2896 C C . TRP B 1 145 ? 8.898 -24.984 -4.391 1 95.25 145 TRP B C 1
ATOM 2898 O O . TRP B 1 145 ? 8.25 -25.797 -5.055 1 95.25 145 TRP B O 1
ATOM 2908 N N . GLU B 1 146 ? 9.805 -25.391 -3.57 1 93.94 146 GLU B N 1
ATOM 2909 C CA . GLU B 1 146 ? 10.227 -26.781 -3.477 1 93.94 146 GLU B CA 1
ATOM 2910 C C . GLU B 1 146 ? 9.352 -27.562 -2.496 1 93.94 146 GLU B C 1
ATOM 2912 O O . GLU B 1 146 ? 9.438 -28.797 -2.422 1 93.94 146 GLU B O 1
ATOM 2917 N N . ASN B 1 147 ? 8.523 -26.906 -1.769 1 94.62 147 ASN B N 1
ATOM 2918 C CA . ASN B 1 147 ? 7.711 -27.562 -0.756 1 94.62 147 ASN B CA 1
ATOM 2919 C C . ASN B 1 147 ? 6.23 -27.547 -1.126 1 94.62 147 ASN B C 1
ATOM 2921 O O . ASN B 1 147 ? 5.363 -27.609 -0.249 1 94.62 147 ASN B O 1
ATOM 2925 N N . SER B 1 148 ? 5.973 -27.359 -2.344 1 95.75 148 SER B N 1
ATOM 2926 C CA . SER B 1 148 ? 4.641 -27.484 -2.92 1 95.75 148 SER B CA 1
ATOM 2927 C C . SER B 1 148 ? 4.699 -28.078 -4.324 1 95.75 148 SER B C 1
ATOM 2929 O O . SER B 1 148 ? 5.777 -28.219 -4.902 1 95.75 148 SER B O 1
ATOM 2931 N N . ARG B 1 149 ? 3.553 -28.484 -4.762 1 96.81 149 ARG B N 1
ATOM 2932 C CA . ARG B 1 149 ? 3.529 -29.016 -6.117 1 96.81 149 ARG B CA 1
ATOM 2933 C C . ARG B 1 149 ? 3.783 -27.922 -7.145 1 96.81 149 ARG B C 1
ATOM 2935 O O . ARG B 1 149 ? 3.148 -26.859 -7.102 1 96.81 149 ARG B O 1
ATOM 2942 N N . GLN B 1 150 ? 4.668 -28.188 -8.07 1 95.19 150 GLN B N 1
ATOM 2943 C CA . GLN B 1 150 ? 4.914 -27.234 -9.148 1 95.19 150 GLN B CA 1
ATOM 2944 C C . GLN B 1 150 ? 3.717 -27.156 -10.094 1 95.19 150 GLN B C 1
ATOM 2946 O O . GLN B 1 150 ? 2.93 -28.094 -10.195 1 95.19 150 GLN B O 1
ATOM 2951 N N . PRO B 1 151 ? 3.607 -26.062 -10.727 1 94.88 151 PRO B N 1
ATOM 2952 C CA . PRO B 1 151 ? 2.484 -25.922 -11.656 1 94.88 151 PRO B CA 1
ATOM 2953 C C . PRO B 1 151 ? 2.596 -26.859 -12.859 1 94.88 151 PRO B C 1
ATOM 2955 O O . PRO B 1 151 ? 3.699 -27.109 -13.352 1 94.88 151 PRO B O 1
ATOM 2958 N N . ASP B 1 152 ? 1.468 -27.359 -13.219 1 93.88 152 ASP B N 1
ATOM 2959 C CA . ASP B 1 152 ? 1.456 -28.094 -14.477 1 93.88 152 ASP B CA 1
ATOM 2960 C C . ASP B 1 152 ? 1.344 -27.141 -15.664 1 93.88 152 ASP B C 1
ATOM 2962 O O . ASP B 1 152 ? 1.336 -25.922 -15.492 1 93.88 152 ASP B O 1
ATOM 2966 N N . GLU B 1 153 ? 1.323 -27.719 -16.844 1 92.38 153 GLU B N 1
ATOM 2967 C CA . GLU B 1 153 ? 1.357 -26.891 -18.047 1 92.38 153 GLU B CA 1
ATOM 2968 C C . GLU B 1 153 ? 0.118 -26.016 -18.141 1 92.38 153 GLU B C 1
ATOM 2970 O O . GLU B 1 153 ? 0.214 -24.844 -18.516 1 92.38 153 GLU B O 1
ATOM 2975 N N . GLY B 1 154 ? -1.033 -26.578 -17.859 1 92.75 154 GLY B N 1
ATOM 2976 C CA . GLY B 1 154 ? -2.258 -25.797 -17.875 1 92.75 154 GLY B CA 1
ATOM 2977 C C . GLY B 1 154 ? -2.242 -24.656 -16.891 1 92.75 154 GLY B C 1
ATOM 2978 O O . GLY B 1 154 ? -2.666 -23.547 -17.219 1 92.75 154 GLY B O 1
ATOM 2979 N N . GLU B 1 155 ? -1.736 -24.891 -15.688 1 93.38 155 GLU B N 1
ATOM 2980 C CA . GLU B 1 155 ? -1.616 -23.875 -14.648 1 93.38 155 GLU B CA 1
ATOM 2981 C C . GLU B 1 155 ? -0.633 -22.781 -15.055 1 93.38 155 GLU B C 1
ATOM 2983 O O . GLU B 1 155 ? -0.867 -21.609 -14.797 1 93.38 155 GLU B O 1
ATOM 2988 N N . ARG B 1 156 ? 0.434 -23.141 -15.656 1 92.12 156 ARG B N 1
ATOM 2989 C CA . ARG B 1 156 ? 1.403 -22.156 -16.141 1 92.12 156 ARG B CA 1
ATOM 2990 C C . ARG B 1 156 ? 0.791 -21.266 -17.203 1 92.12 156 ARG B C 1
ATOM 2992 O O . ARG B 1 156 ? 0.984 -20.047 -17.188 1 92.12 156 ARG B O 1
ATOM 2999 N N . GLN B 1 157 ? 0.008 -21.844 -18.078 1 88.88 157 GLN B N 1
ATOM 3000 C CA . GLN B 1 157 ? -0.643 -21.078 -19.141 1 88.88 157 GLN B CA 1
ATOM 3001 C C . GLN B 1 157 ? -1.7 -20.141 -18.578 1 88.88 157 GLN B C 1
ATOM 3003 O O . GLN B 1 157 ? -1.933 -19.062 -19.125 1 88.88 157 GLN B O 1
ATOM 3008 N N . GLY B 1 158 ? -2.283 -20.594 -17.484 1 90 158 GLY B N 1
ATOM 3009 C CA . GLY B 1 158 ? -3.326 -19.797 -16.844 1 90 158 GLY B CA 1
ATOM 3010 C C . GLY B 1 158 ? -2.785 -18.703 -15.953 1 90 158 GLY B C 1
ATOM 3011 O O . GLY B 1 158 ? -3.555 -17.953 -15.336 1 90 158 GLY B O 1
ATOM 3012 N N . THR B 1 159 ? -1.501 -18.594 -15.875 1 90.06 159 THR B N 1
ATOM 3013 C CA . THR B 1 159 ? -0.86 -17.578 -15.031 1 90.06 159 THR B CA 1
ATOM 3014 C C . THR B 1 159 ? -0.254 -16.469 -15.883 1 90.06 159 THR B C 1
ATOM 3016 O O . THR B 1 159 ? 0.405 -16.75 -16.891 1 90.06 159 THR B O 1
ATOM 3019 N N . GLY B 1 160 ? -0.593 -15.273 -15.547 1 91.81 160 GLY B N 1
ATOM 3020 C CA . GLY B 1 160 ? 0.046 -14.125 -16.172 1 91.81 160 GLY B CA 1
ATOM 3021 C C . GLY B 1 160 ? 1.205 -13.578 -15.359 1 91.81 160 GLY B C 1
ATOM 3022 O O . GLY B 1 160 ? 1.116 -13.461 -14.141 1 91.81 160 GLY B O 1
ATOM 3023 N N . ILE B 1 161 ? 2.32 -13.328 -16.078 1 94.12 161 ILE B N 1
ATOM 3024 C CA . ILE B 1 161 ? 3.477 -12.68 -15.469 1 94.12 161 ILE B CA 1
ATOM 3025 C C . ILE B 1 161 ? 3.85 -11.43 -16.266 1 94.12 161 ILE B C 1
ATOM 3027 O O . ILE B 1 161 ? 3.982 -11.492 -17.5 1 94.12 161 ILE B O 1
ATOM 3031 N N . LEU B 1 162 ? 3.928 -10.312 -15.578 1 95.06 162 LEU B N 1
ATOM 3032 C CA . LEU B 1 162 ? 4.492 -9.102 -16.156 1 95.06 162 LEU B CA 1
ATOM 3033 C C . LEU B 1 162 ? 5.957 -8.938 -15.758 1 95.06 162 LEU B C 1
ATOM 3035 O O . LEU B 1 162 ? 6.324 -9.195 -14.602 1 95.06 162 LEU B O 1
ATOM 3039 N N . ARG B 1 163 ? 6.707 -8.594 -16.719 1 96.19 163 ARG B N 1
ATOM 3040 C CA . ARG B 1 163 ? 8.117 -8.297 -16.484 1 96.19 163 ARG B CA 1
ATOM 3041 C C . ARG B 1 163 ? 8.422 -6.836 -16.812 1 96.19 163 ARG B C 1
ATOM 3043 O O . ARG B 1 163 ? 8.102 -6.352 -17.891 1 96.19 163 ARG B O 1
ATOM 3050 N N . ILE B 1 164 ? 9.047 -6.172 -15.875 1 97.5 164 ILE B N 1
ATOM 3051 C CA . ILE B 1 164 ? 9.359 -4.754 -16 1 97.5 164 ILE B CA 1
ATOM 3052 C C . ILE B 1 164 ? 10.867 -4.543 -15.93 1 97.5 164 ILE B C 1
ATOM 3054 O O . ILE B 1 164 ? 11.531 -5.055 -15.031 1 97.5 164 ILE B O 1
ATOM 3058 N N . LYS B 1 165 ? 11.352 -3.887 -16.875 1 98.25 165 LYS B N 1
ATOM 3059 C CA . LYS B 1 165 ? 12.711 -3.373 -16.734 1 98.25 165 LYS B CA 1
ATOM 3060 C C . LYS B 1 165 ? 12.734 -2.09 -15.914 1 98.25 165 LYS B C 1
ATOM 3062 O O . LYS B 1 165 ? 12.117 -1.092 -16.297 1 98.25 165 LYS B O 1
ATOM 3067 N N . VAL B 1 166 ? 13.477 -2.127 -14.852 1 98.19 166 VAL B N 1
ATOM 3068 C CA . VAL B 1 166 ? 13.57 -0.946 -14 1 98.19 166 VAL B CA 1
ATOM 3069 C C . VAL B 1 166 ? 14.5 0.082 -14.641 1 98.19 166 VAL B C 1
ATOM 3071 O O . VAL B 1 166 ? 15.648 -0.226 -14.953 1 98.19 166 VAL B O 1
ATOM 3074 N N . GLU B 1 167 ? 14.016 1.221 -14.789 1 97.69 167 GLU B N 1
ATOM 3075 C CA . GLU B 1 167 ? 14.828 2.303 -15.328 1 97.69 167 GLU B CA 1
ATOM 3076 C C . GLU B 1 167 ? 15.438 3.146 -14.219 1 97.69 167 GLU B C 1
ATOM 3078 O O . GLU B 1 167 ? 16.609 3.529 -14.289 1 97.69 167 GLU B O 1
ATOM 3083 N N . THR B 1 168 ? 14.68 3.475 -13.273 1 97.75 168 THR B N 1
ATOM 3084 C CA . THR B 1 168 ? 15.141 4.215 -12.102 1 97.75 168 THR B CA 1
ATOM 3085 C C . THR B 1 168 ? 14.211 3.984 -10.914 1 97.75 168 THR B C 1
ATOM 3087 O O . THR B 1 168 ? 13.078 3.529 -11.086 1 97.75 168 THR B O 1
ATOM 3090 N N . ALA B 1 169 ? 14.758 4.266 -9.734 1 98.06 169 ALA B N 1
ATOM 3091 C CA . ALA B 1 169 ? 13.984 4.078 -8.516 1 98.06 169 ALA B CA 1
ATOM 3092 C C . ALA B 1 169 ? 14.531 4.938 -7.379 1 98.06 169 ALA B C 1
ATOM 3094 O O . ALA B 1 169 ? 15.648 5.441 -7.457 1 98.06 169 ALA B O 1
ATOM 3095 N N . SER B 1 170 ? 13.695 5.125 -6.395 1 98.06 170 SER B N 1
ATOM 3096 C CA . SER B 1 170 ? 14.094 5.793 -5.16 1 98.06 170 SER B CA 1
ATOM 3097 C C . SER B 1 170 ? 13.273 5.305 -3.975 1 98.06 170 SER B C 1
ATOM 3099 O O . SER B 1 170 ? 12.164 4.793 -4.148 1 98.06 170 SER B O 1
ATOM 3101 N N . ALA B 1 171 ? 13.898 5.41 -2.865 1 98.06 171 ALA B N 1
ATOM 3102 C CA . ALA B 1 171 ? 13.195 5.191 -1.605 1 98.06 171 ALA B CA 1
ATOM 3103 C C . ALA B 1 171 ? 13.086 6.484 -0.803 1 98.06 171 ALA B C 1
ATOM 3105 O O . ALA B 1 171 ? 13.898 7.398 -0.976 1 98.06 171 ALA B O 1
ATOM 3106 N N . LYS B 1 172 ? 12.117 6.609 -0.095 1 97.5 172 LYS B N 1
ATOM 3107 C CA . LYS B 1 172 ? 11.938 7.641 0.92 1 97.5 172 LYS B CA 1
ATOM 3108 C C . LYS B 1 172 ? 11.641 7.023 2.285 1 97.5 172 LYS B C 1
ATOM 3110 O O . LYS B 1 172 ? 10.727 6.211 2.422 1 97.5 172 LYS B O 1
ATOM 3115 N N . VAL B 1 173 ? 12.469 7.332 3.283 1 97.94 173 VAL B N 1
ATOM 3116 C CA . VAL B 1 173 ? 12.391 6.691 4.59 1 97.94 173 VAL B CA 1
ATOM 3117 C C . VAL B 1 173 ? 12.422 7.75 5.691 1 97.94 173 VAL B C 1
ATOM 3119 O O . VAL B 1 173 ? 13.25 8.656 5.664 1 97.94 173 VAL B O 1
ATOM 3122 N N . ARG B 1 174 ? 11.5 7.602 6.586 1 97.75 174 ARG B N 1
ATOM 3123 C CA . ARG B 1 174 ? 11.5 8.438 7.785 1 97.75 174 ARG B CA 1
ATOM 3124 C C . ARG B 1 174 ? 11.477 7.578 9.047 1 97.75 174 ARG B C 1
ATOM 3126 O O . ARG B 1 174 ? 10.695 6.625 9.141 1 97.75 174 ARG B O 1
ATOM 3133 N N . THR B 1 175 ? 12.273 7.957 9.984 1 96.88 175 THR B N 1
ATOM 3134 C CA . THR B 1 175 ? 12.289 7.371 11.32 1 96.88 175 THR B CA 1
ATOM 3135 C C . THR B 1 175 ? 12.461 8.453 12.383 1 96.88 175 THR B C 1
ATOM 3137 O O . THR B 1 175 ? 12.891 9.57 12.07 1 96.88 175 THR B O 1
ATOM 3140 N N . GLY B 1 176 ? 12.047 8.094 13.57 1 96.31 176 GLY B N 1
ATOM 3141 C CA . GLY B 1 176 ? 12.391 8.953 14.688 1 96.31 176 GLY B CA 1
ATOM 3142 C C . GLY B 1 176 ? 11.188 9.648 15.289 1 96.31 176 GLY B C 1
ATOM 3143 O O . GLY B 1 176 ? 10.055 9.445 14.852 1 96.31 176 GLY B O 1
ATOM 3144 N N . PRO B 1 177 ? 11.414 10.422 16.312 1 97.38 177 PRO B N 1
ATOM 3145 C CA . PRO B 1 177 ? 10.367 11.133 17.047 1 97.38 177 PRO B CA 1
ATOM 3146 C C . PRO B 1 177 ? 9.883 12.383 16.328 1 97.38 177 PRO B C 1
ATOM 3148 O O . PRO B 1 177 ? 10.398 12.719 15.25 1 97.38 177 PRO B O 1
ATOM 3151 N N . PRO B 1 178 ? 8.812 13.008 16.875 1 97.19 178 PRO B N 1
ATOM 3152 C CA . PRO B 1 178 ? 8.375 14.273 16.281 1 97.19 178 PRO B CA 1
ATOM 3153 C C . PRO B 1 178 ? 9.453 15.359 16.344 1 97.19 178 PRO B C 1
ATOM 3155 O O . PRO B 1 178 ? 10.305 15.336 17.234 1 97.19 178 PRO B O 1
ATOM 3158 N N . LYS B 1 179 ? 9.367 16.188 15.391 1 94.19 179 LYS B N 1
ATOM 3159 C CA . LYS B 1 179 ? 10.227 17.375 15.359 1 94.19 179 LYS B CA 1
ATOM 3160 C C . LYS B 1 179 ? 9.438 18.641 15.688 1 94.19 179 LYS B C 1
ATOM 3162 O O . LYS B 1 179 ? 9.047 19.391 14.781 1 94.19 179 LYS B O 1
ATOM 3167 N N . ASP B 1 180 ? 9.344 18.938 16.906 1 94.94 180 ASP B N 1
ATOM 3168 C CA . ASP B 1 180 ? 8.562 20.094 17.359 1 94.94 180 ASP B CA 1
ATOM 3169 C C . ASP B 1 180 ? 9.391 21.375 17.328 1 94.94 180 ASP B C 1
ATOM 3171 O O . ASP B 1 180 ? 10.602 21.344 17.562 1 94.94 180 ASP B O 1
ATOM 3175 N N . ASP B 1 181 ? 8.742 22.391 17.078 1 93.88 181 ASP B N 1
ATOM 3176 C CA . ASP B 1 181 ? 9.406 23.688 17.109 1 93.88 181 ASP B CA 1
ATOM 3177 C C . ASP B 1 181 ? 9.82 24.047 18.531 1 93.88 181 ASP B C 1
ATOM 3179 O O . ASP B 1 181 ? 9.109 23.75 19.484 1 93.88 181 ASP B O 1
ATOM 3183 N N . LYS B 1 182 ? 10.836 24.797 18.578 1 93.31 182 LYS B N 1
ATOM 3184 C CA . LYS B 1 182 ? 11.352 25.234 19.875 1 93.31 182 LYS B CA 1
ATOM 3185 C C . LYS B 1 182 ? 10.305 26.031 20.641 1 93.31 182 LYS B C 1
ATOM 3187 O O . LYS B 1 182 ? 10.141 25.859 21.859 1 93.31 182 LYS B O 1
ATOM 3192 N N . LYS B 1 183 ? 9.688 26.891 19.922 1 94.12 183 LYS B N 1
ATOM 3193 C CA . LYS B 1 183 ? 8.688 27.75 20.562 1 94.12 183 LYS B CA 1
ATOM 3194 C C . LYS B 1 183 ? 7.59 26.922 21.219 1 94.12 183 LYS B C 1
ATOM 3196 O O . LYS B 1 183 ? 7.07 27.297 22.266 1 94.12 183 LYS B O 1
ATOM 3201 N N . ASP B 1 184 ? 7.215 25.828 20.656 1 94.94 184 ASP B N 1
ATOM 3202 C CA . ASP B 1 184 ? 6.188 24.953 21.219 1 94.94 184 ASP B CA 1
ATOM 3203 C C . ASP B 1 184 ? 6.73 24.156 22.406 1 94.94 184 ASP B C 1
ATOM 3205 O O . ASP B 1 184 ? 6.039 24 23.422 1 94.94 184 ASP B O 1
ATOM 3209 N N . MET B 1 185 ? 7.961 23.734 22.297 1 92.94 185 MET B N 1
ATOM 3210 C CA . MET B 1 185 ? 8.578 22.953 23.375 1 92.94 185 MET B CA 1
ATOM 3211 C C . MET B 1 185 ? 8.758 23.812 24.609 1 92.94 185 MET B C 1
ATOM 3213 O O . MET B 1 185 ? 8.68 23.312 25.734 1 92.94 185 MET B O 1
ATOM 3217 N N . GLU B 1 186 ? 8.945 25.031 24.406 1 93.44 186 GLU B N 1
ATOM 3218 C CA . GLU B 1 186 ? 9.18 25.938 25.516 1 93.44 186 GLU B CA 1
ATOM 3219 C C . GLU B 1 186 ? 7.867 26.438 26.109 1 93.44 186 GLU B C 1
ATOM 3221 O O . GLU B 1 186 ? 7.855 27.062 27.172 1 93.44 186 GLU B O 1
ATOM 3226 N N . ASN B 1 187 ? 6.863 26.281 25.375 1 94.44 187 ASN B N 1
ATOM 3227 C CA . ASN B 1 187 ? 5.547 26.594 25.922 1 94.44 187 ASN B CA 1
ATOM 3228 C C . ASN B 1 187 ? 5.105 25.562 26.953 1 94.44 187 ASN B C 1
ATOM 3230 O O . ASN B 1 187 ? 4.523 24.531 26.609 1 94.44 187 ASN B O 1
ATOM 3234 N N . LYS B 1 188 ? 5.301 25.828 28.188 1 92.44 188 LYS B N 1
ATOM 3235 C CA . LYS B 1 188 ? 5.09 24.891 29.281 1 92.44 188 LYS B CA 1
ATOM 3236 C C . LYS B 1 188 ? 3.631 24.453 29.344 1 92.44 188 LYS B C 1
ATOM 3238 O O . LYS B 1 188 ? 3.34 23.297 29.656 1 92.44 188 LYS B O 1
ATOM 3243 N N . GLU B 1 189 ? 2.76 25.391 29.094 1 93.94 189 GLU B N 1
ATOM 3244 C CA . GLU B 1 189 ? 1.341 25.047 29.109 1 93.94 189 GLU B CA 1
ATOM 3245 C C . GLU B 1 189 ? 0.998 24.016 28.047 1 93.94 189 GLU B C 1
ATOM 3247 O O . GLU B 1 189 ? 0.317 23.031 28.328 1 93.94 189 GLU B O 1
ATOM 3252 N N . LEU B 1 190 ? 1.499 24.25 26.891 1 94.31 190 LEU B N 1
ATOM 3253 C CA . LEU B 1 190 ? 1.271 23.312 25.781 1 94.31 190 LEU B CA 1
ATOM 3254 C C . LEU B 1 190 ? 1.908 21.969 26.078 1 94.31 190 LEU B C 1
ATOM 3256 O O . LEU B 1 190 ? 1.261 20.922 25.938 1 94.31 190 LEU B O 1
ATOM 3260 N N . ALA B 1 191 ? 3.127 22.031 26.469 1 91.12 191 ALA B N 1
ATOM 3261 C CA . ALA B 1 191 ? 3.904 20.812 26.703 1 91.12 191 ALA B CA 1
ATOM 3262 C C . ALA B 1 191 ? 3.301 19.984 27.828 1 91.12 191 ALA B C 1
ATOM 3264 O O . ALA B 1 191 ? 3.371 18.75 27.812 1 91.12 191 ALA B O 1
ATOM 3265 N N . SER B 1 192 ? 2.678 20.656 28.766 1 92.06 192 SER B N 1
ATOM 3266 C CA . SER B 1 192 ? 2.154 19.969 29.938 1 92.06 192 SER B CA 1
ATOM 3267 C C . SER B 1 192 ? 0.791 19.344 29.656 1 92.06 192 SER B C 1
ATOM 3269 O O . SER B 1 192 ? 0.28 18.562 30.453 1 92.06 192 SER B O 1
ATOM 3271 N N . LYS B 1 193 ? 0.236 19.594 28.516 1 93.31 193 LYS B N 1
ATOM 3272 C CA . LYS B 1 193 ? -1.104 19.094 28.219 1 93.31 193 LYS B CA 1
ATOM 3273 C C . LYS B 1 193 ? -1.096 18.156 27.016 1 93.31 193 LYS B C 1
ATOM 3275 O O . LYS B 1 193 ? -2.121 17.562 26.672 1 93.31 193 LYS B O 1
ATOM 3280 N N . THR B 1 194 ? 0.047 18.094 26.359 1 96.81 194 THR B N 1
ATOM 3281 C CA . THR B 1 194 ? 0.084 17.375 25.094 1 96.81 194 THR B CA 1
ATOM 3282 C C . THR B 1 194 ? 1.098 16.234 25.141 1 96.81 194 THR B C 1
ATOM 3284 O O . THR B 1 194 ? 2.291 16.469 25.344 1 96.81 194 THR B O 1
ATOM 3287 N N . TRP B 1 195 ? 0.616 15.094 24.969 1 97.06 195 TRP B N 1
ATOM 3288 C CA . TRP B 1 195 ? 1.515 13.953 24.844 1 97.06 195 TRP B CA 1
ATOM 3289 C C . TRP B 1 195 ? 2.188 13.93 23.469 1 97.06 195 TRP B C 1
ATOM 3291 O O . TRP B 1 195 ? 1.532 14.133 22.453 1 97.06 195 TRP B O 1
ATOM 3301 N N . THR B 1 196 ? 3.463 13.711 23.438 1 97.62 196 THR B N 1
ATOM 3302 C CA . THR B 1 196 ? 4.211 13.578 22.188 1 97.62 196 THR B CA 1
ATOM 3303 C C . THR B 1 196 ? 4.992 12.266 22.156 1 97.62 196 THR B C 1
ATOM 3305 O O . THR B 1 196 ? 5.477 11.805 23.203 1 97.62 196 THR B O 1
ATOM 3308 N N . GLY B 1 197 ? 5.094 11.695 21 1 97.81 197 GLY B N 1
ATOM 3309 C CA . GLY B 1 197 ? 5.832 10.453 20.859 1 97.81 197 GLY B CA 1
ATOM 3310 C C . GLY B 1 197 ? 5.496 9.703 19.578 1 97.81 197 GLY B C 1
ATOM 3311 O O . GLY B 1 197 ? 4.996 10.297 18.625 1 97.81 197 GLY B O 1
ATOM 3312 N N . VAL B 1 198 ? 5.926 8.469 19.609 1 98.06 198 VAL B N 1
ATOM 3313 C CA . VAL B 1 198 ? 5.691 7.578 18.469 1 98.06 198 VAL B CA 1
ATOM 3314 C C . VAL B 1 198 ? 4.871 6.371 18.922 1 98.06 198 VAL B C 1
ATOM 3316 O O . VAL B 1 198 ? 5.125 5.801 19.984 1 98.06 198 VAL B O 1
ATOM 3319 N N . ILE B 1 199 ? 3.861 6.109 18.203 1 96.75 199 ILE B N 1
ATOM 3320 C CA . ILE B 1 199 ? 3.223 4.801 18.297 1 96.75 199 ILE B CA 1
ATOM 3321 C C . ILE B 1 199 ? 3.734 3.887 17.188 1 96.75 199 ILE B C 1
ATOM 3323 O O . ILE B 1 199 ? 3.35 4.035 16.031 1 96.75 199 ILE B O 1
ATOM 3327 N N . PRO B 1 200 ? 4.629 2.986 17.531 1 96.25 200 PRO B N 1
ATOM 3328 C CA . PRO B 1 200 ? 5.141 2.096 16.484 1 96.25 200 PRO B CA 1
ATOM 3329 C C . PRO B 1 200 ? 4.051 1.234 15.852 1 96.25 200 PRO B C 1
ATOM 3331 O O . PRO B 1 200 ? 3.094 0.85 16.531 1 96.25 200 PRO B O 1
ATOM 3334 N N . LEU B 1 201 ? 4.172 1.03 14.617 1 94.38 201 LEU B N 1
ATOM 3335 C CA . LEU B 1 201 ? 3.33 0.093 13.883 1 94.38 201 LEU B CA 1
ATOM 3336 C C . LEU B 1 201 ? 4.176 -0.979 13.195 1 94.38 201 LEU B C 1
ATOM 3338 O O . LEU B 1 201 ? 5.246 -0.683 12.664 1 94.38 201 LEU B O 1
ATOM 3342 N N . ARG B 1 202 ? 3.658 -2.195 13.242 1 91.06 202 ARG B N 1
ATOM 3343 C CA . ARG B 1 202 ? 4.355 -3.295 12.578 1 91.06 202 ARG B CA 1
ATOM 3344 C C . ARG B 1 202 ? 3.371 -4.352 12.086 1 91.06 202 ARG B C 1
ATOM 3346 O O . ARG B 1 202 ? 2.395 -4.664 12.773 1 91.06 202 ARG B O 1
ATOM 3353 N N . THR B 1 203 ? 3.641 -4.836 10.898 1 91.38 203 THR B N 1
ATOM 3354 C CA . THR B 1 203 ? 2.924 -6.023 10.453 1 91.38 203 THR B CA 1
ATOM 3355 C C . THR B 1 203 ? 3.518 -7.281 11.078 1 91.38 203 THR B C 1
ATOM 3357 O O . THR B 1 203 ? 4.715 -7.551 10.938 1 91.38 203 THR B O 1
ATOM 3360 N N . VAL B 1 204 ? 2.709 -8.055 11.727 1 90.5 204 VAL B N 1
ATOM 3361 C CA . VAL B 1 204 ? 3.193 -9.234 12.438 1 90.5 204 VAL B CA 1
ATOM 3362 C C . VAL B 1 204 ? 2.418 -10.469 11.977 1 90.5 204 VAL B C 1
ATOM 3364 O O . VAL B 1 204 ? 1.2 -10.406 11.781 1 90.5 204 VAL B O 1
ATOM 3367 N N . PRO B 1 205 ? 3.219 -11.5 11.703 1 93.5 205 PRO B N 1
ATOM 3368 C CA . PRO B 1 205 ? 2.52 -12.758 11.43 1 93.5 205 PRO B CA 1
ATOM 3369 C C . PRO B 1 205 ? 1.894 -13.375 12.672 1 93.5 205 PRO B C 1
ATOM 3371 O O . PRO B 1 205 ? 2.418 -13.203 13.781 1 93.5 205 PRO B O 1
ATOM 3374 N N . GLY B 1 206 ? 0.762 -14.008 12.477 1 92.81 206 GLY B N 1
ATOM 3375 C CA . GLY B 1 206 ? 0.137 -14.781 13.539 1 92.81 206 GLY B CA 1
ATOM 3376 C C . GLY B 1 206 ? 0.51 -1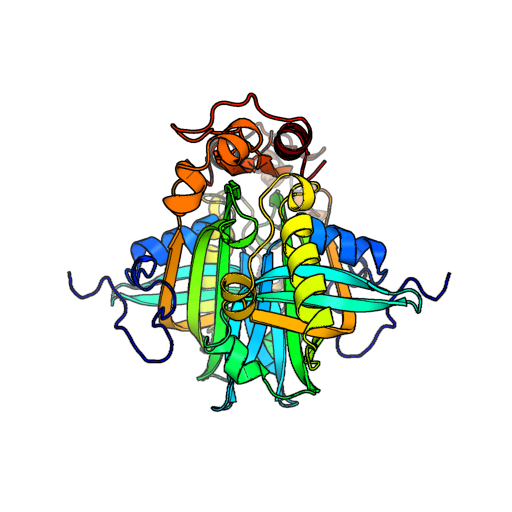6.25 13.5 1 92.81 206 GLY B C 1
ATOM 3377 O O . GLY B 1 206 ? 1.391 -16.656 12.734 1 92.81 206 GLY B O 1
ATOM 3378 N N . VAL B 1 207 ? -0.118 -16.953 14.438 1 94.12 207 VAL B N 1
ATOM 3379 C CA . VAL B 1 207 ? 0.067 -18.406 14.484 1 94.12 207 VAL B CA 1
ATOM 3380 C C . VAL B 1 207 ? -0.475 -19.031 13.203 1 94.12 207 VAL B C 1
ATOM 3382 O O . VAL B 1 207 ? -1.608 -18.766 12.805 1 94.12 207 VAL B O 1
ATOM 3385 N N . PRO B 1 208 ? 0.404 -19.812 12.555 1 96.5 208 PRO B N 1
ATOM 3386 C CA . PRO B 1 208 ? -0.099 -20.5 11.359 1 96.5 208 PRO B CA 1
ATOM 3387 C C . PRO B 1 208 ? -1.402 -21.25 11.609 1 96.5 208 PRO B C 1
ATOM 3389 O O . PRO B 1 208 ? -1.542 -21.922 12.641 1 96.5 208 PRO B O 1
ATOM 3392 N N . GLU B 1 209 ? -2.338 -21.125 10.688 1 97.56 209 GLU B N 1
ATOM 3393 C CA . GLU B 1 209 ? -3.637 -21.781 10.758 1 97.56 209 GLU B CA 1
ATOM 3394 C C . GLU B 1 209 ? -3.758 -22.859 9.695 1 97.56 209 GLU B C 1
ATOM 3396 O O . GLU B 1 209 ? -4.07 -22.578 8.531 1 97.56 209 GLU B O 1
ATOM 3401 N N . PRO B 1 210 ? -3.51 -24.109 10.102 1 97.12 210 PRO B N 1
ATOM 3402 C CA . PRO B 1 210 ? -3.564 -25.188 9.125 1 97.12 210 PRO B CA 1
ATOM 3403 C C . PRO B 1 210 ? -4.977 -25.438 8.594 1 97.12 210 PRO B C 1
ATOM 3405 O O . PRO B 1 210 ? -5.957 -25.141 9.281 1 97.12 210 PRO B O 1
ATOM 3408 N N . THR B 1 211 ? -4.98 -25.938 7.375 1 96.19 211 THR B N 1
ATOM 3409 C CA . THR B 1 211 ? -6.262 -26.422 6.871 1 96.19 211 THR B CA 1
ATOM 3410 C C . THR B 1 211 ? -6.703 -27.672 7.613 1 96.19 211 THR B C 1
ATOM 3412 O O . THR B 1 211 ? -5.914 -28.281 8.344 1 96.19 211 THR B O 1
ATOM 3415 N N . SER B 1 212 ? -7.949 -27.984 7.363 1 91.75 212 SER B N 1
ATOM 3416 C CA . SER B 1 212 ? -8.484 -29.172 8.008 1 91.75 212 SER B CA 1
ATOM 3417 C C . SER B 1 212 ? -7.875 -30.453 7.422 1 91.75 212 SER B C 1
ATOM 3419 O O . SER B 1 212 ? -7.875 -31.5 8.062 1 91.75 212 SER B O 1
ATOM 3421 N N . TYR B 1 213 ? -7.305 -30.391 6.277 1 89.25 213 TYR B N 1
ATOM 3422 C CA . TYR B 1 213 ? -6.852 -31.594 5.598 1 89.25 213 TYR B CA 1
ATOM 3423 C C . TYR B 1 213 ? -5.332 -31.703 5.629 1 89.25 213 TYR B C 1
ATOM 3425 O O . TYR B 1 213 ? -4.758 -32.656 5.129 1 89.25 213 TYR B O 1
ATOM 3433 N N . THR B 1 214 ? -4.738 -30.656 6.172 1 92.31 214 THR B N 1
ATOM 3434 C CA . THR B 1 214 ? -3.295 -30.781 6.336 1 92.31 214 THR B CA 1
ATOM 3435 C C . THR B 1 214 ? -2.963 -31.828 7.398 1 92.31 214 THR B C 1
ATOM 3437 O O . THR B 1 214 ? -3.574 -31.844 8.469 1 92.31 214 THR B O 1
ATOM 3440 N N . THR B 1 215 ? -1.995 -32.688 7.117 1 89.5 215 THR B N 1
ATOM 3441 C CA . THR B 1 215 ? -1.686 -33.75 8.039 1 89.5 215 THR B CA 1
ATOM 3442 C C . THR B 1 215 ? -0.247 -33.656 8.539 1 89.5 215 THR B C 1
ATOM 3444 O O . THR B 1 215 ? 0.237 -34.531 9.25 1 89.5 215 THR B O 1
ATOM 3447 N N . VAL B 1 216 ? 0.438 -32.656 8.148 1 93.38 216 VAL B N 1
ATOM 3448 C CA . VAL B 1 216 ? 1.841 -32.531 8.523 1 93.38 216 VAL B CA 1
ATOM 3449 C C . VAL B 1 216 ? 1.991 -31.375 9.531 1 93.38 216 VAL B C 1
ATOM 3451 O O . VAL B 1 216 ? 1.227 -30.406 9.5 1 93.38 216 VAL B O 1
ATOM 3454 N N . PRO B 1 217 ? 2.926 -31.594 10.383 1 94.31 217 PRO B N 1
ATOM 3455 C CA . PRO B 1 217 ? 3.219 -30.453 11.266 1 94.31 217 PRO B CA 1
ATOM 3456 C C . PRO B 1 217 ? 3.736 -29.234 10.5 1 94.31 217 PRO B C 1
ATOM 3458 O O . PRO B 1 217 ? 4.125 -29.344 9.336 1 94.31 217 PRO B O 1
ATOM 3461 N N . THR B 1 218 ? 3.707 -28.094 11.141 1 94.75 218 THR B N 1
ATOM 3462 C CA . THR B 1 218 ? 4.207 -26.859 10.523 1 94.75 218 THR B CA 1
ATOM 3463 C C . THR B 1 218 ? 5.699 -26.984 10.219 1 94.75 218 THR B C 1
ATOM 3465 O O . THR B 1 218 ? 6.512 -27.125 11.133 1 94.75 218 THR B O 1
ATOM 3468 N N . PRO B 1 219 ? 6.012 -26.938 8.984 1 94.56 219 PRO B N 1
ATOM 3469 C CA . PRO B 1 219 ? 7.43 -27.078 8.641 1 94.56 219 PRO B CA 1
ATOM 3470 C C . PRO B 1 219 ? 8.242 -25.828 8.969 1 94.56 219 PRO B C 1
ATOM 3472 O O . PRO B 1 219 ? 7.676 -24.797 9.305 1 94.56 219 PRO B O 1
ATOM 3475 N N . ALA B 1 220 ? 9.547 -25.969 8.797 1 92.62 220 ALA B N 1
ATOM 3476 C CA . ALA B 1 220 ? 10.484 -24.922 9.195 1 92.62 220 ALA B CA 1
ATOM 3477 C C . ALA B 1 220 ? 10.266 -23.656 8.375 1 92.62 220 ALA B C 1
ATOM 3479 O O . ALA B 1 220 ? 10.312 -22.547 8.914 1 92.62 220 ALA B O 1
ATOM 3480 N N . HIS B 1 221 ? 10.039 -23.797 7.109 1 91.69 221 HIS B N 1
ATOM 3481 C CA . HIS B 1 221 ? 9.93 -22.625 6.258 1 91.69 221 HIS B CA 1
ATOM 3482 C C . HIS B 1 221 ? 8.648 -21.844 6.555 1 91.69 221 HIS B C 1
ATOM 3484 O O . HIS B 1 221 ? 8.594 -20.625 6.367 1 91.69 221 HIS B O 1
ATOM 3490 N N . VAL B 1 222 ? 7.621 -22.5 6.984 1 93.56 222 VAL B N 1
ATOM 3491 C CA . VAL B 1 222 ? 6.379 -21.859 7.395 1 93.56 222 VAL B CA 1
ATOM 3492 C C . VAL B 1 222 ? 6.57 -21.188 8.758 1 93.56 222 VAL B C 1
ATOM 3494 O O . VAL B 1 222 ? 6.125 -20.062 8.969 1 93.56 222 VAL B O 1
ATOM 3497 N N . SER B 1 223 ? 7.25 -21.875 9.617 1 92.94 223 SER B N 1
ATOM 3498 C CA . SER B 1 223 ? 7.555 -21.312 10.93 1 92.94 223 SER B CA 1
ATOM 3499 C C . SER B 1 223 ? 8.375 -20.031 10.805 1 92.94 223 SER B C 1
ATOM 3501 O O . SER B 1 223 ? 8.164 -19.078 11.555 1 92.94 223 SER B O 1
ATOM 3503 N N . ALA B 1 224 ? 9.242 -20.094 9.922 1 90.5 224 ALA B N 1
ATOM 3504 C CA . ALA B 1 224 ? 10.086 -18.922 9.695 1 90.5 224 ALA B CA 1
ATOM 3505 C C . ALA B 1 224 ? 9.258 -17.719 9.25 1 90.5 224 ALA B C 1
ATOM 3507 O O . ALA B 1 224 ? 9.531 -16.594 9.633 1 90.5 224 ALA B O 1
ATOM 3508 N N . LEU B 1 225 ? 8.281 -17.953 8.445 1 89 225 LEU B N 1
ATOM 3509 C CA . LEU B 1 225 ? 7.371 -16.906 7.984 1 89 225 LEU B CA 1
ATOM 3510 C C . LEU B 1 225 ? 6.543 -16.359 9.141 1 89 225 LEU B C 1
ATOM 3512 O O . LEU B 1 225 ? 6.191 -15.172 9.148 1 89 225 LEU B O 1
ATOM 3516 N N . ALA B 1 226 ? 6.34 -17.25 10.07 1 88.19 226 ALA B N 1
ATOM 3517 C CA . ALA B 1 226 ? 5.473 -16.891 11.195 1 88.19 226 ALA B CA 1
ATOM 3518 C C . ALA B 1 226 ? 6.242 -16.125 12.266 1 88.19 226 ALA B C 1
ATOM 3520 O O . ALA B 1 226 ? 5.645 -15.578 13.188 1 88.19 226 ALA B O 1
ATOM 3521 N N . THR B 1 227 ? 7.527 -16.156 12.25 1 78.19 227 THR B N 1
ATOM 3522 C CA . THR B 1 227 ? 8.328 -15.5 13.281 1 78.19 227 THR B CA 1
ATOM 3523 C C . THR B 1 227 ? 9.062 -14.289 12.703 1 78.19 227 THR B C 1
ATOM 3525 O O . THR B 1 227 ? 9.672 -13.516 13.445 1 78.19 227 THR B O 1
ATOM 3528 N N . ALA B 1 228 ? 9.102 -14.289 11.375 1 64 228 ALA B N 1
ATOM 3529 C CA . ALA B 1 228 ? 9.891 -13.219 10.766 1 64 228 ALA B CA 1
ATOM 3530 C C . ALA B 1 228 ? 9.336 -11.852 11.148 1 64 228 ALA B C 1
ATOM 3532 O O . ALA B 1 228 ? 8.133 -11.602 11.016 1 64 228 ALA B O 1
ATOM 3533 N N . PRO B 1 229 ? 10.117 -11.18 11.945 1 53.28 229 PRO B N 1
ATOM 3534 C CA . PRO B 1 229 ? 9.656 -9.812 12.211 1 53.28 229 PRO B CA 1
ATOM 3535 C C . PRO B 1 229 ? 9.578 -8.961 10.938 1 53.28 229 PRO B C 1
ATOM 3537 O O . PRO B 1 229 ? 10.453 -9.047 10.078 1 53.28 229 PRO B O 1
ATOM 3540 N N . HIS B 1 230 ? 8.523 -8.82 10.234 1 47 230 HIS B N 1
ATOM 3541 C CA . HIS B 1 230 ? 8.648 -7.918 9.094 1 47 230 HIS B CA 1
ATOM 3542 C C . HIS B 1 230 ? 9.438 -6.664 9.461 1 47 230 HIS B C 1
ATOM 3544 O O . HIS B 1 230 ? 10.008 -6.004 8.594 1 47 230 HIS B O 1
ATOM 3550 N N . GLY B 1 231 ? 9.328 -5.824 10.586 1 37.88 231 GLY B N 1
ATOM 3551 C CA . GLY B 1 231 ? 9.781 -4.488 10.953 1 37.88 231 GLY B CA 1
ATOM 3552 C C . GLY B 1 231 ? 11.031 -4.5 11.805 1 37.88 231 GLY B C 1
ATOM 3553 O O . GLY B 1 231 ? 11.609 -3.447 12.086 1 37.88 231 GLY B O 1
ATOM 3554 N N . ALA B 1 232 ? 11.516 -5.449 12.531 1 31.44 232 ALA B N 1
ATOM 3555 C CA . ALA B 1 232 ? 12.477 -5.07 13.555 1 31.44 232 ALA B CA 1
ATOM 3556 C C . ALA B 1 232 ? 13.883 -4.941 12.969 1 31.44 232 ALA B C 1
ATOM 3558 O O . ALA B 1 232 ? 14.281 -5.738 12.125 1 31.44 232 ALA B O 1
#

Radius of gyration: 22.45 Å; Cα contacts (8 Å, |Δi|>4): 1110; chains: 2; bounding box: 61×70×56 Å

InterPro domains:
  IPR012349 FMN-binding split barrel [G3DSA:2.30.110.10] (6-230)
  IPR024747 Pyridoxamine 5'-phosphate oxidase-related [PF12900] (24-172)

Organism: NCBI:txid1423351

Foldseek 3Di:
DVLFFFDDDPPAQDDVPSVQKDTGNVLQQLLLLLQQKKWKWAQAPVRDIDIDIFGKHWDADPVSWIKIKTKDFCPDRVNVRQVDWFGKMKIKGKDWWWWWFDLDPVQTDTFMKMKIWIWTWDDADLVNLLVSVLRSVCSVFNPVCVVDDHDDPVRSNRMDMIMTGTDGMMMGGDDDHTDDDPVQVPPCVSVVVDDGTIDTDFDAADDDDDDPPDDDDQDPSNVCVRHDGSHD/DVLQFFDDDPPAQDDVPSVQKDTGNVLQQLLLLLQQKKWKWAQAPVRDIDIDIFGKHWDADPVSWIKIKTKDFCPDRVNVRQVDWFGKMKIKGKDWWWWWFDLDPVQTDTFMKMKIWIWTWDDADLVNLLVSVLRSVCSVFNPVCVVDDHDDPVRSNRMDMIMTTTDGMMMGGDDDHTDDDPVQVPPCVSVVVDDGTIDTDFDAADDDDDDPPDDDPQDPSNVCVRHPGSHD

Solvent-accessible surface area (backbone atoms only — not comparable to full-atom values): 24086 Å² total; per-residue (Å²): 130,73,80,46,40,44,75,83,45,91,84,43,52,53,71,81,66,44,86,29,44,42,35,41,48,66,63,38,46,51,50,38,56,64,44,32,45,26,40,41,15,29,58,42,98,84,71,43,46,36,52,46,78,35,51,40,28,77,44,68,52,95,85,60,53,39,33,38,35,35,61,47,50,58,84,35,69,65,46,59,64,55,60,47,65,62,42,60,36,19,38,29,22,66,44,69,41,23,45,19,36,24,57,32,61,71,44,41,51,60,22,30,42,34,27,40,36,37,28,24,28,42,83,67,50,73,66,49,40,54,53,43,49,49,47,45,46,34,50,75,37,56,68,40,60,82,49,28,39,70,61,50,72,70,52,51,68,61,46,19,65,47,35,29,43,53,72,41,37,25,23,46,50,46,77,75,66,46,72,65,52,65,73,53,67,67,32,58,71,56,32,60,70,23,56,27,19,28,34,36,31,33,52,39,44,35,76,70,42,64,42,92,77,40,72,42,71,87,46,69,56,57,49,47,58,37,61,43,63,67,71,120,129,74,80,44,39,44,75,83,44,91,84,43,51,54,72,80,67,45,88,30,43,42,36,40,49,67,63,37,44,50,52,38,56,66,44,32,43,26,40,42,16,28,58,41,98,84,71,42,45,36,54,47,77,34,50,40,30,79,45,67,50,96,86,58,53,39,33,38,35,33,60,47,49,58,85,35,69,67,44,58,65,55,59,49,66,61,43,61,34,20,38,29,22,66,43,70,41,22,44,19,36,25,59,32,61,70,43,42,51,62,22,31,43,34,28,40,35,35,28,24,28,43,84,66,51,74,69,50,40,53,53,43,50,50,47,45,46,32,51,76,37,58,67,40,60,83,50,28,40,70,61,50,71,70,52,52,68,60,45,20,65,48,36,28,44,52,73,43,38,24,24,45,49,43,78,74,68,45,72,66,54,66,73,53,66,66,31,58,72,58,31,59,68,22,57,27,19,29,36,36,31,32,53,40,43,35,75,70,42,67,42,93,78,39,72,42,72,86,45,69,56,56,49,47,60,36,62,44,65,67,70,120

Secondary structure (DSSP, 8-state):
--TTBPPP-TTT---SSGGGEE-BHHHHHHHHHHH-EEEEEEE-TTS-EEEEEEEEEEEE-TTS-EEEEEEE-TTSHHHHHT-STT-EEEEEEEEEEEEEE-SBGGG-EEEEEEEEEEEEEE---HHHHHHHHHHHHHHHSTTTGGGSBPP-HHHHHT-EEEEEEEEEEEEEEE-SS----HHHHT-HHHHTT---EEEEEEEEE---EE-TT--S---HHHHHHHH--S--/--TTBPPP-TTT---SSGGGEE-BHHHHHHHHHHH-EEEEEEE-TTS-EEEEEEEEEEEE-TTS-EEEEEEE-TTSHHHHHT-STT-EEEEEEEEEEEEEE-SBGGG-EEEEEEEEEEEEEE---HHHHHHHHHHHHHHHSTTTGGGSBPP-HHHHHT-EEEEEEEEEEEEEEE-SS----HHHHT-HHHHHH---EEEEEEEEE---EE-TT--SPPPHHHHHHHH--S--

Nearest PDB structures (foldseek):
  6rk0-assembly1_B  TM=9.073E-01  e=1.765E-18  Azotobacter vinelandii DJ
  4ybn-assembly1_B  TM=8.952E-01  e=1.730E-16  Mycolicibacterium smegmatis MC2 155
  2fur-assembly1_B  TM=8.749E-01  e=1.033E-16  Thermoplasma acidophilum
  2x1j-assembly1_A-2  TM=7.660E-01  e=1.210E-09  Deinococcus radiodurans
  2x1k-assembly1_A-2  TM=7.680E-01  e=1.706E-09  Deinococcus radiodurans

pLDDT: mean 92.44, std 9.46, range [31.16, 98.81]

Sequence (464 aa):
MEGNKFEKTTLNTVRRRPDRGIYDKETIASIIKEAKVMHVAFVDTEGLPQCIPMLGVWDEDETGQCYLYFHGYPTTRIMNNLSDPGTPIVATATLVDGLVLALSAFSHSMNYRSAVVHGVVLPVSEEEKKAGFQKVVEGIAPGRWENSRQPDEGERQGTGILRIKVETASAKVRTGPPKDDKKDMENKELASKTWTGVIPLRTVPGVPEPTSYTTVPTPAHVSALATAPHGAMEGNKFEKTTLNTVRRRPDRGIYDKETIASIIKEAKVMHVAFVDTEGLPQCIPMLGVWDEDETGQCYLYFHGYPTTRIMNNLSDPGTPIVATATLVDGLVLALSAFSHSMNYRSAVVHGVVLPVSEEEKKAGFQKVVEGIAPGRWENSRQPDEGERQGTGILRIKVETASAKVRTGPPKDDKKDMENKELASKTWTGVIPLRTVPGVPEPTSYTTVPTPAHVSALATAPHGA